Protein AF-A0A955HZT0-F1 (afdb_monomer)

Radius of gyration: 38.23 Å; Cα contacts (8 Å, |Δi|>4): 997; chains: 1; bounding box: 88×82×109 Å

Solvent-accessible surface area (backbone atoms only — not comparable to full-atom values): 31230 Å² total; per-residue (Å²): 130,86,74,82,77,80,55,68,67,61,53,41,39,53,51,26,52,51,54,49,62,74,61,49,49,79,66,57,58,44,32,47,45,76,47,74,60,94,62,98,50,98,71,58,56,28,35,40,40,42,24,51,66,74,39,71,71,83,51,76,32,39,31,27,72,47,40,37,66,66,71,50,60,38,81,96,61,50,27,40,50,44,78,42,47,42,66,59,48,48,38,56,49,72,63,53,83,59,28,50,38,38,32,44,22,23,61,68,77,73,41,45,31,47,38,64,48,60,76,34,64,67,46,47,53,34,44,53,49,42,76,75,69,60,87,55,97,79,47,59,30,67,42,79,33,48,53,79,75,30,29,69,43,98,85,31,53,61,56,58,51,52,47,42,56,52,39,42,56,52,42,53,52,50,56,66,49,68,78,69,67,99,66,86,58,61,68,63,51,50,55,51,52,50,54,52,46,57,62,62,64,38,72,30,41,42,70,44,77,50,83,70,95,64,67,50,59,58,28,67,51,62,46,38,49,74,88,69,52,33,38,30,31,22,76,34,98,69,45,49,82,68,37,52,73,45,75,51,73,42,74,49,70,53,87,85,42,73,69,37,46,52,51,46,52,52,44,53,47,20,62,73,70,49,37,42,75,40,84,38,44,44,88,28,49,71,34,46,33,40,26,42,51,92,45,75,77,46,86,59,58,60,94,47,44,42,46,50,66,42,53,67,40,52,14,54,38,46,33,36,43,30,31,89,84,56,77,49,81,43,54,24,35,34,32,62,56,97,77,25,43,37,37,35,39,49,89,88,44,50,55,41,43,40,37,45,35,45,88,91,57,97,70,62,56,76,47,81,44,75,37,57,85,60,32,70,26,35,50,57,50,32,55,51,50,50,52,47,60,68,21,66,40,44,33,37,27,35,45,50,99,87,69,48,81,42,80,76,47,73,43,74,48,70,34,76,82,76,51,53,70,68,59,52,54,51,32,44,42,48,22,51,40,23,70,74,54,75,45,80,49,75,39,58,69,70,95,77,77,47,74,64,41,56,51,38,47,56,46,53,29,43,30,70,74,66,34,48,45,72,41,71,47,74,53,76,52,68,58,93,60,92,63,99,64,86,92,51,66,72,39,75,48,77,47,77,36,75,53,30,92,40,63,49,81,93,36,81,46,74,36,74,62,29,34,28,37,41,38,33,40,25,72,39,69,46,69,63,92,57,97,88,56,65,34,39,41,38,29,20,64,65,18,39,38,33,47,45,72,56,74,79,75,80,75,81,128

Mean predicted aligned error: 21.03 Å

Nearest PDB structures (foldseek):
  2v43-assembly1_B  TM=1.533E-01  e=2.457E-02  Escherichia coli BL21(DE3)
  2p4b-assembly1_A  TM=1.553E-01  e=1.720E-02  Escherichia coli K-12
  2v43-assembly1_A  TM=1.598E-01  e=6.804E-02  Escherichia coli BL21(DE3)
  2v43-assembly2_C-2  TM=1.597E-01  e=4.089E-02  Escherichia coli BL21(DE3)
  3m4w-assembly1_C  TM=1.588E-01  e=4.764E-02  Escherichia coli K-12

Foldseek 3Di:
DPPDPDDPQNVQQVLQVVLVQVLFDDDLQKGWHWDADPDDDDFWGTWIFIAGNNHTPPATATEGTHGDCAFDAPDVRFKTKDKAWLSNLCCQQPPDLAHYWYWYAHSNVSWIFIDLSNPDPQSVVQNVCQVVPPPDPTTIGMDMGGCVQGIRDPVRVVVVVVSNVVSNVVSVVVVVVVVPDDDPPPVLVVVVVLLVVLVCVQPQKHKDWDDDDDAAAQFPAWWAFQVGTIMGIHGDPRHDPLQPKDKDWDWDFDPPDPVSVVLVVQVVCCVVVQFDKGKDALNTTPDIWIGGRPDTSDDDRRNGIIMDTGDFDWGWWWKWKDQPPDIDTFIWTWGDDPQKIWIFTDPLDQWTWIWIDHPPDPDIDIDIDGDQVNDFFLLSVLVVLCSLQSHQKIWMWTQDPVRDTGTPDIDGHPSCVVDPPLNNVQSVLRSLLCVQQVAGDGDPAPPDDDPVLSVLSVVSSCQSPVQKDWFKDKDKDWDPDDDPDDDDAFDKDKDKDAQDQGDHNNDGDTRHQKMKIKIFGFHDWDFDDDPDITMIITIGHGIMIGMDGRDPPPDDD

pLDDT: mean 76.04, std 14.69, range [33.03, 96.81]

Structure (mmCIF, N/CA/C/O backbone):
data_AF-A0A955HZT0-F1
#
_entry.id   AF-A0A955HZT0-F1
#
loop_
_atom_site.group_PDB
_atom_site.id
_atom_site.type_symbol
_atom_site.label_atom_id
_atom_site.label_alt_id
_atom_site.label_comp_id
_atom_site.label_asym_id
_atom_site.label_entity_id
_atom_site.label_seq_id
_atom_site.pdbx_PDB_ins_code
_atom_site.Cartn_x
_atom_site.Cartn_y
_atom_site.Cartn_z
_atom_site.occupancy
_atom_site.B_iso_or_equiv
_atom_site.auth_seq_id
_atom_site.auth_comp_id
_atom_site.auth_asym_id
_atom_site.auth_atom_id
_atom_site.pdbx_PDB_model_num
ATOM 1 N N . MET A 1 1 ? -27.970 -54.643 39.991 1.00 43.75 1 MET A N 1
ATOM 2 C CA . MET A 1 1 ? -27.713 -53.254 40.435 1.00 43.75 1 MET A CA 1
ATOM 3 C C . MET A 1 1 ? -28.523 -52.315 39.553 1.00 43.75 1 MET A C 1
ATOM 5 O O . MET A 1 1 ? -28.344 -52.389 38.342 1.00 43.75 1 MET A O 1
ATOM 9 N N . PRO A 1 2 ? -29.441 -51.492 40.085 1.00 45.69 2 PRO A N 1
ATOM 10 C CA . PRO A 1 2 ? -30.107 -50.480 39.270 1.00 45.69 2 PRO A CA 1
ATOM 11 C C . PRO A 1 2 ? -29.050 -49.486 38.767 1.00 45.69 2 PRO A C 1
ATOM 13 O O . PRO A 1 2 ? -28.300 -48.919 39.562 1.00 45.69 2 PRO A O 1
ATOM 16 N N . GLY A 1 3 ? -28.941 -49.335 37.444 1.00 51.22 3 GLY A N 1
ATOM 17 C CA . GLY A 1 3 ? -27.950 -48.464 36.813 1.00 51.22 3 GLY A CA 1
ATOM 18 C C . GLY A 1 3 ? -28.051 -47.035 37.344 1.00 51.22 3 GLY A C 1
ATOM 19 O O . GLY A 1 3 ? -29.150 -46.489 37.468 1.00 51.22 3 GLY A O 1
ATOM 20 N N . LYS A 1 4 ? -26.904 -46.433 37.685 1.00 52.75 4 LYS A N 1
ATOM 21 C CA . LYS A 1 4 ? -26.806 -45.048 38.168 1.00 52.75 4 LYS A CA 1
ATOM 22 C C . LYS A 1 4 ? -27.556 -44.133 37.188 1.00 52.75 4 LYS A C 1
ATOM 24 O O . LYS A 1 4 ? -27.150 -43.996 36.034 1.00 52.75 4 LYS A O 1
ATOM 29 N N . LYS A 1 5 ? -28.669 -43.524 37.623 1.00 59.22 5 LYS A N 1
ATOM 30 C CA . LYS A 1 5 ? -29.407 -42.551 36.803 1.00 59.22 5 LYS A CA 1
ATOM 31 C C . LYS A 1 5 ? -28.464 -41.403 36.448 1.00 59.22 5 LYS A C 1
ATOM 33 O O . LYS A 1 5 ? -27.850 -40.798 37.324 1.00 59.22 5 LYS A O 1
ATOM 38 N N . ARG A 1 6 ? -28.354 -41.105 35.156 1.00 61.84 6 ARG A N 1
ATOM 39 C CA . ARG A 1 6 ? -27.523 -40.014 34.646 1.00 61.84 6 ARG A CA 1
ATOM 40 C C . ARG A 1 6 ? -27.998 -38.677 35.229 1.00 61.84 6 ARG A C 1
ATOM 42 O O . ARG A 1 6 ? -29.159 -38.314 35.048 1.00 61.84 6 ARG A O 1
ATOM 49 N N . ASN A 1 7 ? -27.105 -37.949 35.903 1.00 78.94 7 ASN A N 1
ATOM 50 C CA . ASN A 1 7 ? -27.406 -36.624 36.457 1.00 78.94 7 ASN A CA 1
ATOM 51 C C . ASN A 1 7 ? -27.859 -35.663 35.333 1.00 78.94 7 ASN A C 1
ATOM 53 O O . ASN A 1 7 ? -27.323 -35.691 34.221 1.00 78.94 7 ASN A O 1
ATOM 57 N N . LYS A 1 8 ? -28.845 -34.805 35.624 1.00 83.00 8 LYS A N 1
ATOM 58 C CA . LYS A 1 8 ? -29.427 -33.812 34.706 1.00 83.00 8 LYS A CA 1
ATOM 59 C C . LYS A 1 8 ? -28.353 -32.952 34.029 1.00 83.00 8 LYS A C 1
ATOM 61 O O . LYS A 1 8 ? -28.430 -32.749 32.820 1.00 83.00 8 LYS A O 1
ATOM 66 N N . GLN A 1 9 ? -27.330 -32.522 34.770 1.00 76.19 9 GLN A N 1
ATOM 67 C CA . GLN A 1 9 ? -26.214 -31.731 34.232 1.00 76.19 9 GLN A CA 1
ATOM 68 C C . GLN A 1 9 ? -25.436 -32.480 33.139 1.00 76.19 9 GLN A C 1
ATOM 70 O O . GLN A 1 9 ? -25.210 -31.929 32.065 1.00 76.19 9 GLN A O 1
ATOM 75 N N . HIS A 1 10 ? -25.134 -33.770 33.330 1.00 78.00 10 HIS A N 1
ATOM 76 C CA . HIS A 1 10 ? -24.475 -34.576 32.295 1.00 78.00 10 HIS A CA 1
ATOM 77 C C . HIS A 1 10 ? -25.326 -34.732 31.032 1.00 78.00 10 HIS A C 1
ATOM 79 O O . HIS A 1 10 ? -24.780 -34.894 29.943 1.00 78.00 10 HIS A O 1
ATOM 85 N N . ARG A 1 11 ? -26.660 -34.732 31.151 1.00 84.19 11 ARG A N 1
ATOM 86 C CA . ARG A 1 11 ? -27.559 -34.777 29.987 1.00 84.19 11 ARG A CA 1
ATOM 87 C C . ARG A 1 11 ? -27.542 -33.454 29.218 1.00 84.19 11 ARG A C 1
ATOM 89 O O . ARG A 1 11 ? -27.479 -33.479 27.994 1.00 84.19 11 ARG A O 1
ATOM 96 N N . ILE A 1 12 ? -27.579 -32.327 29.932 1.00 85.19 12 ILE A N 1
ATOM 97 C CA . ILE A 1 12 ? -27.502 -30.972 29.359 1.00 85.19 12 ILE A CA 1
ATOM 98 C C . ILE A 1 12 ? -26.171 -30.778 28.620 1.00 85.19 12 ILE A C 1
ATOM 100 O O . ILE A 1 12 ? -26.182 -30.323 27.477 1.00 85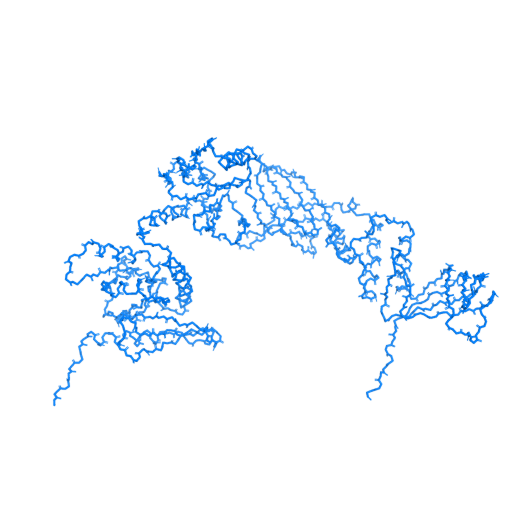.19 12 ILE A O 1
ATOM 104 N N . GLY A 1 13 ? -25.055 -31.188 29.233 1.00 83.50 13 GLY A N 1
ATOM 105 C CA . GLY A 1 13 ? -23.717 -31.103 28.641 1.00 83.50 13 GLY A CA 1
ATOM 106 C C . GLY A 1 13 ? -23.590 -31.896 27.340 1.00 83.50 13 GLY A C 1
ATOM 107 O O . GLY A 1 13 ? -23.270 -31.325 26.304 1.00 83.50 13 GLY A O 1
ATOM 108 N N . SER A 1 14 ? -23.943 -33.188 27.325 1.00 85.88 14 SER A N 1
ATOM 109 C CA . SER A 1 14 ? -23.847 -33.958 26.071 1.00 85.88 14 SER A CA 1
ATOM 110 C C . SER A 1 14 ? -24.816 -33.495 24.990 1.00 85.88 14 SER A C 1
ATOM 112 O O . SER A 1 14 ? -24.495 -33.595 23.810 1.00 85.88 14 SER A O 1
ATOM 114 N N . LYS A 1 15 ? -25.993 -32.974 25.360 1.00 90.06 15 LYS A N 1
ATOM 115 C CA . LYS A 1 15 ? -26.898 -32.370 24.375 1.00 90.06 15 LYS A CA 1
ATOM 116 C C . LYS A 1 15 ? -26.260 -31.133 23.735 1.00 90.06 15 LYS A C 1
ATOM 118 O O . LYS A 1 15 ? -26.366 -30.976 22.523 1.00 90.06 15 LYS A O 1
ATOM 123 N N . ALA A 1 16 ? -25.561 -30.316 24.522 1.00 92.06 16 ALA A N 1
ATOM 124 C CA . ALA A 1 16 ? -24.845 -29.148 24.026 1.00 92.06 16 ALA A CA 1
ATOM 125 C C . ALA A 1 16 ? -23.702 -29.522 23.073 1.00 92.06 16 ALA A C 1
ATOM 127 O O . ALA A 1 16 ? -23.635 -28.964 21.980 1.00 92.06 16 ALA A O 1
ATOM 128 N N . VAL A 1 17 ? -22.875 -30.511 23.431 1.00 92.06 17 VAL A N 1
ATOM 129 C CA . VAL A 1 17 ? -21.799 -31.017 22.555 1.00 92.06 17 VAL A CA 1
ATOM 130 C C . VAL A 1 17 ? -22.367 -31.504 21.222 1.00 92.06 17 VAL A C 1
ATOM 132 O O . VAL A 1 17 ? -21.912 -31.072 20.166 1.00 92.06 17 VAL A O 1
ATOM 135 N N . ASN A 1 18 ? -23.427 -32.317 21.251 1.00 91.50 18 ASN A N 1
ATOM 136 C CA . ASN A 1 18 ? -24.073 -32.807 20.031 1.00 91.50 18 ASN A CA 1
ATOM 137 C C . ASN A 1 18 ? -24.657 -31.671 19.179 1.00 91.50 18 ASN A C 1
ATOM 139 O O . ASN A 1 18 ? -24.519 -31.687 17.959 1.00 91.50 18 ASN A O 1
ATOM 143 N N . LEU A 1 19 ? -25.310 -30.681 19.798 1.00 94.50 19 LEU A N 1
ATOM 144 C CA . LEU A 1 19 ? -25.851 -29.526 19.075 1.00 94.50 19 LEU A CA 1
ATOM 145 C C . LEU A 1 19 ? -24.749 -28.690 18.426 1.00 94.50 19 LEU A C 1
ATOM 147 O O . LEU A 1 19 ? -24.919 -28.252 17.292 1.00 94.50 19 LEU A O 1
ATOM 151 N N . PHE A 1 20 ? -23.630 -28.485 19.118 1.00 95.12 20 PHE A N 1
ATOM 152 C CA . PHE A 1 20 ? -22.495 -27.774 18.551 1.00 95.12 20 PHE A CA 1
ATOM 153 C C . PHE A 1 20 ? -21.865 -28.552 17.394 1.00 95.12 20 PHE A C 1
ATOM 155 O O . PHE A 1 20 ? -21.751 -27.997 16.302 1.00 95.12 20 PHE A O 1
ATOM 162 N N . LYS A 1 21 ? -21.556 -29.840 17.589 1.00 93.44 21 LYS A N 1
ATOM 163 C CA . LYS A 1 21 ? -20.989 -30.722 16.557 1.00 93.44 21 LYS A CA 1
ATOM 164 C C . LYS A 1 21 ? -21.847 -30.744 15.291 1.00 93.44 21 LYS A C 1
ATOM 166 O O . LYS A 1 21 ? -21.331 -30.535 14.202 1.00 93.44 21 LYS A O 1
ATOM 171 N N . ASN A 1 22 ? -23.165 -30.872 15.446 1.00 91.94 22 ASN A N 1
ATOM 172 C CA . ASN A 1 22 ? -24.116 -30.870 14.330 1.00 91.94 22 ASN A CA 1
ATOM 173 C C . ASN A 1 22 ? -24.327 -29.490 13.691 1.00 91.94 22 ASN A C 1
ATOM 175 O O . ASN A 1 22 ? -24.976 -29.399 12.652 1.00 91.94 22 ASN A O 1
ATOM 179 N N . SER A 1 23 ? -23.857 -28.412 14.323 1.00 92.75 23 SER A N 1
ATOM 180 C CA . SER A 1 23 ? -23.950 -27.072 13.746 1.00 92.75 23 SER A CA 1
ATOM 181 C C . SER A 1 23 ? -22.803 -26.773 12.784 1.00 92.75 23 SER A C 1
ATOM 183 O O . SER A 1 23 ? -22.965 -25.914 11.929 1.00 92.75 23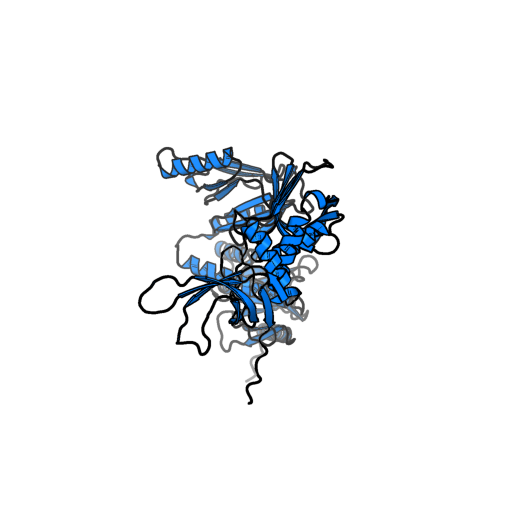 SER A O 1
ATOM 185 N N . LEU A 1 24 ? -21.652 -27.436 12.924 1.00 93.88 24 LEU A N 1
ATOM 186 C CA . LEU A 1 24 ? -20.437 -27.069 12.201 1.00 93.88 24 LEU A CA 1
ATOM 187 C C . LEU A 1 24 ? -20.612 -27.167 10.673 1.00 93.88 24 LEU A C 1
ATOM 189 O O . LEU A 1 24 ? -21.293 -28.072 10.190 1.00 93.88 24 LEU A O 1
ATOM 193 N N . PRO A 1 25 ? -20.034 -26.223 9.905 1.00 92.56 25 PRO A N 1
ATOM 194 C CA . PRO A 1 25 ? -20.169 -26.201 8.459 1.00 92.56 25 PRO A CA 1
ATOM 195 C C . PRO A 1 25 ? -19.359 -27.328 7.821 1.00 92.56 25 PRO A C 1
ATOM 197 O O . PRO A 1 25 ? -18.239 -27.609 8.246 1.00 92.56 25 PRO A O 1
ATOM 200 N N . ASP A 1 26 ? -19.911 -27.890 6.751 1.00 89.12 26 ASP A N 1
ATOM 201 C CA . ASP A 1 26 ? -19.240 -28.847 5.873 1.00 89.12 26 ASP A CA 1
ATOM 202 C C . ASP A 1 26 ? -19.703 -28.607 4.426 1.00 89.12 26 ASP A C 1
ATOM 204 O O . ASP A 1 26 ? -20.608 -29.262 3.912 1.00 89.12 26 ASP A O 1
ATOM 208 N N . THR A 1 27 ? -19.195 -27.533 3.808 1.00 84.69 27 THR A N 1
ATOM 209 C CA . THR A 1 27 ? -19.673 -27.052 2.494 1.00 84.69 27 THR A CA 1
ATOM 210 C C . THR A 1 27 ? -18.632 -27.177 1.377 1.00 84.69 27 THR A C 1
ATOM 212 O O . THR A 1 27 ? -18.750 -26.478 0.366 1.00 84.69 27 THR A O 1
ATOM 215 N N . GLY A 1 28 ? -17.565 -27.964 1.573 1.00 77.81 28 GLY A N 1
ATOM 216 C CA . GLY A 1 28 ? -16.401 -28.101 0.674 1.00 77.81 28 GLY A CA 1
ATOM 217 C C . GLY A 1 28 ? -15.500 -26.853 0.608 1.00 77.81 28 GLY A C 1
ATOM 218 O O . GLY A 1 28 ? -14.282 -26.922 0.711 1.00 77.81 28 GLY A O 1
ATOM 219 N N . THR A 1 29 ? -16.087 -25.658 0.526 1.00 84.69 29 THR A N 1
ATOM 220 C CA . THR A 1 29 ? -15.367 -24.370 0.533 1.00 84.69 29 THR A CA 1
ATOM 221 C C . THR A 1 29 ? -14.882 -23.946 1.918 1.00 84.69 29 THR A C 1
ATOM 223 O O . THR A 1 29 ? -13.848 -23.284 2.025 1.00 84.69 29 THR A O 1
ATOM 226 N N . PHE A 1 30 ? -15.615 -24.312 2.968 1.00 88.25 30 PHE A N 1
ATOM 227 C CA . PHE A 1 30 ? -15.266 -24.046 4.356 1.00 88.25 30 PHE A CA 1
ATOM 228 C C . PHE A 1 30 ? -15.849 -25.155 5.235 1.00 88.25 30 PHE A C 1
ATOM 230 O O . PHE A 1 30 ? -17.057 -25.400 5.200 1.00 88.25 30 PHE A O 1
ATOM 237 N N . GLY A 1 31 ? -14.990 -25.818 6.000 1.00 89.31 31 GLY A N 1
ATOM 238 C CA . GLY A 1 31 ? -15.349 -26.933 6.868 1.00 89.31 31 GLY A CA 1
ATOM 239 C C . GLY A 1 31 ? -14.801 -26.738 8.275 1.00 89.31 31 GLY A C 1
ATOM 240 O O . GLY A 1 31 ? -13.727 -26.161 8.453 1.00 89.31 31 GLY A O 1
ATOM 241 N N . MET A 1 32 ? -15.523 -27.215 9.284 1.00 92.75 32 MET A N 1
ATOM 242 C CA . MET A 1 32 ? -14.997 -27.348 10.642 1.00 92.75 32 MET A CA 1
ATOM 243 C C . MET A 1 32 ? -15.351 -28.721 11.199 1.00 92.75 32 MET A C 1
ATOM 245 O O . MET A 1 32 ? -16.508 -29.129 11.160 1.00 92.75 32 MET A O 1
ATOM 249 N N . VAL A 1 33 ? -14.371 -29.406 11.776 1.00 90.94 33 VAL A N 1
ATOM 250 C CA . VAL A 1 33 ? -14.559 -30.719 12.398 1.00 90.94 33 VAL A CA 1
ATOM 251 C C . VAL A 1 33 ? -14.160 -30.627 13.862 1.00 90.94 33 VAL A C 1
ATOM 253 O O . VAL A 1 33 ? -13.066 -30.167 14.185 1.00 90.94 33 VAL A O 1
ATOM 256 N N . LEU A 1 34 ? -15.063 -31.047 14.751 1.00 91.69 34 LEU A N 1
ATOM 257 C CA . LEU A 1 34 ? -14.770 -31.195 16.173 1.00 91.69 34 LEU A CA 1
ATOM 258 C C . LEU A 1 34 ? -14.219 -32.596 16.437 1.00 91.69 34 LEU A C 1
ATOM 260 O O . LEU A 1 34 ? -14.932 -33.589 16.264 1.00 91.69 34 LEU A O 1
ATOM 264 N N . SER A 1 35 ? -12.978 -32.643 16.900 1.00 86.69 35 SER A N 1
ATOM 265 C CA . SER A 1 35 ? -12.347 -33.835 17.453 1.00 86.69 35 SER A CA 1
ATOM 266 C C . SER A 1 35 ? -12.498 -33.807 18.971 1.00 86.69 35 SER A C 1
ATOM 268 O O . SER A 1 35 ? -12.042 -32.867 19.628 1.00 86.69 35 SER A O 1
ATOM 270 N N . ASP A 1 36 ? -13.169 -34.822 19.510 1.00 74.50 36 ASP A N 1
ATOM 271 C CA . ASP A 1 36 ? -13.438 -34.947 20.943 1.00 74.50 36 ASP A CA 1
ATOM 272 C C . ASP A 1 36 ? -12.143 -35.333 21.688 1.00 74.50 36 ASP A C 1
ATOM 274 O O . ASP A 1 36 ? -11.351 -36.141 21.195 1.00 74.50 36 ASP A O 1
ATOM 278 N N . GLU A 1 37 ? -11.918 -34.769 22.876 1.00 68.25 37 GLU A N 1
ATOM 279 C CA . GLU A 1 37 ? -10.772 -35.131 23.715 1.00 68.25 37 GLU A CA 1
ATOM 280 C C . GLU A 1 37 ? -11.083 -36.404 24.519 1.00 68.25 37 GLU A C 1
ATOM 282 O O . GLU A 1 37 ? -12.057 -36.479 25.271 1.00 68.25 37 GLU A O 1
ATOM 287 N N . THR A 1 38 ? -10.271 -37.449 24.349 1.00 51.38 38 THR A N 1
ATOM 288 C CA . THR A 1 38 ? -10.454 -38.743 25.020 1.00 51.38 38 THR A CA 1
ATOM 289 C C . THR A 1 38 ? -9.692 -38.810 26.345 1.00 51.38 38 THR A C 1
ATOM 291 O O . THR A 1 38 ? -8.845 -39.679 26.503 1.00 51.38 38 THR A O 1
ATOM 294 N N . ALA A 1 39 ? -9.946 -37.888 27.277 1.00 46.66 39 ALA A N 1
ATOM 295 C CA . ALA A 1 39 ? -9.672 -37.995 28.722 1.00 46.66 39 ALA A CA 1
ATOM 296 C C . ALA A 1 39 ? -9.936 -36.638 29.392 1.00 46.66 39 ALA A C 1
ATOM 298 O O . ALA A 1 39 ? -9.714 -35.607 28.775 1.00 46.66 39 ALA A O 1
ATOM 299 N N . ASN A 1 40 ? -10.400 -36.659 30.647 1.00 47.75 40 ASN A N 1
ATOM 300 C CA . ASN A 1 40 ? -10.634 -35.481 31.490 1.00 47.75 40 ASN A CA 1
ATOM 301 C C . ASN A 1 40 ? -9.412 -34.549 31.511 1.00 47.75 40 ASN A C 1
ATOM 303 O O . ASN A 1 40 ? -8.495 -34.778 32.300 1.00 47.75 40 ASN A O 1
ATOM 307 N N . ASP A 1 41 ? -9.433 -33.498 30.701 1.00 49.09 41 ASP A N 1
ATOM 308 C CA . ASP A 1 41 ? -8.498 -32.390 30.814 1.00 49.09 41 ASP A CA 1
ATOM 309 C C . ASP A 1 41 ? -9.260 -31.128 31.229 1.00 49.09 41 ASP A C 1
ATOM 311 O O . ASP A 1 41 ? -10.449 -30.968 30.946 1.00 49.09 41 ASP A O 1
ATOM 315 N N . TYR A 1 42 ? -8.591 -30.285 32.005 1.00 55.31 42 TYR A N 1
ATOM 316 C CA . TYR A 1 42 ? -9.134 -29.252 32.890 1.00 55.31 42 TYR A CA 1
ATOM 317 C C . TYR A 1 42 ? -9.942 -28.143 32.173 1.00 55.31 42 TYR A C 1
ATOM 319 O O . TYR A 1 42 ? -9.535 -26.991 32.152 1.00 55.31 42 TYR A O 1
ATOM 327 N N . GLY A 1 43 ? -11.112 -28.451 31.604 1.00 73.00 43 GLY A N 1
ATOM 328 C CA . GLY A 1 43 ? -12.012 -27.460 31.004 1.00 73.00 43 GLY A CA 1
ATOM 329 C C . GLY A 1 43 ? -11.791 -27.176 29.514 1.00 73.00 43 GLY A C 1
ATOM 330 O O . GLY A 1 43 ? -12.104 -26.074 29.069 1.00 73.00 43 GLY A O 1
ATOM 331 N N . ILE A 1 44 ? -11.295 -28.134 28.724 1.00 87.69 44 ILE A N 1
ATOM 332 C CA . ILE A 1 44 ? -11.385 -28.136 27.249 1.00 87.69 44 ILE A CA 1
ATOM 333 C C . ILE A 1 44 ? -12.240 -29.338 26.837 1.00 87.69 44 ILE A C 1
ATOM 335 O O . ILE A 1 44 ? -12.050 -30.428 27.354 1.00 87.69 44 ILE A O 1
ATOM 339 N N . ASP A 1 45 ? -13.216 -29.135 25.947 1.00 87.81 45 ASP A N 1
ATOM 340 C CA . ASP A 1 45 ? -14.118 -30.217 25.507 1.00 87.81 45 ASP A CA 1
ATOM 341 C C . ASP A 1 45 ? -13.737 -30.789 24.134 1.00 87.81 45 ASP A C 1
ATOM 343 O O . ASP A 1 45 ? -14.211 -31.859 23.752 1.00 87.81 45 ASP A O 1
ATOM 347 N N . GLY A 1 46 ? -12.896 -30.090 23.368 1.00 89.50 46 GLY A N 1
ATOM 348 C CA . GLY A 1 46 ? -12.396 -30.614 22.104 1.00 89.50 46 GLY A CA 1
ATOM 349 C C . GLY A 1 46 ? -11.580 -29.629 21.279 1.00 89.50 46 GLY A C 1
ATOM 350 O O . GLY A 1 46 ? -11.336 -28.477 21.659 1.00 89.50 46 GLY A O 1
ATOM 351 N N . TYR A 1 47 ? -11.185 -30.119 20.109 1.00 90.81 47 TYR A N 1
ATOM 352 C CA . TYR A 1 47 ? -10.342 -29.427 19.146 1.00 90.81 47 TYR A CA 1
ATOM 353 C C . TYR A 1 47 ? -11.109 -29.210 17.847 1.00 90.81 47 TYR A C 1
ATOM 355 O O . TYR A 1 47 ? -11.615 -30.157 17.249 1.00 90.81 47 TYR A O 1
ATOM 363 N N . LEU A 1 48 ? -11.180 -27.963 17.399 1.00 92.06 48 LEU A N 1
ATOM 364 C CA . LEU A 1 48 ? -11.671 -27.615 16.077 1.00 92.06 48 LEU A CA 1
ATOM 365 C C . LEU A 1 48 ? -10.525 -27.677 15.074 1.00 92.06 48 LEU A C 1
ATOM 367 O O . LEU A 1 48 ? -9.560 -26.915 15.167 1.00 92.06 48 LEU A O 1
ATOM 371 N N . GLN A 1 49 ? -10.690 -28.557 14.097 1.00 90.94 49 GLN A N 1
ATOM 372 C CA . GLN A 1 49 ? -9.930 -28.571 12.857 1.00 90.94 49 GLN A CA 1
ATOM 373 C C . GLN A 1 49 ? -10.695 -27.769 11.811 1.00 90.94 49 GLN A C 1
ATOM 375 O O . GLN A 1 49 ? -11.911 -27.921 11.674 1.00 90.94 49 GLN A O 1
ATOM 380 N N . ILE A 1 50 ? -9.996 -26.902 11.085 1.00 90.06 50 ILE A N 1
ATOM 381 C CA . ILE A 1 50 ? -10.603 -26.010 10.095 1.00 90.06 50 ILE A CA 1
ATOM 382 C C . ILE A 1 50 ? -10.087 -26.383 8.710 1.00 90.06 50 ILE A C 1
ATOM 384 O O . ILE A 1 50 ? -8.895 -26.624 8.523 1.00 90.06 50 ILE A O 1
ATOM 388 N N . PHE A 1 51 ? -10.997 -26.405 7.740 1.00 89.19 51 PHE A N 1
ATOM 389 C CA . PHE A 1 51 ? -10.727 -26.736 6.348 1.00 89.19 51 PHE A CA 1
ATOM 390 C C . PHE A 1 51 ? -11.164 -25.582 5.447 1.00 89.19 51 PHE A C 1
ATOM 392 O O . PHE A 1 51 ? -12.264 -25.045 5.595 1.00 89.19 51 PHE A O 1
ATOM 399 N N . ILE A 1 52 ? -10.319 -25.195 4.495 1.00 87.31 52 ILE A N 1
ATOM 400 C CA . ILE A 1 52 ? -10.631 -24.188 3.476 1.00 87.31 52 ILE A CA 1
ATOM 401 C C . ILE A 1 52 ? -10.401 -24.837 2.119 1.00 87.31 52 ILE A C 1
ATOM 403 O O . ILE A 1 52 ? -9.290 -25.266 1.838 1.00 87.31 52 ILE A O 1
ATOM 407 N N . LYS A 1 53 ? -11.440 -24.892 1.274 1.00 88.69 53 LYS A N 1
ATOM 408 C CA . LYS A 1 53 ? -11.405 -25.627 -0.007 1.00 88.69 53 LYS A CA 1
ATOM 409 C C . LYS A 1 53 ? -10.902 -27.070 0.170 1.00 88.69 53 LYS A C 1
ATOM 411 O O . LYS A 1 53 ? -10.009 -27.501 -0.544 1.00 88.69 53 LYS A O 1
ATOM 416 N N . GLU A 1 54 ? -11.453 -27.768 1.162 1.00 85.56 54 GLU A N 1
ATOM 417 C CA . GLU A 1 54 ? -11.100 -29.151 1.535 1.00 85.56 54 GLU A CA 1
ATOM 418 C C . GLU A 1 54 ? -9.663 -29.359 2.062 1.00 85.56 54 GLU A C 1
ATOM 420 O O . GLU A 1 54 ? -9.313 -30.463 2.473 1.00 85.56 54 GLU A O 1
ATOM 425 N N . GLU A 1 55 ? -8.849 -28.305 2.165 1.00 85.56 55 GLU A N 1
ATOM 426 C CA . GLU A 1 55 ? -7.502 -28.372 2.736 1.00 85.56 55 GLU A CA 1
ATOM 427 C C . GLU A 1 55 ? -7.508 -27.998 4.224 1.00 85.56 55 GLU A C 1
ATOM 429 O O . GLU A 1 55 ? -8.024 -26.948 4.616 1.00 85.56 55 GLU A O 1
ATOM 434 N N . HIS A 1 56 ? -6.907 -28.845 5.064 1.00 84.19 56 HIS A N 1
ATOM 435 C CA . HIS A 1 56 ? -6.726 -28.573 6.492 1.00 84.19 56 HIS A CA 1
ATOM 436 C C . HIS A 1 56 ? -5.793 -27.367 6.690 1.00 84.19 56 HIS A C 1
ATOM 438 O O . HIS A 1 56 ? -4.672 -27.360 6.185 1.00 84.19 56 HIS A O 1
ATOM 444 N N . THR A 1 57 ? -6.203 -26.368 7.476 1.00 81.50 57 THR A N 1
ATOM 445 C CA . THR A 1 57 ? -5.424 -25.126 7.671 1.00 81.50 57 THR A CA 1
ATOM 446 C C . THR A 1 57 ? -4.152 -25.314 8.504 1.00 81.50 57 THR A C 1
ATOM 448 O O . THR A 1 57 ? -3.348 -24.391 8.627 1.00 81.50 57 THR A O 1
ATOM 451 N N . GLY A 1 58 ? -3.970 -26.490 9.111 1.00 76.12 58 GLY A N 1
ATOM 452 C CA . GLY A 1 58 ? -2.898 -26.759 10.075 1.00 76.12 58 GLY A CA 1
ATOM 453 C C . GLY A 1 58 ? -3.187 -26.192 11.467 1.00 76.12 58 GLY A C 1
ATOM 454 O O . GLY A 1 58 ? -2.351 -26.306 12.361 1.00 76.12 58 GLY A O 1
ATOM 455 N N . GLU A 1 59 ? -4.359 -25.587 11.669 1.00 72.38 59 GLU A N 1
ATOM 456 C CA . GLU A 1 59 ? -4.706 -24.921 12.918 1.00 72.38 59 GLU A CA 1
ATOM 457 C C . GLU A 1 59 ? -5.453 -25.847 13.869 1.00 72.38 59 GLU A C 1
ATOM 459 O O . GLU A 1 59 ? -6.448 -26.470 13.507 1.00 72.38 59 GLU A O 1
ATOM 464 N N . ILE A 1 60 ? -4.970 -25.902 15.110 1.00 76.19 60 ILE A N 1
ATOM 465 C CA . ILE A 1 60 ? -5.608 -26.625 16.207 1.00 76.19 60 ILE A CA 1
ATOM 466 C C . ILE A 1 60 ? -6.183 -25.579 17.159 1.00 76.19 60 ILE A C 1
ATOM 468 O O . ILE A 1 60 ? -5.462 -24.977 17.961 1.00 76.19 60 ILE A O 1
ATOM 472 N N . CYS A 1 61 ? -7.485 -25.334 17.046 1.00 89.69 61 CYS A N 1
ATOM 473 C CA . CYS A 1 61 ? -8.205 -24.388 17.893 1.00 89.69 61 CYS A CA 1
ATOM 474 C C . CYS A 1 61 ? -8.925 -25.147 19.006 1.00 89.69 61 CYS A C 1
ATOM 476 O O . CYS A 1 61 ? -9.590 -26.144 18.741 1.00 89.69 61 CYS A O 1
ATOM 478 N N . LYS A 1 62 ? -8.819 -24.696 20.255 1.00 92.12 62 LYS A N 1
ATOM 479 C CA . LYS A 1 62 ? -9.490 -25.358 21.380 1.00 92.12 62 LYS A CA 1
ATOM 480 C C . LYS A 1 62 ? -10.877 -24.768 21.610 1.00 92.12 62 LYS A C 1
ATOM 482 O O . LYS A 1 62 ? -11.128 -23.589 21.345 1.00 92.12 62 LYS A O 1
ATOM 487 N N . VAL A 1 63 ? -11.784 -25.575 22.143 1.00 93.81 63 VAL A N 1
ATOM 488 C CA . VAL A 1 63 ? -13.110 -25.114 22.556 1.00 93.81 63 VAL A CA 1
ATOM 489 C C . VAL A 1 63 ? -13.497 -25.681 23.909 1.00 93.81 63 VAL A C 1
ATOM 491 O O . VAL A 1 63 ? -13.205 -26.829 24.233 1.00 93.81 63 VAL A O 1
ATOM 494 N N . GLN A 1 64 ? -14.201 -24.871 24.687 1.00 93.50 64 GLN A N 1
ATOM 495 C CA . GLN A 1 64 ? -14.881 -25.298 25.902 1.00 93.50 64 GLN A CA 1
ATOM 496 C C . GLN A 1 64 ? -16.376 -25.062 25.708 1.00 93.50 64 GLN A C 1
ATOM 498 O O . GLN A 1 64 ? -16.787 -23.967 25.336 1.00 93.50 64 GLN A O 1
ATOM 503 N N . ILE A 1 65 ? -17.187 -26.096 25.889 1.00 93.69 65 ILE A N 1
ATOM 504 C CA . ILE A 1 65 ? -18.598 -26.167 25.519 1.00 93.69 65 ILE A CA 1
ATOM 505 C C . ILE A 1 65 ? -19.441 -26.227 26.790 1.00 93.69 65 ILE A C 1
ATOM 507 O O . ILE A 1 65 ? -19.526 -27.231 27.492 1.00 93.69 65 ILE A O 1
ATOM 511 N N . LYS A 1 66 ? -20.162 -25.144 27.062 1.00 92.75 66 LYS A N 1
ATOM 512 C CA . LYS A 1 66 ? -21.110 -25.070 28.169 1.00 92.75 66 LYS A CA 1
ATOM 513 C C . LYS A 1 66 ? -22.541 -25.057 27.641 1.00 92.75 66 LYS A C 1
ATOM 515 O O . LYS A 1 66 ? -22.901 -24.292 26.747 1.00 92.75 66 LYS A O 1
ATOM 520 N N . GLY A 1 67 ? -23.380 -25.915 28.210 1.00 89.19 67 GLY A N 1
ATOM 521 C CA . GLY A 1 67 ? -24.798 -26.009 27.877 1.00 89.19 67 GLY A CA 1
ATOM 522 C C . GLY A 1 67 ? -25.686 -25.510 29.005 1.00 89.19 67 GLY A C 1
ATOM 523 O O . GLY A 1 67 ? -25.485 -25.897 30.151 1.00 89.19 67 GLY A O 1
ATOM 524 N N . ASN A 1 68 ? -26.727 -24.754 28.660 1.00 89.19 68 ASN A N 1
ATOM 525 C CA . ASN A 1 68 ? -27.845 -24.440 29.550 1.00 89.19 68 ASN A CA 1
ATOM 526 C C . ASN A 1 68 ? -29.137 -25.058 29.005 1.00 89.19 68 ASN A C 1
ATOM 528 O O . ASN A 1 68 ? -29.265 -25.299 27.804 1.00 89.19 68 ASN A O 1
ATOM 532 N N . GLU A 1 69 ? -30.110 -25.338 29.878 1.00 87.88 69 GLU A N 1
ATOM 533 C CA . GLU A 1 69 ? -31.441 -25.776 29.426 1.00 87.88 69 GLU A CA 1
ATOM 534 C C . GLU A 1 69 ? -32.127 -24.642 28.647 1.00 87.88 69 GLU A C 1
ATOM 536 O O . GLU A 1 69 ? -32.560 -24.854 27.519 1.00 87.88 69 GLU A O 1
ATOM 541 N N . THR A 1 70 ? -32.116 -23.428 29.206 1.00 89.56 70 THR A N 1
ATOM 542 C CA . THR A 1 70 ? -32.580 -22.190 28.566 1.00 89.56 70 THR A CA 1
ATOM 543 C C . THR A 1 70 ? -31.623 -21.053 28.922 1.00 89.56 70 THR A C 1
ATOM 545 O O . THR A 1 70 ? -31.210 -20.929 30.076 1.00 89.56 70 THR A O 1
ATOM 548 N N . GLY A 1 71 ? -31.234 -20.243 27.938 1.00 87.81 71 GLY A N 1
ATOM 549 C CA . GLY A 1 71 ? -30.348 -19.097 28.131 1.00 87.81 71 GLY A CA 1
ATOM 550 C C . GLY A 1 71 ? -31.034 -17.933 28.851 1.00 87.81 71 GLY A C 1
ATOM 551 O O . GLY A 1 71 ? -32.241 -17.724 28.718 1.00 87.81 71 GLY A O 1
ATOM 552 N N . LYS A 1 72 ? -30.255 -17.138 29.593 1.00 93.50 72 LYS A N 1
ATOM 553 C CA . LYS A 1 72 ? -30.728 -15.892 30.205 1.00 93.50 72 LYS A CA 1
ATOM 554 C C . LYS A 1 72 ? -30.521 -14.740 29.227 1.00 93.50 72 LYS A C 1
ATOM 556 O O . LYS A 1 72 ? -29.398 -14.287 29.025 1.00 93.50 72 LYS A O 1
ATOM 561 N N . TYR A 1 73 ? -31.603 -14.267 28.622 1.00 93.75 73 TYR A N 1
ATOM 562 C CA . TYR A 1 73 ? -31.550 -13.201 27.626 1.00 93.75 73 TYR A CA 1
ATOM 563 C C . TYR A 1 73 ? -31.871 -11.835 28.244 1.00 93.75 73 TYR A C 1
ATOM 565 O O . TYR A 1 73 ? -32.846 -11.695 28.977 1.00 93.75 73 TYR A O 1
ATOM 573 N N . LEU A 1 74 ? -31.053 -10.834 27.930 1.00 91.75 74 LEU A N 1
ATOM 574 C CA . LEU A 1 74 ? -31.186 -9.436 28.339 1.00 91.75 74 LEU A CA 1
ATOM 575 C C . LEU A 1 74 ? -31.504 -8.551 27.122 1.00 91.75 74 LEU A C 1
ATOM 577 O O . LEU A 1 74 ? -31.359 -8.991 25.977 1.00 91.75 74 LEU A O 1
ATOM 581 N N . LYS A 1 75 ? -31.898 -7.293 27.378 1.00 83.12 75 LYS A N 1
ATOM 582 C CA . LYS A 1 75 ? -32.137 -6.251 26.356 1.00 83.12 75 LYS A CA 1
ATOM 583 C C . LYS A 1 75 ? -33.071 -6.734 25.232 1.00 83.12 75 LYS A C 1
ATOM 585 O O . LYS A 1 75 ? -32.669 -6.787 24.071 1.00 83.12 75 LYS A O 1
ATOM 590 N N . ASP A 1 76 ? -34.278 -7.168 25.595 1.00 84.88 76 ASP A N 1
ATOM 591 C CA . ASP A 1 76 ? -35.297 -7.700 24.671 1.00 84.88 76 ASP A CA 1
ATOM 592 C C . ASP A 1 76 ? -34.804 -8.851 23.781 1.00 84.88 76 ASP A C 1
ATOM 594 O O . ASP A 1 76 ? -35.162 -8.972 22.611 1.00 84.88 76 ASP A O 1
ATOM 598 N N . GLY A 1 77 ? -33.937 -9.708 24.322 1.00 85.62 77 GLY A N 1
ATOM 599 C CA . GLY A 1 77 ? -33.427 -10.865 23.593 1.00 85.62 77 GLY A CA 1
ATOM 600 C C . GLY A 1 77 ? -32.119 -10.636 22.844 1.00 85.62 77 GLY A C 1
ATOM 601 O O . GLY A 1 77 ? -31.615 -11.597 22.274 1.00 85.62 77 GLY A O 1
ATOM 602 N N . LYS A 1 78 ? -31.552 -9.420 22.850 1.00 89.50 78 LYS A N 1
ATOM 603 C CA . LYS A 1 78 ? -30.346 -9.062 22.074 1.00 89.50 78 LYS A CA 1
ATOM 604 C C . LYS A 1 78 ? -29.028 -9.554 22.676 1.00 89.50 78 LYS A C 1
ATOM 606 O O . LYS A 1 78 ? -28.035 -9.667 21.961 1.00 89.50 78 LYS A O 1
ATOM 611 N N . THR A 1 79 ? -29.003 -9.872 23.966 1.00 94.25 79 THR A N 1
ATOM 612 C CA . THR A 1 79 ? -27.774 -10.291 24.650 1.00 94.25 79 THR A CA 1
ATOM 613 C C . THR A 1 79 ? -28.026 -11.546 25.467 1.00 94.25 79 THR A C 1
ATOM 615 O O . THR A 1 79 ? -28.957 -11.582 26.266 1.00 94.25 79 THR A O 1
ATOM 618 N N . LEU A 1 80 ? -27.199 -12.574 25.296 1.00 95.44 80 LEU A N 1
ATOM 619 C CA . LEU A 1 80 ? -27.181 -13.745 26.166 1.00 95.44 80 LEU A CA 1
ATOM 620 C C . LEU A 1 80 ? -26.199 -13.490 27.315 1.00 95.44 80 LEU A C 1
ATOM 622 O O . LEU A 1 80 ? -25.034 -13.192 27.080 1.00 95.44 80 LEU A O 1
ATOM 626 N N . SER A 1 81 ? -26.678 -13.600 28.549 1.00 96.00 81 SER A N 1
ATOM 627 C CA . SER A 1 81 ? -25.866 -13.523 29.762 1.00 96.00 81 SER A CA 1
ATOM 628 C C . SER A 1 81 ? -25.536 -14.937 30.233 1.00 96.00 81 SER A C 1
ATOM 630 O O . SER A 1 81 ? -26.432 -15.778 30.366 1.00 96.00 81 SER A O 1
ATOM 632 N N . PHE A 1 82 ? -24.254 -15.208 30.462 1.00 95.31 82 PHE A N 1
ATOM 633 C CA . PHE A 1 82 ? -23.767 -16.514 30.892 1.00 95.31 82 PHE A CA 1
ATOM 634 C C . PHE A 1 82 ? -22.825 -16.362 32.088 1.00 95.31 82 PHE A C 1
ATOM 636 O O . PHE A 1 82 ? -21.947 -15.505 32.079 1.00 95.31 82 PHE A O 1
ATOM 643 N N . SER A 1 83 ? -23.024 -17.189 33.114 1.00 94.12 83 SER A N 1
ATOM 644 C CA . SER A 1 83 ? -22.156 -17.248 34.292 1.00 94.12 83 SER A CA 1
ATOM 645 C C . SER A 1 83 ? -21.164 -18.395 34.118 1.00 94.12 83 SER A C 1
ATOM 647 O O . SER A 1 83 ? -21.569 -19.524 33.838 1.00 94.12 83 SER A O 1
ATOM 649 N N . LEU A 1 84 ? -19.877 -18.081 34.240 1.00 93.31 84 LEU A N 1
ATOM 650 C CA . LEU A 1 84 ? -18.762 -19.015 34.133 1.00 93.31 84 LEU A CA 1
ATOM 651 C C . LEU A 1 84 ? -18.036 -19.054 35.477 1.00 93.31 84 LEU A C 1
ATOM 653 O O . LEU A 1 84 ? -17.691 -18.000 36.011 1.00 93.31 84 LEU A O 1
ATOM 657 N N . ASP A 1 85 ? -17.819 -20.249 36.021 1.00 91.44 85 ASP A N 1
ATOM 658 C CA . ASP A 1 85 ? -17.081 -20.432 37.270 1.00 91.44 85 ASP A CA 1
ATOM 659 C C . ASP A 1 85 ? -15.674 -19.827 37.182 1.00 91.44 85 ASP A C 1
ATOM 661 O O . ASP A 1 85 ? -15.055 -19.810 36.113 1.00 91.44 85 ASP A O 1
ATOM 665 N N . LEU A 1 86 ? -15.198 -19.286 38.306 1.00 90.12 86 LEU A N 1
ATOM 666 C CA . LEU A 1 86 ? -13.950 -18.532 38.355 1.00 90.12 86 LEU A CA 1
ATOM 667 C C . LEU A 1 86 ? -12.755 -19.368 37.889 1.00 90.12 86 LEU A C 1
ATOM 669 O O . LEU A 1 86 ? -11.926 -18.854 37.143 1.00 90.12 86 LEU A O 1
ATOM 673 N N . ASP A 1 87 ? -12.700 -20.646 38.263 1.00 85.75 87 ASP A N 1
ATOM 674 C CA . ASP A 1 87 ? -11.610 -21.547 37.886 1.00 85.75 87 ASP A CA 1
ATOM 675 C C . ASP A 1 87 ? -11.572 -21.782 36.373 1.00 85.75 87 ASP A C 1
ATOM 677 O O . ASP A 1 87 ? -10.522 -21.615 35.750 1.00 85.75 87 ASP A O 1
ATOM 681 N N . SER A 1 88 ? -12.718 -22.081 35.748 1.00 89.31 88 SER A N 1
ATOM 682 C CA . SER A 1 88 ? -12.807 -22.193 34.287 1.00 89.31 88 SER A CA 1
ATOM 683 C C . SER A 1 88 ? -12.468 -20.869 33.605 1.00 89.31 88 SER A C 1
ATOM 685 O O . SER A 1 88 ? -11.780 -20.861 32.585 1.00 89.31 88 SER A O 1
ATOM 687 N N . ALA A 1 89 ? -12.925 -19.736 34.143 1.00 90.75 89 ALA A N 1
ATOM 688 C CA . ALA A 1 89 ? -12.604 -18.422 33.595 1.00 90.75 89 ALA A CA 1
ATOM 689 C C . ALA A 1 89 ? -11.098 -18.136 33.655 1.00 90.75 89 ALA A C 1
ATOM 691 O O . ALA A 1 89 ? -10.498 -17.788 32.637 1.00 90.75 89 ALA A O 1
ATOM 692 N N . PHE A 1 90 ? -10.476 -18.336 34.817 1.00 86.44 90 PHE A N 1
ATOM 693 C CA . PHE A 1 90 ? -9.043 -18.168 35.022 1.00 86.44 90 PHE A CA 1
ATOM 694 C C . PHE A 1 90 ? -8.236 -19.098 34.114 1.00 86.44 90 PHE A C 1
ATOM 696 O O . PHE A 1 90 ? -7.306 -18.658 33.437 1.00 86.44 90 PHE A O 1
ATOM 703 N N . PHE A 1 91 ? -8.624 -20.369 34.024 1.00 87.25 91 PHE A N 1
ATOM 704 C CA . PHE A 1 91 ? -7.973 -21.330 33.146 1.00 87.25 91 PHE A CA 1
ATOM 705 C C . PHE A 1 91 ? -8.023 -20.884 31.677 1.00 87.25 91 PHE A C 1
ATOM 707 O O . PHE A 1 91 ? -6.976 -20.719 31.042 1.00 87.25 91 PHE A O 1
ATOM 714 N N . LEU A 1 92 ? -9.222 -20.617 31.146 1.00 89.56 92 LEU A N 1
ATOM 715 C CA . LEU A 1 92 ? -9.416 -20.262 29.738 1.00 89.56 92 LEU A CA 1
ATOM 716 C C . LEU A 1 92 ? -8.743 -18.936 29.365 1.00 89.56 92 LEU A C 1
ATOM 718 O O . LEU A 1 92 ? -8.175 -18.829 28.276 1.00 89.56 92 LEU A O 1
ATOM 722 N N . ILE A 1 93 ? -8.817 -17.930 30.242 1.00 88.06 93 ILE A N 1
ATOM 723 C CA . ILE A 1 93 ? -8.309 -16.578 29.980 1.00 88.06 93 ILE A CA 1
ATOM 724 C C . ILE A 1 93 ? -6.794 -16.501 30.203 1.00 88.06 93 ILE A C 1
ATOM 726 O O . ILE A 1 93 ? -6.094 -15.871 29.406 1.00 88.06 93 ILE A O 1
ATOM 730 N N . ASP A 1 94 ? -6.263 -17.127 31.259 1.00 78.19 94 ASP A N 1
ATOM 731 C CA . ASP A 1 94 ? -4.901 -16.872 31.742 1.00 78.19 94 ASP A CA 1
ATOM 732 C C . ASP A 1 94 ? -3.914 -18.035 31.606 1.00 78.19 94 ASP A C 1
ATOM 734 O O . ASP A 1 94 ? -2.704 -17.787 31.460 1.00 78.19 94 ASP A O 1
ATOM 738 N N . GLN A 1 95 ? -4.391 -19.280 31.611 1.00 80.88 95 GLN A N 1
ATOM 739 C CA . GLN A 1 95 ? -3.521 -20.457 31.566 1.00 80.88 95 GLN A CA 1
ATOM 740 C C . GLN A 1 95 ? -3.383 -21.038 30.162 1.00 80.88 95 GLN A C 1
ATOM 742 O O . GLN A 1 95 ? -2.265 -21.345 29.740 1.00 80.88 95 GLN A O 1
ATOM 747 N N . VAL A 1 96 ? -4.477 -21.143 29.405 1.00 83.88 96 VAL A N 1
ATOM 748 C CA . VAL A 1 96 ? -4.441 -21.771 28.079 1.00 83.88 96 VAL A CA 1
ATOM 749 C C . VAL A 1 96 ? -3.633 -20.924 27.091 1.00 83.88 96 VAL A C 1
ATOM 751 O O . VAL A 1 96 ? -3.952 -19.770 26.819 1.00 83.88 96 VAL A O 1
ATOM 754 N N . GLN A 1 97 ? -2.577 -21.519 26.529 1.00 80.88 97 GLN A N 1
ATOM 755 C CA . GLN A 1 97 ? -1.666 -20.855 25.582 1.00 80.88 97 GLN A CA 1
ATOM 756 C C . GLN A 1 97 ? -2.055 -21.050 24.107 1.00 80.88 97 GLN A C 1
ATOM 758 O O . GLN A 1 97 ? -1.425 -20.477 23.220 1.00 80.88 97 GLN A O 1
ATOM 763 N N . SER A 1 98 ? -3.091 -21.843 23.832 1.00 84.69 98 SER A N 1
ATOM 764 C CA . SER A 1 98 ? -3.641 -22.044 22.487 1.00 84.69 98 SER A CA 1
ATOM 765 C C . SER A 1 98 ? -4.903 -21.195 22.277 1.00 84.69 98 SER A C 1
ATOM 767 O O . SER A 1 98 ? -5.636 -20.960 23.245 1.00 84.69 98 SER A O 1
ATOM 769 N N . PRO A 1 99 ? -5.206 -20.764 21.037 1.00 91.06 99 PRO A N 1
ATOM 770 C CA . PRO A 1 99 ? -6.459 -20.080 20.724 1.00 91.06 99 PRO A CA 1
ATOM 771 C C . PRO A 1 99 ? -7.666 -20.915 21.160 1.00 91.06 99 PRO A C 1
ATOM 773 O O . PRO A 1 99 ? -7.818 -22.056 20.725 1.00 91.06 99 PRO A O 1
ATOM 776 N N . THR A 1 100 ? -8.503 -20.349 22.026 1.00 93.19 100 THR A N 1
ATOM 777 C CA . THR A 1 100 ? -9.598 -21.057 22.696 1.00 93.19 100 THR A CA 1
ATOM 778 C C . THR A 1 100 ? -10.870 -20.229 22.689 1.00 93.19 100 THR A C 1
ATOM 780 O O . THR A 1 100 ? -10.849 -19.078 23.114 1.00 93.19 100 THR A O 1
ATOM 783 N N . ALA A 1 101 ? -11.989 -20.794 22.239 1.00 95.06 101 ALA A N 1
ATOM 784 C CA . ALA A 1 101 ? -13.300 -20.146 22.313 1.00 95.06 101 ALA A CA 1
ATOM 785 C C . ALA A 1 101 ? -14.175 -20.808 23.383 1.00 95.06 101 ALA A C 1
ATOM 787 O O . ALA A 1 101 ? -14.140 -22.027 23.561 1.00 95.06 101 ALA A O 1
ATOM 788 N N . LEU A 1 102 ? -15.010 -20.009 24.048 1.00 96.31 102 LEU A N 1
ATOM 789 C CA . LEU A 1 102 ? -16.092 -20.538 24.871 1.00 96.31 102 LEU A CA 1
ATOM 790 C C . LEU A 1 102 ? -17.341 -20.674 24.002 1.00 96.31 102 LEU A C 1
ATOM 792 O O . LEU A 1 102 ? -17.826 -19.691 23.448 1.00 96.31 102 LEU A O 1
ATOM 796 N N . ILE A 1 103 ? -17.870 -21.883 23.898 1.00 96.69 103 ILE A N 1
ATOM 797 C CA . ILE A 1 103 ? -19.105 -22.197 23.194 1.00 96.69 103 ILE A CA 1
ATOM 798 C C . ILE A 1 103 ? -20.228 -22.290 24.221 1.00 96.69 103 ILE A C 1
ATOM 800 O O . ILE A 1 103 ? -20.141 -23.057 25.177 1.00 96.69 103 ILE A O 1
ATOM 804 N N . VAL A 1 104 ? -21.293 -21.517 24.018 1.00 96.38 104 VAL A N 1
ATOM 805 C CA . VAL A 1 104 ? -22.468 -21.505 24.894 1.00 96.38 104 VAL A CA 1
ATOM 806 C C . VAL A 1 104 ? -23.683 -21.974 24.108 1.00 96.38 104 VAL A C 1
ATOM 808 O O . VAL A 1 104 ? -24.033 -21.397 23.078 1.00 96.38 104 VAL A O 1
ATOM 811 N N . VAL A 1 105 ? -24.344 -23.023 24.594 1.00 96.38 105 VAL A N 1
ATOM 812 C CA . VAL A 1 105 ? -25.481 -23.650 23.911 1.00 96.38 105 VAL A CA 1
ATOM 813 C C . VAL A 1 105 ? -26.765 -23.474 24.714 1.00 96.38 105 VAL A C 1
ATOM 815 O O . VAL A 1 105 ? -26.853 -23.897 25.868 1.00 96.38 105 VAL A O 1
ATOM 818 N N . ASP A 1 106 ? -27.789 -22.906 24.075 1.00 95.38 106 ASP A N 1
ATOM 819 C CA . ASP A 1 106 ? -29.168 -22.952 24.564 1.00 95.38 106 ASP A CA 1
ATOM 820 C C . ASP A 1 106 ? -29.857 -24.203 24.001 1.00 95.38 106 ASP A C 1
ATOM 822 O O . ASP A 1 106 ? -30.223 -24.272 22.820 1.00 95.38 106 ASP A O 1
ATOM 826 N N . ASN A 1 107 ? -30.043 -25.207 24.861 1.00 92.62 107 ASN A N 1
ATOM 827 C CA . ASN A 1 107 ? -30.632 -26.489 24.487 1.00 92.62 107 ASN A CA 1
ATOM 828 C C . ASN A 1 107 ? -32.129 -26.418 24.152 1.00 92.62 107 ASN A C 1
ATOM 830 O O . ASN A 1 107 ? -32.619 -27.313 23.450 1.00 92.62 107 ASN A O 1
ATOM 834 N N . SER A 1 108 ? -32.857 -25.426 24.671 1.00 91.94 108 SER A N 1
ATOM 835 C CA . SER A 1 108 ? -34.287 -25.222 24.413 1.00 91.94 108 SER A CA 1
ATOM 836 C C . SER A 1 108 ? -34.511 -24.568 23.052 1.00 91.94 108 SER A C 1
ATOM 838 O O . SER A 1 108 ? -35.318 -25.053 22.261 1.00 91.94 108 SER A O 1
ATOM 840 N N . LYS A 1 109 ? -33.720 -23.538 22.728 1.00 92.56 109 LYS A N 1
ATOM 841 C CA . LYS A 1 109 ? -33.766 -22.838 21.435 1.00 92.56 109 LYS A CA 1
ATOM 842 C C . LYS A 1 109 ? -32.956 -23.525 20.334 1.00 92.56 109 LYS A C 1
ATOM 844 O O . LYS A 1 109 ? -32.999 -23.075 19.191 1.00 92.56 109 LYS A O 1
ATOM 849 N N . LYS A 1 110 ? -32.215 -24.591 20.670 1.00 94.31 110 LYS A N 1
ATOM 850 C CA . LYS A 1 110 ? -31.255 -25.272 19.780 1.00 94.31 110 LYS A CA 1
ATOM 851 C C . LYS A 1 110 ? -30.305 -24.269 19.112 1.00 94.31 110 LYS A C 1
ATOM 853 O O . LYS A 1 110 ? -30.056 -24.334 17.911 1.00 94.31 110 LYS A O 1
ATOM 858 N N . ALA A 1 111 ? -29.830 -23.299 19.889 1.00 94.50 111 ALA A N 1
ATOM 859 C CA . ALA A 1 111 ? -28.992 -22.214 19.403 1.00 94.50 111 ALA A CA 1
ATOM 860 C C . ALA A 1 111 ? -27.592 -22.328 20.001 1.00 94.50 111 ALA A C 1
ATOM 862 O O . ALA A 1 111 ? -27.443 -22.551 21.202 1.00 94.50 111 ALA A O 1
ATOM 863 N N . VAL A 1 112 ? -26.583 -22.161 19.149 1.00 96.75 112 VAL A N 1
ATOM 864 C CA . VAL A 1 112 ? -25.177 -22.207 19.541 1.00 96.75 112 VAL A CA 1
ATOM 865 C C . VAL A 1 112 ? -24.568 -20.826 19.378 1.00 96.75 112 VAL A C 1
ATOM 867 O O . VAL A 1 112 ? -24.716 -20.188 18.332 1.00 96.75 112 VAL A O 1
ATOM 870 N N . TYR A 1 113 ? -23.881 -20.382 20.417 1.00 96.81 113 TYR A N 1
ATOM 871 C CA . TYR A 1 113 ? -23.184 -19.113 20.470 1.00 96.81 113 TYR A CA 1
ATOM 872 C C . TYR A 1 113 ? -21.718 -19.340 20.819 1.00 96.81 113 TYR A C 1
ATOM 874 O O . TYR A 1 113 ? -21.364 -20.364 21.404 1.00 96.81 113 TYR A O 1
ATOM 882 N N . TRP A 1 114 ? -20.868 -18.380 20.483 1.00 96.56 114 TRP A N 1
ATOM 883 C CA . TRP A 1 114 ? -19.461 -18.394 20.863 1.00 96.56 114 TRP A CA 1
ATOM 884 C C . TRP A 1 114 ? -19.084 -17.090 21.561 1.00 96.56 114 TRP A C 1
ATOM 886 O O . TRP A 1 114 ? -19.694 -16.054 21.332 1.00 96.56 114 TRP A O 1
ATOM 896 N N . HIS A 1 115 ? -18.079 -17.125 22.422 1.00 96.38 115 HIS A N 1
ATOM 897 C CA . HIS A 1 115 ? -17.550 -15.943 23.083 1.00 96.38 115 HIS A CA 1
ATOM 898 C C . HIS A 1 115 ? -16.023 -15.904 22.925 1.00 96.38 115 HIS A C 1
ATOM 900 O O . HIS A 1 115 ? -15.365 -16.929 23.161 1.00 96.38 115 HIS A O 1
ATOM 906 N N . PRO A 1 116 ? -15.442 -14.745 22.554 1.00 93.81 116 PRO A N 1
ATOM 907 C CA . PRO A 1 116 ? -14.002 -14.563 22.393 1.00 93.81 116 PRO A CA 1
ATOM 908 C C . PRO A 1 116 ? -13.295 -14.461 23.755 1.00 93.81 116 PRO A C 1
ATOM 910 O O . PRO A 1 116 ? -12.707 -13.436 24.093 1.00 93.81 116 PRO A O 1
ATOM 913 N N . ILE A 1 117 ? -13.395 -15.508 24.579 1.00 93.44 117 ILE A N 1
ATOM 914 C CA . ILE A 1 117 ? -13.073 -15.468 26.013 1.00 93.44 117 ILE A CA 1
ATOM 915 C C . ILE A 1 117 ? -11.654 -14.965 26.304 1.00 93.44 117 ILE A C 1
ATOM 917 O O . ILE A 1 117 ? -11.476 -14.179 27.225 1.00 93.44 117 ILE A O 1
ATOM 921 N N . GLN A 1 118 ? -10.671 -15.309 25.468 1.00 87.69 118 GLN A N 1
ATOM 922 C CA . GLN A 1 118 ? -9.273 -14.905 25.660 1.00 87.69 118 GLN A CA 1
ATOM 923 C C . GLN A 1 118 ? -8.974 -13.456 25.262 1.00 87.69 118 GLN A C 1
ATOM 925 O O . GLN A 1 118 ? -7.936 -12.914 25.636 1.00 87.69 118 GLN A O 1
ATOM 930 N N . THR A 1 119 ? -9.842 -12.828 24.468 1.00 84.44 119 THR A N 1
ATOM 931 C CA . THR A 1 119 ? -9.622 -11.469 23.952 1.00 84.44 119 THR A CA 1
ATOM 932 C C . THR A 1 119 ? -10.703 -10.481 24.372 1.00 84.44 119 THR A C 1
ATOM 934 O O . THR A 1 119 ? -10.641 -9.322 23.962 1.00 84.44 119 THR A O 1
ATOM 937 N N . SER A 1 120 ? -11.690 -10.937 25.141 1.00 88.25 120 SER A N 1
ATOM 938 C CA . SER A 1 120 ? -12.773 -10.125 25.682 1.00 88.25 120 SER A CA 1
ATOM 939 C C . SER A 1 120 ? -12.263 -9.317 26.869 1.00 88.25 120 SER A C 1
ATOM 941 O O . SER A 1 120 ? -11.884 -9.880 27.897 1.00 88.25 120 SER A O 1
ATOM 943 N N . LEU A 1 121 ? -12.250 -7.991 26.714 1.00 82.44 121 LEU A N 1
ATOM 944 C CA . LEU A 1 121 ? -11.903 -7.073 27.797 1.00 82.44 121 LEU A CA 1
ATOM 945 C C . LEU A 1 121 ? -12.884 -7.224 28.965 1.00 82.44 121 LEU A C 1
ATOM 947 O O . LEU A 1 121 ? -12.454 -7.349 30.102 1.00 82.44 121 LEU A O 1
ATOM 951 N N . GLU A 1 122 ? -14.178 -7.335 28.664 1.00 92.06 122 GLU A N 1
ATOM 952 C CA . GLU A 1 122 ? -15.227 -7.542 29.664 1.00 92.06 122 GLU A CA 1
ATOM 953 C C . GLU A 1 122 ? -14.966 -8.792 30.515 1.00 92.06 122 GLU A C 1
ATOM 955 O O . GLU A 1 122 ? -15.017 -8.736 31.740 1.00 92.06 122 GLU A O 1
ATOM 960 N N . ALA A 1 123 ? -14.642 -9.926 29.883 1.00 87.56 123 ALA A N 1
ATOM 961 C CA . ALA A 1 123 ? -14.377 -11.159 30.620 1.00 87.56 123 ALA A CA 1
ATOM 962 C C . ALA A 1 123 ? -13.104 -11.067 31.471 1.00 87.56 123 ALA A C 1
ATOM 964 O O . ALA A 1 123 ? -13.060 -11.624 32.566 1.00 87.56 123 ALA A O 1
ATOM 965 N N . ARG A 1 124 ? -12.083 -10.349 30.986 1.00 84.69 124 ARG A N 1
ATOM 966 C CA . ARG A 1 124 ? -10.846 -10.084 31.729 1.00 84.69 124 ARG A CA 1
ATOM 967 C C . ARG A 1 124 ? -11.112 -9.215 32.956 1.00 84.69 124 ARG A C 1
ATOM 969 O O . ARG A 1 124 ? -10.709 -9.583 34.050 1.00 84.69 124 ARG A O 1
ATOM 976 N N . GLU A 1 125 ? -11.805 -8.095 32.782 1.00 85.12 125 GLU A N 1
ATOM 977 C CA . GLU A 1 125 ? -12.168 -7.188 33.875 1.00 85.12 125 GLU A CA 1
ATOM 978 C C . GLU A 1 125 ? -13.051 -7.894 34.904 1.00 85.12 125 GLU A C 1
ATOM 980 O O . GLU A 1 125 ? -12.836 -7.758 36.107 1.00 85.12 125 GLU A O 1
ATOM 985 N N . ALA A 1 126 ? -14.012 -8.701 34.445 1.00 86.69 126 ALA A N 1
ATOM 986 C CA . ALA A 1 126 ? -14.852 -9.503 35.322 1.00 86.69 126 ALA A CA 1
ATOM 987 C C . ALA A 1 126 ? -14.031 -10.532 36.115 1.00 86.69 126 ALA A C 1
ATOM 989 O O . ALA A 1 126 ? -14.267 -10.690 37.313 1.00 86.69 126 ALA A O 1
ATOM 990 N N . LEU A 1 127 ? -13.055 -11.193 35.478 1.00 87.19 127 LEU A N 1
ATOM 991 C CA . LEU A 1 127 ? -12.122 -12.116 36.132 1.00 87.19 127 LEU A CA 1
ATOM 992 C C . LEU A 1 127 ? -11.284 -11.402 37.190 1.00 87.19 127 LEU A C 1
ATOM 994 O O . LEU A 1 127 ? -11.299 -11.813 38.345 1.00 87.19 127 LEU A O 1
ATOM 998 N N . GLU A 1 128 ? -10.605 -10.316 36.829 1.00 82.56 128 GLU A N 1
ATOM 999 C CA . GLU A 1 128 ? -9.745 -9.561 37.746 1.00 82.56 128 GLU A CA 1
ATOM 1000 C C . GLU A 1 128 ? -10.535 -9.012 38.938 1.00 82.56 128 GLU A C 1
ATOM 1002 O O . GLU A 1 128 ? -10.117 -9.156 40.087 1.00 82.56 128 GLU A O 1
ATOM 1007 N N . LYS A 1 129 ? -11.724 -8.453 38.682 1.00 85.94 129 LYS A N 1
ATOM 1008 C CA . LYS A 1 129 ? -12.621 -7.972 39.734 1.00 85.94 129 LYS A CA 1
ATOM 1009 C C . LYS A 1 129 ? -13.058 -9.104 40.660 1.00 85.94 129 LYS A C 1
ATOM 1011 O O . LYS A 1 129 ? -13.048 -8.929 41.875 1.00 85.94 129 LYS A O 1
ATOM 1016 N N . CYS A 1 130 ? -13.438 -10.255 40.106 1.00 87.38 130 CYS A N 1
ATOM 1017 C CA . CYS A 1 130 ? -13.867 -11.406 40.894 1.00 87.38 130 CYS A CA 1
ATOM 1018 C C . CYS A 1 130 ? -12.710 -11.978 41.732 1.00 87.38 130 CYS A C 1
ATOM 1020 O O . CYS A 1 130 ? -12.897 -12.213 42.921 1.00 87.38 130 CYS A O 1
ATOM 1022 N N . MET A 1 131 ? -11.504 -12.091 41.163 1.00 80.62 131 MET A N 1
ATOM 1023 C CA . MET A 1 131 ? -10.296 -12.527 41.879 1.00 80.62 131 MET A CA 1
ATOM 1024 C C . MET A 1 131 ? -9.889 -11.569 43.006 1.00 80.62 131 MET A C 1
ATOM 1026 O O . MET A 1 131 ? -9.354 -12.014 44.016 1.00 80.62 131 MET A O 1
ATOM 1030 N N . ALA A 1 132 ? -10.119 -10.264 42.841 1.00 78.94 132 ALA A N 1
ATOM 1031 C CA . ALA A 1 132 ? -9.738 -9.260 43.831 1.00 78.94 132 ALA A CA 1
ATOM 1032 C C . ALA A 1 132 ? -10.777 -9.050 44.949 1.00 78.94 132 ALA A C 1
ATOM 1034 O O . ALA A 1 132 ? -10.423 -8.509 45.993 1.00 78.94 132 ALA A O 1
ATOM 1035 N N . GLN A 1 133 ? -12.052 -9.387 44.719 1.00 82.06 133 GLN A N 1
ATOM 1036 C CA . GLN A 1 133 ? -13.165 -8.909 45.559 1.00 82.06 133 GLN A CA 1
ATOM 1037 C C . GLN A 1 133 ? -14.159 -9.992 46.002 1.00 82.06 133 GLN A C 1
ATOM 1039 O O . GLN A 1 133 ? -15.103 -9.665 46.719 1.00 82.06 133 GLN A O 1
ATOM 1044 N N . SER A 1 134 ? -14.047 -11.240 45.537 1.00 78.69 134 SER A N 1
ATOM 1045 C CA . SER A 1 134 ? -15.075 -12.251 45.808 1.00 78.69 134 SER A CA 1
ATOM 1046 C C . SER A 1 134 ? -14.738 -13.142 47.003 1.00 78.69 134 SER A C 1
ATOM 1048 O O . SER A 1 134 ? -13.821 -13.949 46.929 1.00 78.69 134 SER A O 1
ATOM 1050 N N . ASP A 1 135 ? -15.572 -13.068 48.043 1.00 77.62 135 ASP A N 1
ATOM 1051 C CA . ASP A 1 135 ? -15.586 -14.008 49.178 1.00 77.62 135 ASP A CA 1
ATOM 1052 C C . ASP A 1 135 ? -16.631 -15.132 49.000 1.00 77.62 135 ASP A C 1
ATOM 1054 O O . ASP A 1 135 ? -17.006 -15.820 49.950 1.00 77.62 135 ASP A O 1
ATOM 1058 N N . ALA A 1 136 ? -17.187 -15.289 47.793 1.00 82.31 136 ALA A N 1
ATOM 1059 C CA . ALA A 1 136 ? -18.212 -16.295 47.535 1.00 82.31 136 ALA A CA 1
ATOM 1060 C C . ALA A 1 136 ? -17.606 -17.708 47.562 1.00 82.31 136 ALA A C 1
ATOM 1062 O O . ALA A 1 136 ? -16.533 -17.928 47.016 1.00 82.31 136 ALA A O 1
ATOM 1063 N N . GLU A 1 137 ? -18.336 -18.686 48.109 1.00 78.31 137 GLU A N 1
ATOM 1064 C CA . GLU A 1 137 ? -17.902 -20.095 48.151 1.00 78.31 137 GLU A CA 1
ATOM 1065 C C . GLU A 1 137 ? -17.723 -20.703 46.744 1.00 78.31 137 GLU A C 1
ATOM 1067 O O . GLU A 1 137 ? -16.905 -21.592 46.547 1.00 78.31 137 GLU A O 1
ATOM 1072 N N . ASN A 1 138 ? -18.467 -20.198 45.750 1.00 82.88 138 ASN A N 1
ATOM 1073 C CA . ASN A 1 138 ? -18.353 -20.578 44.339 1.00 82.88 138 ASN A CA 1
ATOM 1074 C C . ASN A 1 138 ? -18.375 -19.317 43.456 1.00 82.88 138 ASN A C 1
ATOM 1076 O O . ASN A 1 138 ? -19.430 -18.954 42.917 1.00 82.88 138 ASN A O 1
ATOM 1080 N N . PRO A 1 139 ? -17.247 -18.597 43.348 1.00 90.88 139 PRO A N 1
ATOM 1081 C CA . PRO A 1 139 ? -17.184 -17.355 42.596 1.00 90.88 139 PRO A CA 1
ATOM 1082 C C . PRO A 1 139 ? -17.341 -17.622 41.094 1.00 90.88 139 PRO A C 1
ATOM 1084 O O . PRO A 1 139 ? -16.939 -18.659 40.565 1.00 90.88 139 PRO A O 1
ATOM 1087 N N . SER A 1 140 ? -17.958 -16.678 40.387 1.00 92.50 140 SER A N 1
ATOM 1088 C CA . SER A 1 140 ? -18.166 -16.770 38.941 1.00 92.50 140 SER A CA 1
ATOM 1089 C C . SER A 1 140 ? -18.120 -15.392 38.301 1.00 92.50 140 SER A C 1
ATOM 1091 O O . SER A 1 140 ? -18.491 -14.389 38.914 1.00 92.50 140 SER A O 1
ATOM 1093 N N . ILE A 1 141 ? -17.704 -15.353 37.040 1.00 94.81 141 ILE A N 1
ATOM 1094 C CA . ILE A 1 141 ? -17.797 -14.160 36.207 1.00 94.81 141 ILE A CA 1
ATOM 1095 C C . ILE A 1 141 ? -19.053 -14.235 35.350 1.00 94.81 141 ILE A C 1
ATOM 1097 O O . ILE A 1 141 ? -19.476 -15.311 34.927 1.00 94.81 141 ILE A O 1
ATOM 1101 N N . THR A 1 142 ? -19.656 -13.084 35.072 1.00 94.19 142 THR A N 1
ATOM 1102 C CA . THR A 1 142 ? -20.719 -12.990 34.067 1.00 94.19 142 THR A CA 1
ATOM 1103 C C . THR A 1 142 ? -20.126 -12.436 32.789 1.00 94.19 142 THR A C 1
ATOM 1105 O O . THR A 1 142 ? -19.474 -11.399 32.823 1.00 94.19 142 THR A O 1
ATOM 1108 N N . ILE A 1 143 ? -20.382 -13.119 31.680 1.00 94.25 143 ILE A N 1
ATOM 1109 C CA . ILE A 1 143 ? -20.034 -12.663 30.337 1.00 94.25 143 ILE A CA 1
ATOM 1110 C C . ILE A 1 143 ? -21.303 -12.402 29.529 1.00 94.25 143 ILE A C 1
ATOM 1112 O O . ILE A 1 143 ? -22.337 -13.061 29.722 1.00 94.25 143 ILE A O 1
ATOM 1116 N N . HIS A 1 144 ? -21.208 -11.466 28.593 1.00 95.75 144 HIS A N 1
ATOM 1117 C CA . HIS A 1 144 ? -22.292 -11.116 27.690 1.00 95.75 144 HIS A CA 1
ATOM 1118 C C . HIS A 1 144 ? -21.953 -11.490 26.244 1.00 95.75 144 HIS A C 1
ATOM 1120 O O . HIS A 1 144 ? -20.857 -11.256 25.745 1.00 95.75 144 HIS A O 1
ATOM 1126 N N . ILE A 1 145 ? -22.920 -12.094 25.557 1.00 95.62 145 ILE A N 1
ATOM 1127 C CA . ILE A 1 145 ? -22.770 -12.576 24.184 1.00 95.62 145 ILE A CA 1
ATOM 1128 C C . ILE A 1 145 ? -23.813 -11.889 23.305 1.00 95.62 145 ILE A C 1
ATOM 1130 O O . ILE A 1 145 ? -25.016 -11.990 23.569 1.00 95.62 145 ILE A O 1
ATOM 1134 N N . ASP A 1 146 ? -23.366 -11.203 22.253 1.00 93.69 146 ASP A N 1
ATOM 1135 C CA . ASP A 1 146 ? -24.259 -10.611 21.257 1.00 93.69 146 ASP A CA 1
ATOM 1136 C C . ASP A 1 146 ? -24.885 -11.718 20.399 1.00 93.69 146 ASP A C 1
ATOM 1138 O O . ASP A 1 146 ? -24.203 -12.471 19.703 1.00 93.69 146 ASP A O 1
ATOM 1142 N N . ILE A 1 147 ? -26.211 -11.852 20.441 1.00 91.81 147 ILE A N 1
ATOM 1143 C CA . ILE A 1 147 ? -26.879 -12.976 19.771 1.00 91.81 147 ILE A CA 1
ATOM 1144 C C . ILE A 1 147 ? -26.920 -12.850 18.244 1.00 91.81 147 ILE A C 1
ATOM 1146 O O . ILE A 1 147 ? -27.253 -13.830 17.576 1.00 91.81 147 ILE A O 1
ATOM 1150 N N . LYS A 1 148 ? -26.652 -11.670 17.679 1.00 88.69 148 LYS A N 1
ATOM 1151 C CA . LYS A 1 148 ? -26.643 -11.445 16.232 1.00 88.69 148 LYS A CA 1
ATOM 1152 C C . LYS A 1 148 ? -25.257 -11.732 15.669 1.00 88.69 148 LYS A C 1
ATOM 1154 O O . LYS A 1 148 ? -25.138 -12.479 14.697 1.00 88.69 148 LYS A O 1
ATOM 1159 N N . GLU A 1 149 ? -24.233 -11.187 16.312 1.00 88.81 149 GLU A N 1
ATOM 1160 C CA . GLU A 1 149 ? -22.852 -11.288 15.839 1.00 88.81 149 GLU A CA 1
ATOM 1161 C C . GLU A 1 149 ? -22.207 -12.624 16.245 1.00 88.81 149 GLU A C 1
ATOM 1163 O O . GLU A 1 149 ? -21.474 -13.238 15.468 1.00 88.81 149 GLU A O 1
ATOM 1168 N N . ASN A 1 150 ? -22.545 -13.153 17.425 1.00 94.31 150 ASN A N 1
ATOM 1169 C CA . ASN A 1 150 ? -21.888 -14.335 17.984 1.00 94.31 150 ASN A CA 1
ATOM 1170 C C . ASN A 1 150 ? -22.732 -15.617 17.966 1.00 94.31 150 ASN A C 1
ATOM 1172 O O . ASN A 1 150 ? -22.339 -16.634 18.543 1.00 94.31 150 ASN A O 1
ATOM 1176 N N . ARG A 1 151 ? -23.877 -15.624 17.278 1.00 95.00 151 ARG A N 1
ATOM 1177 C CA . ARG A 1 151 ? -24.596 -16.872 16.988 1.00 95.00 151 ARG A CA 1
ATOM 1178 C C . ARG A 1 151 ? -23.941 -17.598 15.822 1.00 95.00 151 ARG A C 1
ATOM 1180 O O . ARG A 1 151 ? -23.751 -17.013 14.755 1.00 95.00 151 ARG A O 1
ATOM 1187 N N . LEU A 1 152 ? -23.662 -18.887 16.000 1.00 93.69 152 LEU A N 1
ATOM 1188 C CA . LEU A 1 152 ? -23.163 -19.735 14.925 1.00 93.69 152 LEU A CA 1
ATOM 1189 C C . LEU A 1 152 ? -24.278 -20.006 13.916 1.00 93.69 152 LEU A C 1
ATOM 1191 O O . LEU A 1 152 ? -25.334 -20.559 14.227 1.00 93.69 152 LEU A O 1
ATOM 1195 N N . THR A 1 153 ? -24.031 -19.533 12.703 1.00 89.12 153 THR A N 1
ATOM 1196 C CA . THR A 1 153 ? -24.857 -19.700 11.511 1.00 89.12 153 THR A CA 1
ATOM 1197 C C . THR A 1 153 ? -23.911 -19.806 10.314 1.00 89.12 153 THR A C 1
ATOM 1199 O O . THR A 1 153 ? -22.763 -19.361 10.427 1.00 89.12 153 THR A O 1
ATOM 1202 N N . PRO A 1 154 ? -24.367 -20.283 9.141 1.00 80.12 154 PRO A N 1
ATOM 1203 C CA . PRO A 1 154 ? -23.531 -20.344 7.938 1.00 80.12 154 PRO A CA 1
ATOM 1204 C C . PRO A 1 154 ? -22.812 -19.029 7.580 1.00 80.12 154 PRO A C 1
ATOM 1206 O O . PRO A 1 154 ? -21.764 -19.055 6.945 1.00 80.12 154 PRO A O 1
ATOM 1209 N N . ARG A 1 155 ? -23.337 -17.871 8.012 1.00 77.19 155 ARG A N 1
ATOM 1210 C CA . ARG A 1 155 ? -22.731 -16.552 7.766 1.00 77.19 155 ARG A CA 1
ATOM 1211 C C . ARG A 1 155 ? -21.635 -16.175 8.772 1.00 77.19 155 ARG A C 1
ATOM 1213 O O . ARG A 1 155 ? -20.750 -15.403 8.419 1.00 77.19 155 ARG A O 1
ATOM 1220 N N . ASN A 1 156 ? -21.657 -16.743 9.980 1.00 84.44 156 ASN A N 1
ATOM 1221 C CA . ASN A 1 156 ? -20.845 -16.276 11.111 1.00 84.44 156 ASN A CA 1
ATOM 1222 C C . ASN A 1 156 ? -19.682 -17.212 11.491 1.00 84.44 156 ASN A C 1
ATOM 1224 O O . ASN A 1 156 ? -18.857 -16.836 12.320 1.00 84.44 156 ASN A O 1
ATOM 1228 N N . TYR A 1 157 ? -19.541 -18.395 10.875 1.00 89.06 157 TYR A N 1
ATOM 1229 C CA . TYR A 1 157 ? -18.389 -19.281 11.141 1.00 89.06 157 TYR A CA 1
ATOM 1230 C C . TYR A 1 157 ? -17.039 -18.637 10.812 1.00 89.06 157 TYR A C 1
ATOM 1232 O O . TYR A 1 157 ? -16.048 -18.877 11.499 1.00 89.06 157 TYR A O 1
ATOM 1240 N N . LYS A 1 158 ? -17.009 -17.763 9.801 1.00 87.38 158 LYS A N 1
ATOM 1241 C CA . LYS A 1 158 ? -15.806 -16.999 9.452 1.00 87.38 158 LYS A CA 1
ATOM 1242 C C . LYS A 1 158 ? -15.382 -16.045 10.569 1.00 87.38 158 LYS A C 1
ATOM 1244 O O . LYS A 1 158 ? -14.189 -15.878 10.766 1.00 87.38 158 LYS A O 1
ATOM 1249 N N . ALA A 1 159 ? -16.323 -15.476 11.326 1.00 89.00 159 ALA A N 1
ATOM 1250 C CA . ALA A 1 159 ? -16.003 -14.600 12.453 1.00 89.00 159 ALA A CA 1
ATOM 1251 C C . ALA A 1 159 ? -15.342 -15.376 13.604 1.00 89.00 159 ALA A C 1
ATOM 1253 O O . ALA A 1 159 ? -14.357 -14.908 14.169 1.00 89.00 159 ALA A O 1
ATOM 1254 N N . LEU A 1 160 ? -15.822 -16.594 13.892 1.00 92.38 160 LEU A N 1
ATOM 1255 C CA . LEU A 1 160 ? -15.167 -17.495 14.846 1.00 92.38 160 LEU A CA 1
ATOM 1256 C C . LEU A 1 160 ? -13.748 -17.871 14.378 1.00 92.38 160 LEU A C 1
ATOM 1258 O O . LEU A 1 160 ? -12.817 -17.886 15.178 1.00 92.38 160 LEU A O 1
ATOM 1262 N N . TYR A 1 161 ? -13.561 -18.129 13.081 1.00 90.25 161 TYR A N 1
ATOM 1263 C CA . TYR A 1 161 ? -12.232 -18.387 12.523 1.00 90.25 161 TYR A CA 1
ATOM 1264 C C . TYR A 1 161 ? -11.299 -17.171 12.630 1.00 90.25 161 TYR A C 1
ATOM 1266 O O . TYR A 1 161 ? -10.174 -17.301 13.106 1.00 90.25 161 TYR A O 1
ATOM 1274 N N . SER A 1 162 ? -11.775 -15.976 12.263 1.00 88.19 162 SER A N 1
ATOM 1275 C CA . SER A 1 162 ? -11.030 -14.722 12.433 1.00 88.19 162 SER A CA 1
ATOM 1276 C C . SER A 1 162 ? -10.639 -14.482 13.891 1.00 88.19 162 SER A C 1
ATOM 1278 O O . SER A 1 162 ? -9.506 -14.094 14.159 1.00 88.19 162 SER A O 1
ATOM 1280 N N . TYR A 1 163 ? -11.521 -14.802 14.842 1.00 92.31 163 TYR A N 1
ATOM 1281 C CA . TYR A 1 163 ? -11.185 -14.754 16.262 1.00 92.31 163 TYR A CA 1
ATOM 1282 C C . TYR A 1 163 ? -9.982 -15.640 16.613 1.00 92.31 163 TYR A C 1
ATOM 1284 O O . TYR A 1 163 ? -9.081 -15.184 17.315 1.00 92.31 163 TYR A O 1
ATOM 1292 N N . PHE A 1 164 ? -9.927 -16.884 16.130 1.00 90.38 164 PHE A N 1
ATOM 1293 C CA . PHE A 1 164 ? -8.800 -17.770 16.430 1.00 90.38 164 PHE A CA 1
ATOM 1294 C C . PHE A 1 164 ? -7.470 -17.239 15.877 1.00 90.38 164 PHE A C 1
ATOM 1296 O O . PHE A 1 164 ? -6.443 -17.341 16.557 1.00 90.38 164 PHE A O 1
ATOM 1303 N N . GLN A 1 165 ? -7.494 -16.603 14.701 1.00 85.56 165 GLN A N 1
ATOM 1304 C CA . GLN A 1 165 ? -6.330 -15.911 14.137 1.00 85.56 165 GLN A CA 1
ATOM 1305 C C . GLN A 1 165 ? -5.844 -14.783 15.054 1.00 85.56 165 GLN A C 1
ATOM 1307 O O . GLN A 1 165 ? -4.660 -14.717 15.396 1.00 85.56 165 GLN A O 1
ATOM 1312 N N . ASP A 1 166 ? -6.765 -13.931 15.504 1.00 79.31 166 ASP A N 1
ATOM 1313 C CA . ASP A 1 166 ? -6.456 -12.785 16.360 1.00 79.31 166 ASP A CA 1
ATOM 1314 C C . ASP A 1 166 ? -5.974 -13.217 17.752 1.00 79.31 166 ASP A C 1
ATOM 1316 O O . ASP A 1 166 ? -5.002 -12.669 18.288 1.00 79.31 166 ASP A O 1
ATOM 1320 N N . ALA A 1 167 ? -6.617 -14.234 18.331 1.00 82.88 167 ALA A N 1
ATOM 1321 C CA . ALA A 1 167 ? -6.241 -14.812 19.615 1.00 82.88 167 ALA A CA 1
ATOM 1322 C C . ALA A 1 167 ? -4.816 -15.377 19.570 1.00 82.88 167 ALA A C 1
ATOM 1324 O O . ALA A 1 167 ? -4.037 -15.128 20.489 1.00 82.88 167 ALA A O 1
ATOM 1325 N N . ARG A 1 168 ? -4.420 -16.043 18.475 1.00 80.31 168 ARG A N 1
ATOM 1326 C CA . ARG A 1 168 ? -3.050 -16.550 18.288 1.00 80.31 168 ARG A CA 1
ATOM 1327 C C . ARG A 1 168 ? -2.013 -15.433 18.342 1.00 80.31 168 ARG A C 1
ATOM 1329 O O . ARG A 1 168 ? -1.019 -15.554 19.055 1.00 80.31 168 ARG A O 1
ATOM 1336 N N . VAL A 1 169 ? -2.249 -14.334 17.624 1.00 70.12 169 VAL A N 1
ATOM 1337 C CA . VAL A 1 169 ? -1.334 -13.181 17.614 1.00 70.12 169 VAL A CA 1
ATOM 1338 C C . VAL A 1 169 ? -1.229 -12.561 19.011 1.00 70.12 169 VAL A C 1
ATOM 1340 O O . VAL A 1 169 ? -0.128 -12.247 19.466 1.00 70.12 169 VAL A O 1
ATOM 1343 N N . LYS A 1 170 ? -2.353 -12.414 19.723 1.00 70.56 170 LYS A N 1
ATOM 1344 C CA . LYS A 1 170 ? -2.373 -11.882 21.096 1.00 70.56 170 LYS A CA 1
ATOM 1345 C C . LYS A 1 170 ? -1.656 -12.800 22.092 1.00 70.56 170 LYS A C 1
ATOM 1347 O O . LYS A 1 170 ? -0.879 -12.307 22.909 1.00 70.56 170 LYS A O 1
ATOM 1352 N N . LEU A 1 171 ? -1.858 -14.114 22.005 1.00 73.44 171 LEU A N 1
ATOM 1353 C CA . LEU A 1 171 ? -1.191 -15.097 22.863 1.00 73.44 171 LEU A CA 1
ATOM 1354 C C . LEU A 1 171 ? 0.318 -15.156 22.598 1.00 73.44 171 LEU A C 1
ATOM 1356 O O . LEU A 1 171 ? 1.093 -15.157 23.550 1.00 73.44 171 LEU A O 1
ATOM 1360 N N . ALA A 1 172 ? 0.753 -15.097 21.336 1.00 64.06 172 ALA A N 1
ATOM 1361 C CA . ALA A 1 172 ? 2.173 -15.021 20.991 1.00 64.06 172 ALA A CA 1
ATOM 1362 C C . ALA A 1 172 ? 2.838 -13.767 21.585 1.00 64.06 172 ALA A C 1
ATOM 1364 O O . ALA A 1 172 ? 3.904 -13.860 22.195 1.00 64.06 172 ALA A O 1
ATOM 1365 N N . LYS A 1 173 ? 2.174 -12.603 21.496 1.00 57.56 173 LYS A N 1
ATOM 1366 C CA . LYS A 1 173 ? 2.629 -11.368 22.160 1.00 57.56 173 LYS A CA 1
ATOM 1367 C C . LYS A 1 173 ? 2.712 -11.543 23.678 1.00 57.56 173 LYS A C 1
ATOM 1369 O O . LYS A 1 173 ? 3.720 -11.186 24.278 1.00 57.56 173 LYS A O 1
ATOM 1374 N N . ARG A 1 174 ? 1.693 -12.139 24.305 1.00 60.09 174 ARG A N 1
ATOM 1375 C CA . ARG A 1 174 ? 1.670 -12.412 25.752 1.00 60.09 174 ARG A CA 1
ATOM 1376 C C . ARG A 1 174 ? 2.810 -13.337 26.190 1.00 60.09 174 ARG A C 1
ATOM 1378 O O . ARG A 1 174 ? 3.444 -13.063 27.205 1.00 60.09 174 ARG A O 1
ATOM 1385 N N . ALA A 1 175 ? 3.087 -14.397 25.433 1.00 56.50 175 ALA A N 1
ATOM 1386 C CA . ALA A 1 175 ? 4.178 -15.329 25.707 1.00 56.50 175 ALA A CA 1
ATOM 1387 C C . ALA A 1 175 ? 5.550 -14.643 25.595 1.00 56.50 175 ALA A C 1
ATOM 1389 O O . ALA A 1 175 ? 6.378 -14.785 26.491 1.00 56.50 175 ALA A O 1
ATOM 1390 N N . MET A 1 176 ? 5.758 -13.819 24.559 1.00 45.28 176 MET A N 1
ATOM 1391 C CA . MET A 1 176 ? 6.973 -13.002 24.416 1.00 45.28 176 MET A CA 1
ATOM 1392 C C . MET A 1 176 ? 7.163 -12.008 25.572 1.00 45.28 176 MET A C 1
ATOM 1394 O O . MET A 1 176 ? 8.296 -11.725 25.959 1.00 45.28 176 MET A O 1
ATOM 1398 N N . LEU A 1 177 ? 6.069 -11.485 26.131 1.00 42.06 177 LEU A N 1
ATOM 1399 C CA . LEU A 1 177 ? 6.091 -10.523 27.236 1.00 42.06 177 LEU A CA 1
ATOM 1400 C C . LEU A 1 177 ? 6.300 -11.183 28.609 1.00 42.06 177 LEU A C 1
ATOM 1402 O O . LEU A 1 177 ? 7.033 -10.636 29.429 1.00 42.06 177 LEU A O 1
ATOM 1406 N N . ARG A 1 178 ? 5.730 -12.374 28.857 1.00 44.16 178 ARG A N 1
ATOM 1407 C CA . ARG A 1 178 ? 5.931 -13.143 30.107 1.00 44.16 178 ARG A CA 1
ATOM 1408 C C . ARG A 1 178 ? 7.396 -13.495 30.370 1.00 44.16 178 ARG A C 1
ATOM 1410 O O . ARG A 1 178 ? 7.788 -13.620 31.519 1.00 44.16 178 ARG A O 1
ATOM 1417 N N . ILE A 1 179 ? 8.205 -13.608 29.320 1.00 44.88 179 ILE A N 1
ATOM 1418 C CA . ILE A 1 179 ? 9.641 -13.894 29.423 1.00 44.88 179 ILE A CA 1
ATOM 1419 C C . ILE A 1 179 ? 10.427 -12.709 30.029 1.00 44.88 179 ILE A C 1
ATOM 1421 O O . ILE A 1 179 ? 11.580 -12.891 30.411 1.00 44.88 179 ILE A O 1
ATOM 1425 N N . LYS A 1 180 ? 9.852 -11.496 30.129 1.00 39.31 180 LYS A N 1
ATOM 1426 C CA . LYS A 1 180 ? 10.649 -10.279 30.355 1.00 39.31 180 LYS A CA 1
ATOM 1427 C C . LYS A 1 180 ? 10.519 -9.539 31.698 1.00 39.31 180 LYS A C 1
ATOM 1429 O O . LYS A 1 180 ? 11.489 -8.849 31.996 1.00 39.31 180 LYS A O 1
ATOM 1434 N N . THR A 1 181 ? 9.457 -9.617 32.520 1.00 39.44 181 THR A N 1
ATOM 1435 C CA . THR A 1 181 ? 9.356 -8.710 33.707 1.00 39.44 181 THR A CA 1
ATOM 1436 C C . THR A 1 181 ? 8.372 -9.115 34.833 1.00 39.44 181 THR A C 1
ATOM 1438 O O . THR A 1 181 ? 7.187 -9.294 34.562 1.00 39.44 181 THR A O 1
ATOM 1441 N N . ASP A 1 182 ? 8.832 -9.094 36.099 1.00 43.62 182 ASP A N 1
ATOM 1442 C CA . ASP A 1 182 ? 8.107 -9.404 37.363 1.00 43.62 182 ASP A CA 1
ATOM 1443 C C . ASP A 1 182 ? 7.395 -8.198 38.063 1.00 43.62 182 ASP A C 1
ATOM 1445 O O . ASP A 1 182 ? 7.587 -7.950 39.253 1.00 43.62 182 ASP A O 1
ATOM 1449 N N . LYS A 1 183 ? 6.550 -7.401 37.384 1.00 39.59 183 LYS A N 1
ATOM 1450 C CA . LYS A 1 183 ? 5.655 -6.399 38.044 1.00 39.59 183 LYS A CA 1
ATOM 1451 C C . LYS A 1 183 ? 4.270 -6.362 37.377 1.00 39.59 183 LYS A C 1
ATOM 1453 O O . LYS A 1 183 ? 4.180 -6.609 36.175 1.00 39.59 183 LYS A O 1
ATOM 1458 N N . THR A 1 184 ? 3.184 -6.067 38.114 1.00 48.56 184 THR A N 1
ATOM 1459 C CA . THR A 1 184 ? 1.806 -6.166 37.577 1.00 48.56 184 THR A CA 1
ATOM 1460 C C . THR A 1 184 ? 1.437 -5.007 36.650 1.00 48.56 184 THR A C 1
ATOM 1462 O O . THR A 1 184 ? 0.856 -3.991 37.009 1.00 48.56 184 THR A O 1
ATOM 1465 N N . LEU A 1 185 ? 1.756 -5.267 35.390 1.00 36.16 185 LEU A N 1
ATOM 1466 C CA . LEU A 1 185 ? 1.453 -4.562 34.153 1.00 36.16 185 LEU A CA 1
ATOM 1467 C C . LEU A 1 185 ? -0.039 -4.201 33.938 1.00 36.16 185 LEU A C 1
ATOM 1469 O O . LEU A 1 185 ? -0.325 -3.391 33.062 1.00 36.16 185 LEU A O 1
ATOM 1473 N N . SER A 1 186 ? -0.999 -4.782 34.678 1.00 37.00 186 SER A N 1
ATOM 1474 C CA . SER A 1 186 ? -2.432 -4.665 34.340 1.00 37.00 186 SER A CA 1
ATOM 1475 C C . SER A 1 186 ? -2.995 -3.261 34.550 1.00 37.00 186 SER A C 1
ATOM 1477 O O . SER A 1 186 ? -3.651 -2.760 33.646 1.00 37.00 186 SER A O 1
ATOM 1479 N N . ALA A 1 187 ? -2.672 -2.587 35.656 1.00 37.44 187 ALA A N 1
ATOM 1480 C CA . ALA A 1 187 ? -3.205 -1.253 35.949 1.00 37.44 187 ALA A CA 1
ATOM 1481 C C . ALA A 1 187 ? -2.675 -0.177 34.980 1.00 37.44 187 ALA A C 1
ATOM 1483 O O . ALA A 1 187 ? -3.431 0.668 34.506 1.00 37.44 187 ALA A O 1
ATOM 1484 N N . GLY A 1 188 ? -1.387 -0.243 34.624 1.00 33.72 188 GLY A N 1
ATOM 1485 C CA . GLY A 1 188 ? -0.780 0.679 33.656 1.00 33.72 188 GLY A CA 1
ATOM 1486 C C . GLY A 1 188 ? -1.251 0.431 32.220 1.00 33.72 188 GLY A C 1
ATOM 1487 O O . GLY A 1 188 ? -1.560 1.370 31.494 1.00 33.72 188 GLY A O 1
ATOM 1488 N N . VAL A 1 189 ? -1.386 -0.837 31.816 1.00 39.78 189 VAL A N 1
ATOM 1489 C CA . VAL A 1 189 ? -1.891 -1.200 30.481 1.00 39.78 189 VAL A CA 1
ATOM 1490 C C . VAL A 1 189 ? -3.394 -0.949 30.347 1.00 39.78 189 VAL A C 1
ATOM 1492 O O . VAL A 1 189 ? -3.839 -0.583 29.266 1.00 39.78 189 VAL A O 1
ATOM 1495 N N . GLN A 1 190 ? -4.186 -1.086 31.413 1.00 42.62 190 GLN A N 1
ATOM 1496 C CA . GLN A 1 190 ? -5.609 -0.722 31.407 1.00 42.62 190 GLN A CA 1
ATOM 1497 C C . GLN A 1 190 ? -5.814 0.772 31.167 1.00 42.62 190 GLN A C 1
ATOM 1499 O O . GLN A 1 190 ? -6.629 1.137 30.325 1.00 42.62 190 GLN A O 1
ATOM 1504 N N . HIS A 1 191 ? -5.040 1.629 31.837 1.00 41.81 191 HIS A N 1
ATOM 1505 C CA . HIS A 1 191 ? -5.135 3.074 31.638 1.00 41.81 191 HIS A CA 1
ATOM 1506 C C . HIS A 1 191 ? -4.721 3.495 30.217 1.00 41.81 191 HIS A C 1
ATOM 1508 O O . HIS A 1 191 ? -5.420 4.282 29.583 1.00 41.81 191 HIS A O 1
ATOM 1514 N N . ILE A 1 192 ? -3.646 2.906 29.679 1.00 42.91 192 ILE A N 1
ATOM 1515 C CA . ILE A 1 192 ? -3.190 3.162 28.303 1.00 42.91 192 ILE A CA 1
ATOM 1516 C C . ILE A 1 192 ? -4.210 2.654 27.276 1.00 42.91 192 ILE A C 1
ATOM 1518 O O . ILE A 1 192 ? -4.526 3.373 26.335 1.00 42.91 192 ILE A O 1
ATOM 1522 N N . ASN A 1 193 ? -4.777 1.460 27.468 1.00 47.97 193 ASN A N 1
ATOM 1523 C CA . ASN A 1 193 ? -5.794 0.917 26.563 1.00 47.97 193 ASN A CA 1
ATOM 1524 C C . ASN A 1 193 ? -7.088 1.747 26.571 1.00 47.97 193 ASN A C 1
ATOM 1526 O O . ASN A 1 193 ? -7.748 1.833 25.540 1.00 47.97 193 ASN A O 1
ATOM 1530 N N . GLU A 1 194 ? -7.458 2.343 27.707 1.00 50.75 194 GLU A N 1
ATOM 1531 C CA . GLU A 1 194 ? -8.630 3.220 27.809 1.00 50.75 194 GLU A CA 1
ATOM 1532 C C . GLU A 1 194 ? -8.403 4.548 27.071 1.00 50.75 194 GLU A C 1
ATOM 1534 O O . GLU A 1 194 ? -9.264 4.981 26.307 1.00 50.75 194 GLU A O 1
ATOM 1539 N N . ILE A 1 195 ? -7.218 5.152 27.208 1.00 48.72 195 ILE A N 1
ATOM 1540 C CA . ILE A 1 195 ? -6.835 6.353 26.446 1.00 48.72 195 ILE A CA 1
ATOM 1541 C C . ILE A 1 195 ? -6.759 6.037 24.946 1.00 48.72 195 ILE A C 1
ATOM 1543 O O . ILE A 1 195 ? -7.331 6.762 24.132 1.00 48.72 195 ILE A O 1
ATOM 1547 N N . GLU A 1 196 ? -6.117 4.926 24.566 1.00 52.12 196 GLU A N 1
ATOM 1548 C CA . GLU A 1 196 ? -6.082 4.451 23.178 1.00 52.12 196 GLU A CA 1
ATOM 1549 C C . GLU A 1 196 ? -7.499 4.255 22.634 1.00 52.12 196 GLU A C 1
ATOM 1551 O O . GLU A 1 196 ? -7.791 4.675 21.519 1.00 52.12 196 GLU A O 1
ATOM 1556 N N . ARG A 1 197 ? -8.412 3.683 23.423 1.00 61.66 197 ARG A N 1
ATOM 1557 C CA . ARG A 1 197 ? -9.802 3.476 23.019 1.00 61.66 197 ARG A CA 1
ATOM 1558 C C . ARG A 1 197 ? -10.549 4.788 22.788 1.00 61.66 197 ARG A C 1
ATOM 1560 O O . ARG A 1 197 ? -11.193 4.927 21.753 1.00 61.66 197 ARG A O 1
ATOM 1567 N N . GLN A 1 198 ? -10.444 5.753 23.697 1.00 61.97 198 GLN A N 1
ATOM 1568 C CA . GLN A 1 198 ? -11.102 7.056 23.544 1.00 61.97 198 GLN A CA 1
ATOM 1569 C C . GLN A 1 198 ? -10.563 7.833 22.337 1.00 61.97 198 GLN A C 1
ATOM 1571 O O . GLN A 1 198 ? -11.314 8.512 21.639 1.00 61.97 198 GLN A O 1
ATOM 1576 N N . ILE A 1 199 ? -9.269 7.682 22.053 1.00 61.06 199 ILE A N 1
ATOM 1577 C CA . ILE A 1 199 ? -8.617 8.248 20.874 1.00 61.06 199 ILE A CA 1
ATOM 1578 C C . ILE A 1 199 ? -9.096 7.552 19.589 1.00 61.06 199 ILE A C 1
ATOM 1580 O O . ILE A 1 199 ? -9.350 8.224 18.596 1.00 61.06 199 ILE A O 1
ATOM 1584 N N . LEU A 1 200 ? -9.285 6.230 19.591 1.00 64.50 200 LEU A N 1
ATOM 1585 C CA . LEU A 1 200 ? -9.877 5.499 18.463 1.00 64.50 200 LEU A CA 1
ATOM 1586 C C . LEU A 1 200 ? -11.358 5.868 18.247 1.00 64.50 200 LEU A C 1
ATOM 1588 O O . LEU A 1 200 ? -11.861 5.802 17.136 1.00 64.50 200 LEU A O 1
ATOM 1592 N N . GLU A 1 201 ? -12.083 6.294 19.273 1.00 69.69 201 GLU A N 1
ATOM 1593 C CA . GLU A 1 201 ? -13.511 6.632 19.167 1.00 69.69 201 GLU A CA 1
ATOM 1594 C C . GLU A 1 201 ? -13.768 8.129 18.865 1.00 69.69 201 GLU A C 1
ATOM 1596 O O . GLU A 1 201 ? -14.883 8.625 19.045 1.00 69.69 201 GLU A O 1
ATOM 1601 N N . LEU A 1 202 ? -12.754 8.857 18.375 1.00 69.62 202 LEU A N 1
ATOM 1602 C CA . LEU A 1 202 ? -12.810 10.298 18.103 1.00 69.62 202 LEU A CA 1
ATOM 1603 C C . LEU A 1 202 ? -13.980 10.713 17.179 1.00 69.62 202 LEU A C 1
ATOM 1605 O O . LEU A 1 202 ? -14.027 10.326 16.007 1.00 69.62 202 LEU A O 1
ATOM 1609 N N . PRO A 1 203 ? -14.904 11.576 17.649 1.00 69.50 203 PRO A N 1
ATOM 1610 C CA . PRO A 1 203 ? -16.039 12.024 16.849 1.00 69.50 203 PRO A CA 1
ATOM 1611 C C . PRO A 1 203 ? -15.618 12.757 15.571 1.00 69.50 203 PRO A C 1
ATOM 1613 O O . PRO A 1 203 ? -14.835 13.704 15.602 1.00 69.50 203 PRO A O 1
ATOM 1616 N N . GLY A 1 204 ? -16.193 12.356 14.435 1.00 67.56 204 GLY A N 1
ATOM 1617 C CA . GLY A 1 204 ? -15.870 12.951 13.134 1.00 67.56 204 GLY A CA 1
ATOM 1618 C C . GLY A 1 204 ? -14.629 12.367 12.459 1.00 67.56 204 GLY A C 1
ATOM 1619 O O . GLY A 1 204 ? -14.271 12.845 11.385 1.00 67.56 204 GLY A O 1
ATOM 1620 N N . PHE A 1 205 ? -14.010 11.334 13.037 1.00 69.25 205 PHE A N 1
ATOM 1621 C CA . PHE A 1 205 ? -12.844 10.671 12.466 1.00 69.25 205 PHE A CA 1
ATOM 1622 C C . PHE A 1 205 ? -13.034 9.159 12.362 1.00 69.25 205 PHE A C 1
ATOM 1624 O O . PHE A 1 205 ? -13.472 8.508 13.304 1.00 69.25 205 PHE A O 1
ATOM 1631 N N . ASP A 1 206 ? -12.670 8.606 11.209 1.00 71.56 206 ASP A N 1
ATOM 1632 C CA . ASP A 1 206 ? -12.397 7.180 11.051 1.00 71.56 206 ASP A CA 1
ATOM 1633 C C . ASP A 1 206 ? -10.912 6.934 11.351 1.00 71.56 206 ASP A C 1
ATOM 1635 O O . ASP A 1 206 ? -10.085 7.836 11.208 1.00 71.56 206 ASP A O 1
ATOM 1639 N N . TRP A 1 207 ? -10.535 5.719 11.742 1.00 76.69 207 TRP A N 1
ATOM 1640 C CA . TRP A 1 207 ? -9.141 5.392 12.050 1.00 76.69 207 TRP A CA 1
ATOM 1641 C C . TRP A 1 207 ? -8.714 4.054 11.462 1.00 76.69 207 TRP A C 1
ATOM 1643 O O . TRP A 1 207 ? -9.530 3.158 11.226 1.00 76.69 207 TRP A O 1
ATOM 1653 N N . ARG A 1 208 ? -7.408 3.902 11.222 1.00 71.25 208 ARG A N 1
ATOM 1654 C CA . ARG A 1 208 ? -6.803 2.648 10.756 1.00 71.25 208 ARG A CA 1
ATOM 1655 C C . ARG A 1 208 ? -5.440 2.422 11.393 1.00 71.25 208 ARG A C 1
ATOM 1657 O O . ARG A 1 208 ? -4.627 3.336 11.483 1.00 71.25 208 ARG A O 1
ATOM 1664 N N . PHE A 1 209 ? -5.160 1.175 11.769 1.00 75.31 209 PHE A N 1
ATOM 1665 C CA . PHE A 1 209 ? -3.798 0.775 12.118 1.00 75.31 209 PHE A CA 1
ATOM 1666 C C . PHE A 1 209 ? -2.921 0.774 10.866 1.00 75.31 209 PHE A C 1
ATOM 1668 O O . PHE A 1 209 ? -3.197 0.063 9.894 1.00 75.31 209 PHE A O 1
ATOM 1675 N N . ARG A 1 210 ? -1.843 1.548 10.914 1.00 74.38 210 ARG A N 1
ATOM 1676 C CA . ARG A 1 210 ? -0.865 1.681 9.844 1.00 74.38 210 ARG A CA 1
ATOM 1677 C C . ARG A 1 210 ? 0.097 0.493 9.846 1.00 74.38 210 ARG A C 1
ATOM 1679 O O . ARG A 1 210 ? 0.632 0.088 10.877 1.00 74.38 210 ARG A O 1
ATOM 1686 N N . LYS A 1 211 ? 0.296 -0.089 8.660 1.00 61.78 211 LYS A N 1
ATOM 1687 C CA . LYS A 1 211 ? 1.270 -1.157 8.403 1.00 61.78 211 LYS A CA 1
ATOM 1688 C C . LYS A 1 211 ? 2.397 -0.594 7.536 1.00 61.78 211 LYS A C 1
ATOM 1690 O O . LYS A 1 211 ? 2.223 -0.457 6.329 1.00 61.78 211 LYS A O 1
ATOM 1695 N N . GLY A 1 212 ? 3.541 -0.298 8.150 1.00 63.97 212 GLY A N 1
ATOM 1696 C CA . GLY A 1 212 ? 4.707 0.297 7.482 1.00 63.97 212 GLY A CA 1
ATOM 1697 C C . GLY A 1 212 ? 4.838 1.801 7.734 1.00 63.97 212 GLY A C 1
ATOM 1698 O O . GLY A 1 212 ? 4.042 2.383 8.455 1.00 63.97 212 GLY A O 1
ATOM 1699 N N . GLU A 1 213 ? 5.859 2.438 7.162 1.00 53.66 213 GLU A N 1
ATOM 1700 C CA . GLU A 1 213 ? 6.221 3.824 7.516 1.00 53.66 213 GLU A CA 1
ATOM 1701 C C . GLU A 1 213 ? 5.291 4.892 6.908 1.00 53.66 213 GLU A C 1
ATOM 1703 O O . GLU A 1 213 ? 5.200 6.009 7.416 1.00 53.66 213 GLU A O 1
ATOM 1708 N N . LEU A 1 214 ? 4.569 4.556 5.838 1.00 50.62 214 LEU A N 1
ATOM 1709 C CA . LEU A 1 214 ? 3.766 5.495 5.050 1.00 50.62 214 LEU A CA 1
ATOM 1710 C C . LEU A 1 214 ? 2.369 5.714 5.635 1.00 50.62 214 LEU A C 1
ATOM 1712 O O . LEU A 1 214 ? 1.671 4.745 5.925 1.00 50.62 214 LEU A O 1
ATOM 1716 N N . LEU A 1 215 ? 1.949 6.981 5.730 1.00 53.16 215 LEU A N 1
ATOM 1717 C CA . LEU A 1 215 ? 0.603 7.371 6.162 1.00 53.16 215 LEU A CA 1
ATOM 1718 C C . LEU A 1 215 ? -0.480 6.824 5.227 1.00 53.16 215 LEU A C 1
ATOM 1720 O O . LEU A 1 215 ? -0.324 6.783 4.002 1.00 53.16 215 LEU A O 1
ATOM 1724 N N . SER A 1 216 ? -1.612 6.460 5.820 1.00 58.62 216 SER A N 1
ATOM 1725 C CA . SER A 1 216 ? -2.800 6.025 5.102 1.00 58.62 216 SER A CA 1
ATOM 1726 C C . SER A 1 216 ? -3.374 7.170 4.247 1.00 58.62 216 SER A C 1
ATOM 1728 O O . SER A 1 216 ? -3.318 8.345 4.632 1.00 58.62 216 SER A O 1
ATOM 1730 N N . PRO A 1 217 ? -3.958 6.866 3.079 1.00 52.22 217 PRO A N 1
ATOM 1731 C CA . PRO A 1 217 ? -4.747 7.826 2.306 1.00 52.22 217 PRO A CA 1
ATOM 1732 C C . PRO A 1 217 ? -5.821 8.499 3.168 1.00 52.22 217 PRO A C 1
ATOM 1734 O O . PRO A 1 217 ? -6.483 7.822 3.940 1.00 52.22 217 PRO A O 1
ATOM 1737 N N . GLY A 1 218 ? -6.022 9.809 3.036 1.00 53.31 218 GLY A N 1
ATOM 1738 C CA . GLY A 1 218 ? -7.022 10.570 3.796 1.00 53.31 218 GLY A CA 1
ATOM 1739 C C . GLY A 1 218 ? -6.642 10.919 5.240 1.00 53.31 218 GLY A C 1
ATOM 1740 O O . GLY A 1 218 ? -7.453 11.542 5.916 1.00 53.31 218 GLY A O 1
ATOM 1741 N N . THR A 1 219 ? -5.458 10.534 5.731 1.00 61.28 219 THR A N 1
ATOM 1742 C CA . THR A 1 219 ? -5.028 10.848 7.105 1.00 61.28 219 THR A CA 1
ATOM 1743 C C . THR A 1 219 ? -5.000 12.363 7.340 1.00 61.28 219 THR A C 1
ATOM 1745 O O . THR A 1 219 ? -4.478 13.086 6.503 1.00 61.28 219 THR A O 1
ATOM 1748 N N . VAL A 1 220 ? -5.519 12.838 8.473 1.00 59.31 220 VAL A N 1
ATOM 1749 C CA . VAL A 1 220 ? -5.436 14.216 8.997 1.00 59.31 220 VAL A CA 1
ATOM 1750 C C . VAL A 1 220 ? -4.345 14.322 10.056 1.00 59.31 220 VAL A C 1
ATOM 1752 O O . VAL A 1 220 ? -3.578 15.281 10.037 1.00 59.31 220 VAL A O 1
ATOM 1755 N N . PHE A 1 221 ? -4.215 13.315 10.921 1.00 63.47 221 PHE A N 1
ATOM 1756 C CA . PHE A 1 221 ? -3.118 13.175 11.879 1.00 63.47 221 PHE A CA 1
ATOM 1757 C C . PHE A 1 221 ? -2.888 11.692 12.210 1.00 63.47 221 PHE A C 1
ATOM 1759 O O . PHE A 1 221 ? -3.732 10.843 11.922 1.00 63.47 221 PHE A O 1
ATOM 1766 N N . SER A 1 222 ? -1.733 11.372 12.793 1.00 65.06 222 SER A N 1
ATOM 1767 C CA . SER A 1 222 ? -1.364 10.003 13.157 1.00 65.06 222 SER A CA 1
ATOM 1768 C C . SER A 1 222 ? -0.690 9.965 14.523 1.00 65.06 222 SER A C 1
ATOM 1770 O O . SER A 1 222 ? -0.012 10.920 14.907 1.00 65.06 222 SER A O 1
ATOM 1772 N N . LEU A 1 223 ? -0.875 8.864 15.246 1.00 62.62 223 LEU A N 1
ATOM 1773 C CA . LEU A 1 223 ? -0.303 8.620 16.567 1.00 62.62 223 LEU A CA 1
ATOM 1774 C C . LEU A 1 223 ? 0.477 7.307 16.553 1.00 62.62 223 LEU A C 1
ATOM 1776 O O . LEU A 1 223 ? 0.043 6.337 15.939 1.00 62.62 223 LEU A O 1
ATOM 1780 N N . GLU A 1 224 ? 1.622 7.271 17.228 1.00 63.47 224 GLU A N 1
ATOM 1781 C CA . GLU A 1 224 ? 2.369 6.041 17.495 1.00 63.47 224 GLU A CA 1
ATOM 1782 C C . GLU A 1 224 ? 2.389 5.812 19.005 1.00 63.47 224 GLU A C 1
ATOM 1784 O O . GLU A 1 224 ? 2.852 6.669 19.761 1.00 63.47 224 GLU A O 1
ATOM 1789 N N . SER A 1 225 ? 1.849 4.677 19.437 1.00 55.53 225 SER A N 1
ATOM 1790 C CA . SER A 1 225 ? 1.850 4.243 20.831 1.00 55.53 225 SER A CA 1
ATOM 1791 C C . SER A 1 225 ? 3.220 3.701 21.243 1.00 55.53 225 SER A C 1
ATOM 1793 O O . SER A 1 225 ? 4.075 3.360 20.421 1.00 55.53 225 SER A O 1
ATOM 1795 N N . SER A 1 226 ? 3.416 3.542 22.550 1.00 49.56 226 SER A N 1
ATOM 1796 C CA . SER A 1 226 ? 4.652 3.007 23.131 1.00 49.56 226 SER A CA 1
ATOM 1797 C C . SER A 1 226 ? 4.946 1.547 22.755 1.00 49.56 226 SER A C 1
ATOM 1799 O O . SER A 1 226 ? 6.100 1.118 22.824 1.00 49.56 226 SER A O 1
ATOM 1801 N N . ASP A 1 227 ? 3.938 0.788 22.311 1.00 50.19 227 ASP A N 1
ATOM 1802 C CA . ASP A 1 227 ? 4.093 -0.565 21.761 1.00 50.19 227 ASP A CA 1
ATOM 1803 C C . ASP A 1 227 ? 4.342 -0.586 20.238 1.00 50.19 227 ASP A C 1
ATOM 1805 O O . ASP A 1 227 ? 4.357 -1.655 19.621 1.00 50.19 227 ASP A O 1
ATOM 1809 N N . GLY A 1 228 ? 4.576 0.589 19.641 1.00 59.44 228 GLY A N 1
ATOM 1810 C CA . GLY A 1 228 ? 4.945 0.767 18.240 1.00 59.44 228 GLY A CA 1
ATOM 1811 C C . GLY A 1 228 ? 3.775 0.641 17.268 1.00 59.44 228 GLY A C 1
ATOM 1812 O O . GLY A 1 228 ? 3.998 0.551 16.057 1.00 59.44 228 GLY A O 1
ATOM 1813 N N . LYS A 1 229 ? 2.525 0.604 17.752 1.00 65.25 229 LYS A N 1
ATOM 1814 C CA . LYS A 1 229 ? 1.368 0.663 16.857 1.00 65.25 229 LYS A CA 1
ATOM 1815 C C . LYS A 1 229 ? 1.182 2.088 16.376 1.00 65.25 229 LYS A C 1
ATOM 1817 O O . LYS A 1 229 ? 1.091 3.023 17.160 1.00 65.25 229 LYS A O 1
ATOM 1822 N N . GLN A 1 230 ? 1.056 2.230 15.069 1.00 73.31 230 GLN A N 1
ATOM 1823 C CA . GLN A 1 230 ? 0.731 3.495 14.438 1.00 73.31 230 GLN A CA 1
ATOM 1824 C C . GLN A 1 230 ? -0.747 3.502 14.051 1.00 73.31 230 GLN A C 1
ATOM 1826 O O . GLN A 1 230 ? -1.239 2.533 13.468 1.00 73.31 230 GLN A O 1
ATOM 1831 N N . VAL A 1 231 ? -1.453 4.579 14.375 1.00 69.88 231 VAL A N 1
ATOM 1832 C CA . VAL A 1 231 ? -2.873 4.777 14.078 1.00 69.88 231 VAL A CA 1
ATOM 1833 C C . VAL A 1 231 ? -3.030 6.063 13.294 1.00 69.88 231 VAL A C 1
ATOM 1835 O O . VAL A 1 231 ? -2.661 7.133 13.768 1.00 69.88 231 VAL A O 1
ATOM 1838 N N . ASP A 1 232 ? -3.602 5.949 12.106 1.00 72.19 232 ASP A N 1
ATOM 1839 C CA . ASP A 1 232 ? -3.904 7.068 11.228 1.00 72.19 232 ASP A CA 1
ATOM 1840 C C . ASP A 1 232 ? -5.384 7.433 11.345 1.00 72.19 232 ASP A C 1
ATOM 1842 O O . ASP A 1 232 ? -6.238 6.548 11.282 1.00 72.19 232 ASP A O 1
ATOM 1846 N N . PHE A 1 233 ? -5.683 8.724 11.478 1.00 70.31 233 PHE A N 1
ATOM 1847 C CA . PHE A 1 233 ? -7.038 9.258 11.614 1.00 70.31 233 PHE A CA 1
ATOM 1848 C C . PHE A 1 233 ? -7.449 10.023 10.368 1.00 70.31 233 PHE A C 1
ATOM 1850 O O . PHE A 1 233 ? -6.713 10.893 9.920 1.00 70.31 233 PHE A O 1
ATOM 1857 N N . MET A 1 234 ? -8.629 9.743 9.829 1.00 67.69 234 MET A N 1
ATOM 1858 C CA . MET A 1 234 ? -9.159 10.275 8.573 1.00 67.69 234 MET A CA 1
ATOM 1859 C C . MET A 1 234 ? -10.508 10.966 8.827 1.00 67.69 234 MET A C 1
ATOM 1861 O O . MET A 1 234 ? -11.236 10.517 9.708 1.00 67.69 234 MET A O 1
ATOM 1865 N N . PRO A 1 235 ? -10.897 12.020 8.085 1.00 65.44 235 PRO A N 1
ATOM 1866 C CA . PRO A 1 235 ? -12.217 12.627 8.225 1.00 65.44 235 PRO A CA 1
ATOM 1867 C C . PRO A 1 235 ? -13.304 11.597 7.923 1.00 65.44 235 PRO A C 1
ATOM 1869 O O . PRO A 1 235 ? -13.294 10.994 6.850 1.00 65.44 235 PRO A O 1
ATOM 1872 N N . SER A 1 236 ? -14.261 11.422 8.831 1.00 67.38 236 SER A N 1
ATOM 1873 C CA . SER A 1 236 ? -15.452 10.618 8.556 1.00 67.38 236 SER A CA 1
ATOM 1874 C C . SER A 1 236 ? -16.547 11.470 7.903 1.00 67.38 236 SER A C 1
ATOM 1876 O O . SER A 1 236 ? -16.437 12.690 7.755 1.00 67.38 236 SER A O 1
ATOM 1878 N N . LYS A 1 237 ? -17.681 10.850 7.560 1.00 62.59 237 LYS A N 1
ATOM 1879 C CA . LYS A 1 237 ? -18.860 11.561 7.025 1.00 62.59 237 LYS A CA 1
ATOM 1880 C C . LYS A 1 237 ? -19.449 12.600 7.986 1.00 62.59 237 LYS A C 1
ATOM 1882 O O . LYS A 1 237 ? -20.210 13.458 7.549 1.00 62.59 237 LYS A O 1
ATOM 1887 N N . THR A 1 238 ? -19.136 12.509 9.278 1.00 59.88 238 THR A N 1
ATOM 1888 C CA . THR A 1 238 ? -19.594 13.452 10.309 1.00 59.88 238 THR A CA 1
ATOM 1889 C C . THR A 1 238 ? -18.509 14.451 10.710 1.00 59.88 238 THR A C 1
ATOM 1891 O O . THR A 1 238 ? -18.688 15.169 11.694 1.00 59.88 238 THR A O 1
ATOM 1894 N N . TYR A 1 239 ? -17.385 14.483 9.988 1.00 66.31 239 TYR A N 1
ATOM 1895 C CA . TYR A 1 239 ? -16.288 15.409 10.237 1.00 66.31 239 TYR A CA 1
ATOM 1896 C C . TYR A 1 239 ? -16.753 16.863 10.142 1.00 66.31 239 TYR A C 1
ATOM 1898 O O . TYR A 1 239 ? -17.398 17.265 9.170 1.00 66.31 239 TYR A O 1
ATOM 1906 N N . LYS A 1 240 ? -16.371 17.662 11.140 1.00 61.75 240 LYS A N 1
ATOM 1907 C CA . LYS A 1 240 ? -16.471 19.120 11.097 1.00 61.75 240 LYS A CA 1
ATOM 1908 C C . LYS A 1 240 ? -15.106 19.723 11.430 1.00 61.75 240 LYS A C 1
ATOM 1910 O O . LYS A 1 240 ? -14.453 19.198 12.333 1.00 61.75 240 LYS A O 1
ATOM 1915 N N . PRO A 1 241 ? -14.662 20.797 10.754 1.00 59.75 241 PRO A N 1
ATOM 1916 C CA . PRO A 1 241 ? -13.346 21.392 10.994 1.00 59.75 241 PRO A CA 1
ATOM 1917 C C . PRO A 1 241 ? -13.076 21.740 12.463 1.00 59.75 241 PRO A C 1
ATOM 1919 O O . PRO A 1 241 ? -11.971 21.533 12.951 1.00 59.75 241 PRO A O 1
ATOM 1922 N N . GLU A 1 242 ? -14.088 22.198 13.197 1.00 64.19 242 GLU A N 1
ATOM 1923 C CA . GLU A 1 242 ? -14.002 22.507 14.626 1.00 64.19 242 GLU A CA 1
ATOM 1924 C C . GLU A 1 242 ? -13.798 21.277 15.526 1.00 64.19 242 GLU A C 1
ATOM 1926 O O . GLU A 1 242 ? -13.360 21.423 16.662 1.00 64.19 242 GLU A O 1
ATOM 1931 N N . LEU A 1 243 ? -14.084 20.067 15.034 1.00 59.59 243 LEU A N 1
ATOM 1932 C CA . LEU A 1 243 ? -13.831 18.806 15.739 1.00 59.59 243 LEU A CA 1
ATOM 1933 C C . LEU A 1 243 ? -12.406 18.290 15.515 1.00 59.59 243 LEU A C 1
ATOM 1935 O O . LEU A 1 243 ? -12.034 17.276 16.111 1.00 59.59 243 LEU A O 1
ATOM 1939 N N . ALA A 1 244 ? -11.605 18.970 14.683 1.00 67.12 244 ALA A N 1
ATOM 1940 C CA . ALA A 1 244 ? -10.219 18.597 14.451 1.00 67.12 244 ALA A CA 1
ATOM 1941 C C . ALA A 1 244 ? -9.438 18.541 15.772 1.00 67.12 244 ALA A C 1
ATOM 1943 O O . ALA A 1 244 ? -9.513 19.484 16.570 1.00 67.12 244 ALA A O 1
ATOM 1944 N N . PRO A 1 245 ? -8.703 17.447 16.030 1.00 66.81 245 PRO A N 1
ATOM 1945 C CA . PRO A 1 245 ? -8.076 17.289 17.313 1.00 66.81 245 PRO A CA 1
ATOM 1946 C C . PRO A 1 245 ? -6.961 18.301 17.490 1.00 66.81 245 PRO A C 1
ATOM 1948 O O . PRO A 1 245 ? -6.104 18.488 16.628 1.00 66.81 245 PRO A O 1
ATOM 1951 N N . THR A 1 246 ? -6.984 18.955 18.641 1.00 67.56 246 THR A N 1
ATOM 1952 C CA . THR A 1 246 ? -5.959 19.905 19.042 1.00 67.56 246 THR A CA 1
ATOM 1953 C C . THR A 1 246 ? -5.125 19.263 20.133 1.00 67.56 246 THR A C 1
ATOM 1955 O O . THR A 1 246 ? -5.655 18.869 21.170 1.00 67.56 246 THR A O 1
ATOM 1958 N N . ILE A 1 247 ? -3.817 19.167 19.905 1.00 67.81 247 ILE A N 1
ATOM 1959 C CA . ILE A 1 247 ? -2.869 18.637 20.884 1.00 67.81 247 ILE A CA 1
ATOM 1960 C C . ILE A 1 247 ? -2.188 19.815 21.580 1.00 67.81 247 ILE A C 1
ATOM 1962 O O . ILE A 1 247 ? -1.504 20.613 20.939 1.00 67.81 247 ILE A O 1
ATOM 1966 N N . LYS A 1 248 ? -2.344 19.919 22.901 1.00 70.81 248 LYS A N 1
ATOM 1967 C CA . LYS A 1 248 ? -1.532 20.797 23.747 1.00 70.81 248 LYS A CA 1
ATOM 1968 C C . LYS A 1 248 ? -0.468 19.959 24.436 1.00 70.81 248 LYS A C 1
ATOM 1970 O O . LYS A 1 248 ? -0.734 19.277 25.421 1.00 70.81 248 LYS A O 1
ATOM 1975 N N . LEU A 1 249 ? 0.748 20.030 23.911 1.00 69.12 249 LEU A N 1
ATOM 1976 C CA . LEU A 1 249 ? 1.919 19.395 24.499 1.00 69.12 249 LEU A CA 1
ATOM 1977 C C . LEU A 1 249 ? 2.752 20.443 25.242 1.00 69.12 249 LEU A C 1
ATOM 1979 O O . LEU A 1 249 ? 3.166 21.445 24.659 1.00 69.12 249 LEU A O 1
ATOM 1983 N N . ARG A 1 250 ? 3.051 20.181 26.514 1.00 71.81 250 ARG A N 1
ATOM 1984 C CA . ARG A 1 250 ? 4.112 20.863 27.256 1.00 71.81 250 ARG A CA 1
ATOM 1985 C C . ARG A 1 250 ? 5.297 19.914 27.334 1.00 71.81 250 ARG A C 1
ATOM 1987 O O . ARG A 1 250 ? 5.181 18.839 27.918 1.00 71.81 250 ARG A O 1
ATOM 1994 N N . ALA A 1 251 ? 6.413 20.308 26.732 1.00 75.00 251 ALA A N 1
ATOM 1995 C CA . ALA A 1 251 ? 7.641 19.527 26.734 1.00 75.00 251 ALA A CA 1
ATOM 1996 C C . ALA A 1 251 ? 8.740 20.230 27.541 1.00 75.00 251 ALA A C 1
ATOM 1998 O O . ALA A 1 251 ? 8.861 21.457 27.498 1.00 75.00 251 ALA A O 1
ATOM 1999 N N . LYS A 1 252 ? 9.566 19.442 28.230 1.00 82.88 252 LYS A N 1
ATOM 2000 C CA . LYS A 1 252 ? 10.770 19.880 28.944 1.00 82.88 252 LYS A CA 1
ATOM 2001 C C . LYS A 1 252 ? 11.996 19.160 28.391 1.00 82.88 252 LYS A C 1
ATOM 2003 O O . LYS A 1 252 ? 11.948 17.985 28.049 1.00 82.88 252 LYS A O 1
ATOM 2008 N N . PHE A 1 253 ? 13.124 19.855 28.320 1.00 83.50 253 PHE A N 1
ATOM 2009 C CA . PHE A 1 253 ? 14.372 19.276 27.823 1.00 83.50 253 PHE A CA 1
ATOM 2010 C C . PHE A 1 253 ? 15.509 19.599 28.779 1.00 83.50 253 PHE A C 1
ATOM 2012 O O . PHE A 1 253 ? 15.658 20.738 29.229 1.00 83.50 253 PHE A O 1
ATOM 2019 N N . SER A 1 254 ? 16.330 18.600 29.098 1.00 81.31 254 SER A N 1
ATOM 2020 C CA . SER A 1 254 ? 17.475 18.822 29.981 1.00 81.31 254 SER A CA 1
ATOM 2021 C C . SER A 1 254 ? 18.603 19.538 29.246 1.00 81.31 254 SER A C 1
ATOM 2023 O O . SER A 1 254 ? 19.128 19.065 28.239 1.00 81.31 254 SER A O 1
ATOM 2025 N N . THR A 1 255 ? 19.085 20.643 29.811 1.00 76.81 255 THR A N 1
ATOM 2026 C CA . THR A 1 255 ? 20.243 21.366 29.268 1.00 76.81 255 THR A CA 1
ATOM 2027 C C . THR A 1 255 ? 21.576 20.708 29.620 1.00 76.81 255 THR A C 1
ATOM 2029 O O . THR A 1 255 ? 22.613 21.142 29.123 1.00 76.81 255 THR A O 1
ATOM 2032 N N . LYS A 1 256 ? 21.600 19.660 30.452 1.00 78.44 256 LYS A N 1
ATOM 2033 C CA . LYS A 1 256 ? 22.845 19.036 30.941 1.00 78.44 256 LYS A CA 1
ATOM 2034 C C . LYS A 1 256 ? 23.381 17.934 30.022 1.00 78.44 256 LYS A C 1
ATOM 2036 O O . LYS A 1 256 ? 24.575 17.657 30.033 1.00 78.44 256 LYS A O 1
ATOM 2041 N N . SER A 1 257 ? 22.517 17.317 29.219 1.00 87.00 257 SER A N 1
ATOM 2042 C CA . SER A 1 257 ? 22.841 16.158 28.382 1.00 87.00 257 SER A CA 1
ATOM 2043 C C . SER A 1 257 ? 23.004 16.562 26.914 1.00 87.00 257 SER A C 1
ATOM 2045 O O . SER A 1 257 ? 22.156 17.250 26.350 1.00 87.00 257 SER A O 1
ATOM 2047 N N . LYS A 1 258 ? 24.077 16.097 26.256 1.00 85.88 258 LYS A N 1
ATOM 2048 C CA . LYS A 1 258 ? 24.284 16.313 24.810 1.00 85.88 258 LYS A CA 1
ATOM 2049 C C . LYS A 1 258 ? 23.147 15.705 23.977 1.00 85.88 258 LYS A C 1
ATOM 2051 O O . LYS A 1 258 ? 22.716 16.320 23.008 1.00 85.88 258 LYS A O 1
ATOM 2056 N N . LYS A 1 259 ? 22.644 14.534 24.383 1.00 82.94 259 LYS A N 1
ATOM 2057 C CA . LYS A 1 259 ? 21.530 13.831 23.726 1.00 82.94 259 LYS A CA 1
ATOM 2058 C C . LYS A 1 259 ? 20.222 14.623 23.831 1.00 82.94 259 LYS A C 1
ATOM 2060 O O . LYS A 1 259 ? 19.496 14.744 22.856 1.00 82.94 259 LYS A O 1
ATOM 2065 N N . GLU A 1 260 ? 19.973 15.222 24.991 1.00 85.06 260 GLU A N 1
ATOM 2066 C CA . GLU A 1 260 ? 18.779 16.033 25.252 1.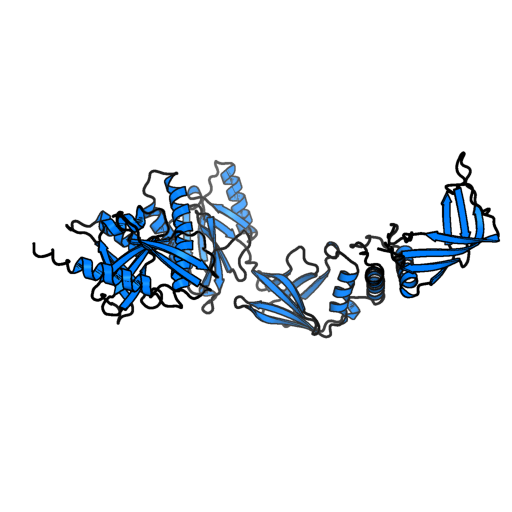00 85.06 260 GLU A CA 1
ATOM 2067 C C . GLU A 1 260 ? 18.802 17.367 24.504 1.00 85.06 260 GLU A C 1
ATOM 2069 O O . GLU A 1 260 ? 17.791 17.777 23.942 1.00 85.06 260 GLU A O 1
ATOM 2074 N N . ARG A 1 261 ? 19.976 17.998 24.386 1.00 86.12 261 ARG A N 1
ATOM 2075 C CA . ARG A 1 261 ? 20.151 19.177 23.523 1.00 86.12 261 ARG A CA 1
ATOM 2076 C C . ARG A 1 261 ? 19.890 18.852 22.050 1.00 86.12 261 ARG A C 1
ATOM 2078 O O . ARG A 1 261 ? 19.226 19.623 21.372 1.00 86.12 261 ARG A O 1
ATOM 2085 N N . GLN A 1 262 ? 20.374 17.709 21.558 1.00 86.56 262 GLN A N 1
ATOM 2086 C CA . GLN A 1 262 ? 20.105 17.269 20.182 1.00 86.56 262 GLN A CA 1
ATOM 2087 C C . GLN A 1 262 ? 18.615 17.000 19.946 1.00 86.56 262 GLN A C 1
ATOM 2089 O O . GLN A 1 262 ? 18.080 17.387 18.910 1.00 86.56 262 GLN A O 1
ATOM 2094 N N . ARG A 1 263 ? 17.936 16.381 20.917 1.00 85.38 263 ARG A N 1
ATOM 2095 C CA . ARG A 1 263 ? 16.492 16.134 20.863 1.00 85.38 263 ARG A CA 1
ATOM 2096 C C . ARG A 1 263 ? 15.687 17.439 20.881 1.00 85.38 263 ARG A C 1
ATOM 2098 O O . ARG A 1 263 ? 14.752 17.571 20.100 1.00 85.38 263 ARG A O 1
ATOM 2105 N N . PHE A 1 264 ? 16.084 18.414 21.701 1.00 87.38 264 PHE A N 1
ATOM 2106 C CA . PHE A 1 264 ? 15.479 19.748 21.709 1.00 87.38 264 PHE A CA 1
ATOM 2107 C C . PHE A 1 264 ? 15.633 20.466 20.364 1.00 87.38 264 PHE A C 1
ATOM 2109 O O . PHE A 1 264 ? 14.659 21.015 19.860 1.00 87.38 264 PHE A O 1
ATOM 2116 N N . GLU A 1 265 ? 16.821 20.436 19.752 1.00 86.44 265 GLU A N 1
ATOM 2117 C CA . GLU A 1 265 ? 17.029 21.052 18.433 1.00 86.44 265 GLU A CA 1
ATOM 2118 C C . GLU A 1 265 ? 16.189 20.370 17.345 1.00 86.44 265 GLU A C 1
ATOM 2120 O O . GLU A 1 265 ? 15.583 21.050 16.520 1.00 86.44 265 GLU A O 1
ATOM 2125 N N . ALA A 1 266 ? 16.073 19.037 17.376 1.00 83.31 266 ALA A N 1
ATOM 2126 C CA . ALA A 1 266 ? 15.184 18.307 16.473 1.00 83.31 266 ALA A CA 1
ATOM 2127 C C . ALA A 1 266 ? 13.707 18.692 16.682 1.00 83.31 266 ALA A C 1
ATOM 2129 O O . ALA A 1 266 ? 12.998 18.939 15.709 1.00 83.31 266 ALA A O 1
ATOM 2130 N N . PHE A 1 267 ? 13.260 18.803 17.939 1.00 82.31 267 PHE A N 1
ATOM 2131 C CA . PHE A 1 267 ? 11.909 19.252 18.296 1.00 82.31 267 PHE A CA 1
ATOM 2132 C C . PHE A 1 267 ? 11.630 20.669 17.810 1.00 82.31 267 PHE A C 1
ATOM 2134 O O . PHE A 1 267 ? 10.645 20.910 17.117 1.00 82.31 267 PHE A O 1
ATOM 2141 N N . ARG A 1 268 ? 12.531 21.602 18.118 1.00 82.00 268 ARG A N 1
ATOM 2142 C CA . ARG A 1 268 ? 12.426 22.997 17.705 1.00 82.00 268 ARG A CA 1
ATOM 2143 C C . ARG A 1 268 ? 12.360 23.119 16.188 1.00 82.00 268 ARG A C 1
ATOM 2145 O O . ARG A 1 268 ? 11.492 23.828 15.690 1.00 82.00 268 ARG A O 1
ATOM 2152 N N . LYS A 1 269 ? 13.240 22.418 15.470 1.00 76.25 269 LYS A N 1
ATOM 2153 C CA . LYS A 1 269 ? 13.259 22.418 14.008 1.00 76.25 269 LYS A CA 1
ATOM 2154 C C . LYS A 1 269 ? 11.958 21.857 13.431 1.00 76.25 269 LYS A C 1
ATOM 2156 O O . LYS A 1 269 ? 11.372 22.494 12.568 1.00 76.25 269 LYS A O 1
ATOM 2161 N N . ALA A 1 270 ? 11.456 20.739 13.961 1.00 70.12 270 ALA A N 1
ATOM 2162 C CA . ALA A 1 270 ? 10.204 20.145 13.490 1.00 70.12 270 ALA A CA 1
ATOM 2163 C C . ALA A 1 270 ? 8.987 21.068 13.685 1.00 70.12 270 ALA A C 1
ATOM 2165 O O . ALA A 1 270 ? 8.103 21.134 12.833 1.00 70.12 270 ALA A O 1
ATOM 2166 N N . VAL A 1 271 ? 8.954 21.813 14.795 1.00 68.75 271 VAL A N 1
ATOM 2167 C CA . VAL A 1 271 ? 7.913 22.817 15.062 1.00 68.75 271 VAL A CA 1
ATOM 2168 C C . VAL A 1 271 ? 8.057 24.031 14.139 1.00 68.75 271 VAL A C 1
ATOM 2170 O O . VAL A 1 271 ? 7.058 24.503 13.605 1.00 68.75 271 VAL A O 1
ATOM 2173 N N . GLN A 1 272 ? 9.278 24.538 13.943 1.00 69.69 272 GLN A N 1
ATOM 2174 C CA . GLN A 1 272 ? 9.548 25.699 13.085 1.00 69.69 272 GLN A CA 1
ATOM 2175 C C . GLN A 1 272 ? 9.239 25.422 11.614 1.00 69.69 272 GLN A C 1
ATOM 2177 O O . GLN A 1 272 ? 8.609 26.245 10.956 1.00 69.69 272 GLN A O 1
ATOM 2182 N N . ASP A 1 273 ? 9.657 24.258 11.124 1.00 65.69 273 ASP A N 1
ATOM 2183 C CA . ASP A 1 273 ? 9.483 23.851 9.731 1.00 65.69 273 ASP A CA 1
ATOM 2184 C C . ASP A 1 273 ? 8.047 23.362 9.459 1.00 65.69 273 ASP A C 1
ATOM 2186 O O . ASP A 1 273 ? 7.689 23.103 8.313 1.00 65.69 273 ASP A O 1
ATOM 2190 N N . GLY A 1 274 ? 7.223 23.187 10.503 1.00 55.22 274 GLY A N 1
ATOM 2191 C CA . GLY A 1 274 ? 5.879 22.613 10.405 1.00 55.22 274 GLY A CA 1
ATOM 2192 C C . GLY A 1 274 ? 5.865 21.148 9.952 1.00 55.22 274 GLY A C 1
ATOM 2193 O O . GLY A 1 274 ? 4.800 20.619 9.633 1.00 55.22 274 GLY A O 1
ATOM 2194 N N . THR A 1 275 ? 7.033 20.497 9.902 1.00 58.97 275 THR A N 1
ATOM 2195 C CA . THR A 1 275 ? 7.226 19.116 9.449 1.00 58.97 275 THR A CA 1
ATOM 2196 C C . THR A 1 275 ? 8.347 18.432 10.231 1.00 58.97 275 THR A C 1
ATOM 2198 O O . THR A 1 275 ? 9.355 19.058 10.541 1.00 58.97 275 THR A O 1
ATOM 2201 N N . GLY A 1 276 ? 8.214 17.141 10.528 1.00 62.59 276 GLY A N 1
ATOM 2202 C CA . GLY A 1 276 ? 9.258 16.338 11.162 1.00 62.59 276 GLY A CA 1
ATOM 2203 C C . GLY A 1 276 ? 8.729 15.371 12.216 1.00 62.59 276 GLY A C 1
ATOM 2204 O O . GLY A 1 276 ? 7.556 15.389 12.588 1.00 62.59 276 GLY A O 1
ATOM 2205 N N . THR A 1 277 ? 9.618 14.517 12.713 1.00 68.88 277 THR A N 1
ATOM 2206 C CA . THR A 1 277 ? 9.279 13.485 13.695 1.00 68.88 277 THR A CA 1
ATOM 2207 C C . THR A 1 277 ? 10.266 13.510 14.845 1.00 68.88 277 THR A C 1
ATOM 2209 O O . THR A 1 277 ? 11.477 13.515 14.617 1.00 68.88 277 THR A O 1
ATOM 2212 N N . VAL A 1 278 ? 9.753 13.518 16.077 1.00 72.06 278 VAL A N 1
ATOM 2213 C CA . VAL A 1 278 ? 10.578 13.540 17.289 1.00 72.06 278 VAL A CA 1
ATOM 2214 C C . VAL A 1 278 ? 10.039 12.571 18.330 1.00 72.06 278 VAL A C 1
ATOM 2216 O O . VAL A 1 278 ? 8.871 12.633 18.713 1.00 72.06 278 VAL A O 1
ATOM 2219 N N . ASP A 1 279 ? 10.929 11.703 18.812 1.00 74.12 279 ASP A N 1
ATOM 2220 C CA . ASP A 1 279 ? 10.653 10.792 19.919 1.00 74.12 279 ASP A CA 1
ATOM 2221 C C . ASP A 1 279 ? 10.848 11.516 21.254 1.00 74.12 279 ASP A C 1
ATOM 2223 O O . ASP A 1 279 ? 11.976 11.892 21.611 1.00 74.12 279 ASP A O 1
ATOM 2227 N N . LEU A 1 280 ? 9.758 11.671 22.003 1.00 70.38 280 LEU A N 1
ATOM 2228 C CA . LEU A 1 280 ? 9.755 12.196 23.363 1.00 70.38 280 LEU A CA 1
ATOM 2229 C C . LEU A 1 280 ? 9.545 11.038 24.340 1.00 70.38 280 LEU A C 1
ATOM 2231 O O . LEU A 1 280 ? 8.668 10.195 24.154 1.00 70.38 280 LEU A O 1
ATOM 2235 N N . ASP A 1 281 ? 10.381 10.972 25.370 1.00 68.62 281 ASP A N 1
ATOM 2236 C CA . ASP A 1 281 ? 10.152 10.068 26.495 1.00 68.62 281 ASP A CA 1
ATOM 2237 C C . ASP A 1 281 ? 9.480 10.807 27.656 1.00 68.62 281 ASP A C 1
ATOM 2239 O O . ASP A 1 281 ? 9.329 12.026 27.624 1.00 68.62 281 ASP A O 1
ATOM 2243 N N . ASP A 1 282 ? 9.071 10.067 28.682 1.00 63.62 282 ASP A N 1
ATOM 2244 C CA . ASP A 1 282 ? 8.332 10.579 29.843 1.00 63.62 282 ASP A CA 1
ATOM 2245 C C . ASP A 1 282 ? 9.094 11.720 30.530 1.00 63.62 282 ASP A C 1
ATOM 2247 O O . ASP A 1 282 ? 8.517 12.670 31.055 1.00 63.62 282 ASP A O 1
ATOM 2251 N N . SER A 1 283 ? 10.429 11.677 30.477 1.00 70.69 283 SER A N 1
ATOM 2252 C CA . SER A 1 283 ? 11.267 12.731 31.044 1.00 70.69 283 SER A CA 1
ATOM 2253 C C . SER A 1 283 ? 11.188 14.044 30.262 1.00 70.69 283 SER A C 1
ATOM 2255 O O . SER A 1 283 ? 11.529 15.096 30.808 1.00 70.69 283 SER A O 1
ATOM 2257 N N . ASN A 1 284 ? 10.704 13.996 29.018 1.00 73.25 284 ASN A N 1
ATOM 2258 C CA . ASN A 1 284 ? 10.520 15.138 28.139 1.00 73.25 284 ASN A CA 1
ATOM 2259 C C . ASN A 1 284 ? 9.102 15.702 28.109 1.00 73.25 284 ASN A C 1
ATOM 2261 O O . ASN A 1 284 ? 8.908 16.780 27.551 1.00 73.25 284 ASN A O 1
ATOM 2265 N N . ILE A 1 285 ? 8.117 15.010 28.675 1.00 67.12 285 ILE A N 1
ATOM 2266 C CA . ILE A 1 285 ? 6.708 15.398 28.591 1.00 67.12 285 ILE A CA 1
ATOM 2267 C C . ILE A 1 285 ? 6.264 15.879 29.975 1.00 67.12 285 ILE A C 1
ATOM 2269 O O . ILE A 1 285 ? 6.328 15.145 30.953 1.00 67.12 285 ILE A O 1
ATOM 2273 N N . ASP A 1 286 ? 5.858 17.145 30.072 1.00 65.94 286 ASP A N 1
ATOM 2274 C CA . ASP A 1 286 ? 5.267 17.705 31.295 1.00 65.94 286 ASP A CA 1
ATOM 2275 C C . ASP A 1 286 ? 3.748 17.524 31.323 1.00 65.94 286 ASP A C 1
ATOM 2277 O O . ASP A 1 286 ? 3.164 17.309 32.381 1.00 65.94 286 ASP A O 1
ATOM 2281 N N . SER A 1 287 ? 3.097 17.663 30.168 1.00 67.06 287 SER A N 1
ATOM 2282 C CA . SER A 1 287 ? 1.663 17.418 30.017 1.00 67.06 287 SER A CA 1
ATOM 2283 C C . SER A 1 287 ? 1.313 17.200 28.551 1.00 67.06 287 SER A C 1
ATOM 2285 O O . SER A 1 287 ? 1.814 17.928 27.689 1.00 67.06 287 SER A O 1
ATOM 2287 N N . LEU A 1 288 ? 0.394 16.280 28.279 1.00 67.00 288 LEU A N 1
ATOM 2288 C CA . LEU A 1 288 ? -0.217 16.085 26.970 1.00 67.00 288 LEU A CA 1
ATOM 2289 C C . LEU A 1 288 ? -1.733 16.189 27.136 1.00 67.00 288 LEU A C 1
ATOM 2291 O O . LEU A 1 288 ? -2.329 15.428 27.885 1.00 67.00 288 LEU A O 1
ATOM 2295 N N . GLU A 1 289 ? -2.357 17.151 26.468 1.00 69.94 289 GLU A N 1
ATOM 2296 C CA . GLU A 1 289 ? -3.812 17.292 26.464 1.00 69.94 289 GLU A CA 1
ATOM 2297 C C . GLU A 1 289 ? -4.306 17.202 25.021 1.00 69.94 289 GLU A C 1
ATOM 2299 O O . GLU A 1 289 ? -3.834 17.941 24.154 1.00 69.94 289 GLU A O 1
ATOM 2304 N N . ILE A 1 290 ? -5.268 16.320 24.759 1.00 69.19 290 ILE A N 1
ATOM 2305 C CA . ILE A 1 290 ? -5.906 16.189 23.447 1.00 69.19 290 ILE A CA 1
ATOM 2306 C C . ILE A 1 290 ? -7.344 16.691 23.561 1.00 69.19 290 ILE A C 1
ATOM 2308 O O . ILE A 1 290 ? -8.075 16.325 24.483 1.00 69.19 290 ILE A O 1
ATOM 2312 N N . PHE A 1 291 ? -7.745 17.547 22.628 1.00 67.56 291 PHE A N 1
ATOM 2313 C CA . PHE A 1 291 ? -9.091 18.107 22.539 1.00 67.56 291 PHE A CA 1
ATOM 2314 C C . PHE A 1 291 ? -9.718 17.741 21.203 1.00 67.56 291 PHE A C 1
ATOM 2316 O O . PHE A 1 291 ? -9.008 17.733 20.208 1.00 67.56 291 PHE A O 1
ATOM 2323 N N . SER A 1 292 ? -11.030 17.526 21.161 1.00 69.56 292 SER A N 1
ATOM 2324 C CA . SER A 1 292 ? -11.829 17.545 19.929 1.00 69.56 292 SER A CA 1
ATOM 2325 C C . SER A 1 292 ? -12.988 18.515 20.142 1.00 69.56 292 SER A C 1
ATOM 2327 O O . SER A 1 292 ? -13.814 18.332 21.040 1.00 69.56 292 SER A O 1
ATOM 2329 N N . GLY A 1 293 ? -13.004 19.615 19.386 1.00 69.50 293 GLY A N 1
ATOM 2330 C CA . GLY A 1 293 ? -13.882 20.744 19.691 1.00 69.50 293 GLY A CA 1
ATOM 2331 C C . GLY A 1 293 ? -13.644 21.286 21.102 1.00 69.50 293 GLY A C 1
ATOM 2332 O O . GLY A 1 293 ? -12.516 21.597 21.483 1.00 69.50 293 GLY A O 1
ATOM 2333 N N . SER A 1 294 ? -14.713 21.404 21.891 1.00 63.97 294 SER A N 1
ATOM 2334 C CA . SER A 1 294 ? -14.652 21.833 23.295 1.00 63.97 294 SER A CA 1
ATOM 2335 C C . SER A 1 294 ? -14.413 20.687 24.282 1.00 63.97 294 SER A C 1
ATOM 2337 O O . SER A 1 294 ? -14.215 20.940 25.472 1.00 63.97 294 SER A O 1
ATOM 2339 N N . GLN A 1 295 ? -14.432 19.434 23.822 1.00 61.50 295 GLN A N 1
ATOM 2340 C CA . GLN A 1 295 ? -14.281 18.273 24.686 1.00 61.50 295 GLN A CA 1
ATOM 2341 C C . GLN A 1 295 ? -12.801 17.955 24.895 1.00 61.50 295 GLN A C 1
ATOM 2343 O O . GLN A 1 295 ? -12.044 17.763 23.943 1.00 61.50 295 GLN A O 1
ATOM 2348 N N . ARG A 1 296 ? -12.397 17.883 26.166 1.00 66.06 296 ARG A N 1
ATOM 2349 C CA . ARG A 1 296 ? -11.074 17.416 26.580 1.00 66.06 296 ARG A CA 1
ATOM 2350 C C . ARG A 1 296 ? -11.101 15.896 26.726 1.00 66.06 296 ARG A C 1
ATOM 2352 O O . ARG A 1 296 ? -11.957 15.379 27.437 1.00 66.06 296 ARG A O 1
ATOM 2359 N N . ILE A 1 297 ? -10.180 15.218 26.048 1.00 63.09 297 ILE A N 1
ATOM 2360 C CA . ILE A 1 297 ? -10.128 13.753 25.942 1.00 63.09 297 ILE A CA 1
ATOM 2361 C C . ILE A 1 297 ? -9.117 13.162 26.932 1.00 63.09 297 ILE A C 1
ATOM 2363 O O . ILE A 1 297 ? -9.337 12.069 27.428 1.00 63.09 297 ILE A O 1
ATOM 2367 N N . ASP A 1 298 ? -8.058 13.901 27.292 1.00 63.09 298 ASP A N 1
ATOM 2368 C CA . ASP A 1 298 ? -7.034 13.425 28.237 1.00 63.09 298 ASP A CA 1
ATOM 2369 C C . ASP A 1 298 ? -6.651 14.490 29.287 1.00 63.09 298 ASP A C 1
ATOM 2371 O O . ASP A 1 298 ? -6.650 15.701 29.015 1.00 63.09 298 ASP A O 1
ATOM 2375 N N . GLN A 1 299 ? -6.361 14.043 30.512 1.00 53.62 299 GLN A N 1
ATOM 2376 C CA . GLN A 1 299 ? -6.003 14.875 31.665 1.00 53.62 299 GLN A CA 1
ATOM 2377 C C . GLN A 1 299 ? -4.630 14.574 32.276 1.00 53.62 299 GLN A C 1
ATOM 2379 O O . GLN A 1 299 ? -4.135 15.439 32.999 1.00 53.62 299 GLN A O 1
ATOM 2384 N N . ASN A 1 300 ? -3.988 13.441 31.981 1.00 54.81 300 ASN A N 1
ATOM 2385 C CA . ASN A 1 300 ? -2.792 13.030 32.721 1.00 54.81 300 ASN A CA 1
ATOM 2386 C C . ASN A 1 300 ? -1.530 12.977 31.860 1.00 54.81 300 ASN A C 1
ATOM 2388 O O . ASN A 1 300 ? -1.559 12.675 30.673 1.00 54.81 300 ASN A O 1
ATOM 2392 N N . SER A 1 301 ? -0.393 13.292 32.488 1.00 48.84 301 SER A N 1
ATOM 2393 C CA . SER A 1 301 ? 0.917 13.134 31.858 1.00 48.84 301 SER A CA 1
ATOM 2394 C C . SER A 1 301 ? 1.133 11.654 31.520 1.00 48.84 301 SER A C 1
ATOM 2396 O O . SER A 1 301 ? 0.997 10.823 32.419 1.00 48.84 301 SER A O 1
ATOM 2398 N N . PRO A 1 302 ? 1.460 11.301 30.267 1.00 52.09 302 PRO A N 1
ATOM 2399 C CA . PRO A 1 302 ? 1.682 9.911 29.901 1.00 52.09 302 PRO A CA 1
ATOM 2400 C C . PRO A 1 302 ? 2.967 9.378 30.557 1.00 52.09 302 PRO A C 1
ATOM 2402 O O . PRO A 1 302 ? 4.046 9.919 30.328 1.00 52.09 302 PRO A O 1
ATOM 2405 N N . ASP A 1 303 ? 2.861 8.274 31.304 1.00 54.94 303 ASP A N 1
ATOM 2406 C CA . ASP A 1 303 ? 3.989 7.426 31.753 1.00 54.94 303 ASP A CA 1
ATOM 2407 C C . ASP A 1 303 ? 4.518 6.550 30.592 1.00 54.94 303 ASP A C 1
ATOM 2409 O O . ASP A 1 303 ? 4.800 5.357 30.7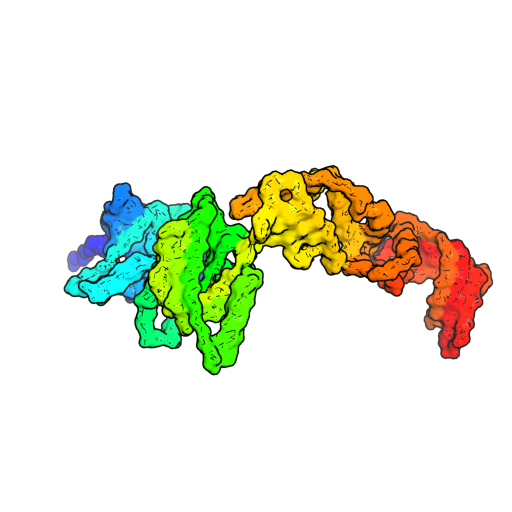44 1.00 54.94 303 ASP A O 1
ATOM 2413 N N . SER A 1 304 ? 4.540 7.094 29.370 1.00 53.03 304 SER A N 1
ATOM 2414 C CA . SER A 1 304 ? 4.993 6.350 28.200 1.00 53.03 304 SER A CA 1
ATOM 2415 C C . SER A 1 304 ? 5.548 7.242 27.090 1.00 53.03 304 SER A C 1
ATOM 2417 O O . SER A 1 304 ? 5.141 8.391 26.907 1.00 53.03 304 SER A O 1
ATOM 2419 N N . LYS A 1 305 ? 6.469 6.669 26.307 1.00 56.50 305 LYS A N 1
ATOM 2420 C CA . LYS A 1 305 ? 7.099 7.320 25.154 1.00 56.50 305 LYS A CA 1
ATOM 2421 C C . LYS A 1 305 ? 6.056 7.676 24.098 1.00 56.50 305 LYS A C 1
ATOM 2423 O O . LYS A 1 305 ? 5.349 6.792 23.618 1.00 56.50 305 LYS A O 1
ATOM 2428 N N . VAL A 1 306 ? 6.046 8.940 23.684 1.00 57.22 306 VAL A N 1
ATOM 2429 C CA . VAL A 1 306 ? 5.184 9.455 22.618 1.00 57.22 306 VAL A CA 1
ATOM 2430 C C . VAL A 1 306 ? 6.061 9.949 21.481 1.00 57.22 306 VAL A C 1
ATOM 2432 O O . VAL A 1 306 ? 6.940 10.796 21.659 1.00 57.22 306 VAL A O 1
ATOM 2435 N N . LYS A 1 307 ? 5.796 9.446 20.281 1.00 61.69 307 LYS A N 1
ATOM 2436 C CA . LYS A 1 307 ? 6.407 9.973 19.067 1.00 61.69 307 LYS A CA 1
ATOM 2437 C C . LYS A 1 307 ? 5.474 10.984 18.433 1.00 61.69 307 LYS A C 1
ATOM 2439 O O . LYS A 1 307 ? 4.393 10.642 17.953 1.00 61.69 307 LYS A O 1
ATOM 2444 N N . LEU A 1 308 ? 5.910 12.237 18.418 1.00 56.81 308 LEU A N 1
ATOM 2445 C CA . LEU A 1 308 ? 5.175 13.317 17.782 1.00 56.81 308 LEU A CA 1
ATOM 2446 C C . LEU A 1 308 ? 5.616 13.426 16.322 1.00 56.81 308 LEU A C 1
ATOM 2448 O O . LEU A 1 308 ? 6.799 13.622 16.037 1.00 56.81 308 LEU A O 1
ATOM 2452 N N . THR A 1 309 ? 4.659 13.324 15.401 1.00 55.81 309 THR A N 1
ATOM 2453 C CA . THR A 1 309 ? 4.873 13.640 13.985 1.00 55.81 309 THR A CA 1
ATOM 2454 C C . THR A 1 309 ? 4.111 14.913 13.650 1.00 55.81 309 THR A C 1
ATOM 2456 O O . THR A 1 309 ? 2.892 14.963 13.777 1.00 55.81 309 THR A O 1
ATOM 2459 N N . ILE A 1 310 ? 4.843 15.941 13.235 1.00 52.12 310 ILE A N 1
ATOM 2460 C CA . ILE A 1 310 ? 4.312 17.212 12.750 1.00 52.12 310 ILE A CA 1
ATOM 2461 C C . ILE A 1 310 ? 4.438 17.159 11.225 1.00 52.12 310 ILE A C 1
ATOM 2463 O O . ILE A 1 310 ? 5.486 16.771 10.715 1.00 52.12 310 ILE A O 1
ATOM 2467 N N . GLY A 1 311 ? 3.397 17.484 10.465 1.00 53.34 311 GLY A N 1
ATOM 2468 C CA . GLY A 1 311 ? 3.519 17.571 9.009 1.00 53.34 311 GLY A CA 1
ATOM 2469 C C . GLY A 1 311 ? 2.225 17.976 8.308 1.00 53.34 311 GLY A C 1
ATOM 2470 O O . GLY A 1 311 ? 1.149 17.732 8.858 1.00 53.34 311 GLY A O 1
ATOM 2471 N N . PRO A 1 312 ? 2.293 18.548 7.087 1.00 50.59 312 PRO A N 1
ATOM 2472 C CA . PRO A 1 312 ? 1.153 18.564 6.190 1.00 50.59 312 PRO A CA 1
ATOM 2473 C C . PRO A 1 312 ? 0.796 17.112 5.906 1.00 50.59 312 PRO A C 1
ATOM 2475 O O . PRO A 1 312 ? 1.651 16.302 5.530 1.00 50.59 312 PRO A O 1
ATOM 2478 N N . THR A 1 313 ? -0.462 16.752 6.115 1.00 55.47 313 THR A N 1
ATOM 2479 C CA . THR A 1 313 ? -0.890 15.380 5.911 1.00 55.47 313 THR A CA 1
ATOM 2480 C C . THR A 1 313 ? -0.953 15.084 4.420 1.00 55.47 313 THR A C 1
ATOM 2482 O O . THR A 1 313 ? -1.899 15.436 3.717 1.00 55.47 313 THR A O 1
ATOM 2485 N N . LYS A 1 314 ? 0.121 14.468 3.920 1.00 63.56 314 LYS A N 1
ATOM 2486 C CA . LYS A 1 314 ? 0.184 13.935 2.565 1.00 63.56 314 LYS A CA 1
ATOM 2487 C C . LYS A 1 314 ? -0.586 12.631 2.513 1.00 63.56 314 LYS A C 1
ATOM 2489 O O . LYS A 1 314 ? -0.292 11.680 3.231 1.00 63.56 314 LYS A O 1
ATOM 2494 N N . THR A 1 315 ? -1.563 12.586 1.628 1.00 64.56 315 THR A N 1
ATOM 2495 C CA . THR A 1 315 ? -2.448 11.446 1.449 1.00 64.56 315 THR A CA 1
ATOM 2496 C C . THR A 1 315 ? -2.181 10.798 0.109 1.00 64.56 315 THR A C 1
ATOM 2498 O O . THR A 1 315 ? -2.292 11.440 -0.931 1.00 64.56 315 THR A O 1
ATOM 2501 N N . ARG A 1 316 ? -1.792 9.520 0.118 1.00 71.88 316 ARG A N 1
ATOM 2502 C CA . ARG A 1 316 ? -1.545 8.784 -1.126 1.00 71.88 316 ARG A CA 1
ATOM 2503 C C . ARG A 1 316 ? -2.855 8.386 -1.785 1.00 71.88 316 ARG A C 1
ATOM 2505 O O . ARG A 1 316 ? -3.716 7.818 -1.140 1.00 71.88 316 ARG A O 1
ATOM 2512 N N . GLN A 1 317 ? -3.008 8.658 -3.065 1.00 71.19 317 GLN A N 1
ATOM 2513 C CA . GLN A 1 317 ? -4.233 8.456 -3.829 1.00 71.19 317 GLN A CA 1
ATOM 2514 C C . GLN A 1 317 ? -3.873 7.836 -5.177 1.00 71.19 317 GLN A C 1
ATOM 2516 O O . GLN A 1 317 ? -2.818 8.132 -5.741 1.00 71.19 317 GLN A O 1
ATOM 2521 N N . ILE A 1 318 ? -4.745 6.972 -5.701 1.00 79.56 318 ILE A N 1
ATOM 2522 C CA . ILE A 1 318 ? -4.612 6.508 -7.084 1.00 79.56 318 ILE A CA 1
ATOM 2523 C C . ILE A 1 318 ? -5.220 7.582 -7.971 1.00 79.56 318 ILE A C 1
ATOM 2525 O O . ILE A 1 318 ? -6.430 7.795 -7.946 1.00 79.56 318 ILE A O 1
ATOM 2529 N N . LEU A 1 319 ? -4.372 8.236 -8.749 1.00 80.31 319 LEU A N 1
ATOM 2530 C CA . LEU A 1 319 ? -4.730 9.204 -9.764 1.00 80.31 319 LEU A CA 1
ATOM 2531 C C . LEU A 1 319 ? -4.885 8.484 -11.107 1.00 80.31 319 LEU A C 1
ATOM 2533 O O . LEU A 1 319 ? -4.010 7.737 -11.538 1.00 80.31 319 LEU A O 1
ATOM 2537 N N . ILE A 1 320 ? -6.020 8.688 -11.759 1.00 84.25 320 ILE A N 1
ATOM 2538 C CA . ILE A 1 320 ? -6.325 8.162 -13.085 1.00 84.25 320 ILE A CA 1
ATOM 2539 C C . ILE A 1 320 ? -6.235 9.328 -14.060 1.00 84.25 320 ILE A C 1
ATOM 2541 O O . ILE A 1 320 ? -6.994 10.291 -13.941 1.00 84.25 320 ILE A O 1
ATOM 2545 N N . LEU A 1 321 ? -5.309 9.221 -15.006 1.00 83.31 321 LEU A N 1
ATOM 2546 C CA . LEU A 1 321 ? -5.256 10.058 -16.192 1.00 83.31 321 LEU A CA 1
ATOM 2547 C C . LEU A 1 321 ? -6.011 9.369 -17.316 1.00 83.31 321 LEU A C 1
ATOM 2549 O O . LEU A 1 321 ? -5.750 8.209 -17.616 1.00 83.31 321 LEU A O 1
ATOM 2553 N N . ASP A 1 322 ? -6.924 10.091 -17.936 1.00 83.38 322 ASP A N 1
ATOM 2554 C CA . ASP A 1 322 ? -7.804 9.579 -18.974 1.00 83.38 322 ASP A CA 1
ATOM 2555 C C . ASP A 1 322 ? -7.828 10.585 -20.125 1.00 83.38 322 ASP A C 1
ATOM 2557 O O . ASP A 1 322 ? -8.070 11.773 -19.908 1.00 83.38 322 ASP A O 1
ATOM 2561 N N . ASN A 1 323 ? -7.514 10.123 -21.333 1.00 79.56 323 ASN A N 1
ATOM 2562 C CA . ASN A 1 323 ? -7.524 10.947 -22.543 1.00 79.56 323 ASN A CA 1
ATOM 2563 C C . ASN A 1 323 ? -8.750 10.690 -23.440 1.00 79.56 323 ASN A C 1
ATOM 2565 O O . ASN A 1 323 ? -8.771 11.099 -24.600 1.00 79.56 323 ASN A O 1
ATOM 2569 N N . GLY A 1 324 ? -9.750 9.960 -22.937 1.00 74.75 324 GLY A N 1
ATOM 2570 C CA . GLY A 1 324 ? -10.954 9.557 -23.661 1.00 74.75 324 GLY A CA 1
ATOM 2571 C C . GLY A 1 324 ? -10.811 8.265 -24.472 1.00 74.75 324 GLY A C 1
ATOM 2572 O O . GLY A 1 324 ? -11.823 7.683 -24.859 1.00 74.75 324 GLY A O 1
ATOM 2573 N N . LYS A 1 325 ? -9.584 7.781 -24.713 1.00 75.56 325 LYS A N 1
ATOM 2574 C CA . LYS A 1 325 ? -9.319 6.484 -25.367 1.00 75.56 325 LYS A CA 1
ATOM 2575 C C . LYS A 1 325 ? -8.681 5.470 -24.422 1.00 75.56 325 LYS A C 1
ATOM 2577 O O . LYS A 1 325 ? -8.910 4.271 -24.554 1.00 75.56 325 LYS A O 1
ATOM 2582 N N . GLN A 1 326 ? -7.826 5.945 -23.524 1.00 79.75 326 GLN A N 1
ATOM 2583 C CA . GLN A 1 326 ? -6.959 5.137 -22.681 1.00 79.75 326 GLN A CA 1
ATOM 2584 C C . GLN A 1 326 ? -6.914 5.730 -21.273 1.00 79.75 326 GLN A C 1
ATOM 2586 O O . GLN A 1 326 ? -6.951 6.948 -21.101 1.00 79.75 326 GLN A O 1
ATOM 2591 N N . GLU A 1 327 ? -6.766 4.860 -20.275 1.00 85.38 327 GLU A N 1
ATOM 2592 C CA . GLU A 1 327 ? -6.532 5.259 -18.890 1.00 85.38 327 GLU A CA 1
ATOM 2593 C C . GLU A 1 327 ? -5.134 4.838 -18.435 1.00 85.38 327 GLU A C 1
ATOM 2595 O O . GLU A 1 327 ? -4.704 3.703 -18.649 1.00 85.38 327 GLU A O 1
ATOM 2600 N N . ALA A 1 328 ? -4.456 5.734 -17.728 1.00 82.31 328 ALA A N 1
ATOM 2601 C CA . ALA A 1 328 ? -3.193 5.476 -17.063 1.00 82.31 328 ALA A CA 1
ATOM 2602 C C . ALA A 1 328 ? -3.329 5.761 -15.562 1.00 82.31 328 ALA A C 1
ATOM 2604 O O . ALA A 1 328 ? -3.886 6.778 -15.146 1.00 82.31 328 ALA A O 1
ATOM 2605 N N . ARG A 1 329 ? -2.841 4.834 -14.732 1.00 85.69 329 ARG A N 1
ATOM 2606 C CA . ARG A 1 329 ? -2.948 4.909 -13.270 1.00 85.69 329 ARG A CA 1
ATOM 2607 C C . ARG A 1 329 ? -1.609 5.285 -12.661 1.00 85.69 329 ARG A C 1
ATOM 2609 O O . ARG A 1 329 ? -0.602 4.641 -12.939 1.00 85.69 329 ARG A O 1
ATOM 2616 N N . TYR A 1 330 ? -1.641 6.271 -11.779 1.00 83.88 330 TYR A N 1
ATOM 2617 C CA . TYR A 1 330 ? -0.491 6.785 -11.056 1.00 83.88 330 TYR A CA 1
ATOM 2618 C C . TYR A 1 330 ? -0.806 6.880 -9.568 1.00 83.88 330 TYR A C 1
ATOM 2620 O O . TYR A 1 330 ? -1.956 7.031 -9.171 1.00 83.88 330 TYR A O 1
ATOM 2628 N N . VAL A 1 331 ? 0.213 6.801 -8.725 1.00 82.31 331 VAL A N 1
ATOM 2629 C CA . VAL A 1 331 ? 0.090 7.067 -7.289 1.00 82.31 331 VAL A CA 1
ATOM 2630 C C . VAL A 1 331 ? 0.525 8.508 -7.035 1.00 82.31 331 VAL A C 1
ATOM 2632 O O . VAL A 1 331 ? 1.617 8.906 -7.433 1.00 82.31 331 VAL A O 1
ATOM 2635 N N . ALA A 1 332 ? -0.306 9.309 -6.383 1.00 83.25 332 ALA A N 1
ATOM 2636 C CA . ALA A 1 332 ? 0.005 1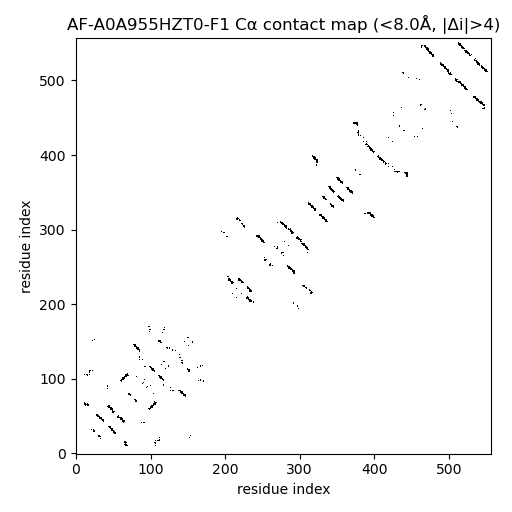0.696 -6.058 1.00 83.25 332 ALA A CA 1
ATOM 2637 C C . ALA A 1 332 ? -0.205 10.979 -4.576 1.00 83.25 332 ALA A C 1
ATOM 2639 O O . ALA A 1 332 ? -1.053 10.368 -3.941 1.00 83.25 332 ALA A O 1
ATOM 2640 N N . GLU A 1 333 ? 0.576 11.892 -4.024 1.00 81.94 333 GLU A N 1
ATOM 2641 C CA . GLU A 1 333 ? 0.391 12.468 -2.702 1.00 81.94 333 GLU A CA 1
ATOM 2642 C C . GLU A 1 333 ? -0.419 13.758 -2.832 1.00 81.94 333 GLU A C 1
ATOM 2644 O O . GLU A 1 333 ? -0.102 14.617 -3.652 1.00 81.94 333 GLU A O 1
ATOM 2649 N N . ILE A 1 334 ? -1.473 13.879 -2.029 1.00 76.38 334 ILE A N 1
ATOM 2650 C CA . ILE A 1 334 ? -2.355 15.044 -1.969 1.00 76.38 334 ILE A CA 1
ATOM 2651 C C . ILE A 1 334 ? -2.251 15.667 -0.579 1.00 76.38 334 ILE A C 1
ATOM 2653 O O . ILE A 1 334 ? -2.381 14.952 0.415 1.00 76.38 334 ILE A O 1
ATOM 2657 N N . TRP A 1 335 ? -2.031 16.976 -0.485 1.00 70.75 335 TRP A N 1
ATOM 2658 C CA . TRP A 1 335 ? -2.006 17.691 0.796 1.00 70.75 335 TRP A CA 1
ATOM 2659 C C . TRP A 1 335 ? -2.582 19.096 0.675 1.00 70.75 335 TRP A C 1
ATOM 2661 O O . TRP A 1 335 ? -2.735 19.632 -0.421 1.00 70.75 335 TRP A O 1
ATOM 2671 N N . VAL A 1 336 ? -2.908 19.688 1.822 1.00 58.00 336 VAL A N 1
ATOM 2672 C CA . VAL A 1 336 ? -3.318 21.088 1.916 1.00 58.00 336 VAL A CA 1
ATOM 2673 C C . VAL A 1 336 ? -2.244 21.856 2.663 1.00 58.00 336 VAL A C 1
ATOM 2675 O O . VAL A 1 336 ? -1.830 21.463 3.751 1.00 58.00 336 VAL A O 1
ATOM 2678 N N . GLU A 1 337 ? -1.806 22.966 2.090 1.00 54.97 337 GLU A N 1
ATOM 2679 C CA . GLU A 1 337 ? -0.824 23.854 2.699 1.00 54.97 337 GLU A CA 1
ATOM 2680 C C . GLU A 1 337 ? -1.196 25.302 2.363 1.00 54.97 337 GLU A C 1
ATOM 2682 O O . GLU A 1 337 ? -1.524 25.632 1.225 1.00 54.97 337 GLU A O 1
ATOM 2687 N N . GLN A 1 338 ? -1.237 26.173 3.377 1.00 57.00 338 GLN A N 1
ATOM 2688 C CA . GLN A 1 338 ? -1.575 27.599 3.216 1.00 57.00 338 GLN A CA 1
ATOM 2689 C C . GLN A 1 338 ? -2.892 27.863 2.442 1.00 57.00 338 GLN A C 1
ATOM 2691 O O . GLN A 1 338 ? -2.995 28.809 1.659 1.00 57.00 338 GLN A O 1
ATOM 2696 N N . GLY A 1 339 ? -3.912 27.014 2.632 1.00 50.19 339 GLY A N 1
ATOM 2697 C CA . GLY A 1 339 ? -5.212 27.134 1.954 1.00 50.19 339 GLY A CA 1
ATOM 2698 C C . GLY A 1 339 ? -5.215 26.724 0.473 1.00 50.19 339 GLY A C 1
ATOM 2699 O O . GLY A 1 339 ? -6.208 26.953 -0.219 1.00 50.19 339 GLY A O 1
ATOM 2700 N N . LYS A 1 340 ? -4.128 26.121 -0.020 1.00 58.56 340 LYS A N 1
ATOM 2701 C CA . LYS A 1 340 ? -4.018 25.520 -1.353 1.00 58.56 340 LYS A CA 1
ATOM 2702 C C . LYS A 1 340 ? -4.003 24.001 -1.258 1.00 58.56 340 LYS A C 1
ATOM 2704 O O . LYS A 1 340 ? -3.381 23.445 -0.358 1.00 58.56 340 LYS A O 1
ATOM 2709 N N . PHE A 1 341 ? -4.653 23.346 -2.210 1.00 65.31 341 PHE A N 1
ATOM 2710 C CA . PHE A 1 341 ? -4.519 21.917 -2.454 1.00 65.31 341 PHE A CA 1
ATOM 2711 C C . PHE A 1 341 ? -3.325 21.673 -3.363 1.00 65.31 341 PHE A C 1
ATOM 2713 O O . PHE A 1 341 ? -3.187 22.346 -4.382 1.00 65.31 341 PHE A O 1
ATOM 2720 N N . PHE A 1 342 ? -2.514 20.685 -3.010 1.00 75.31 342 PHE A N 1
ATOM 2721 C CA . PHE A 1 342 ? -1.370 20.222 -3.776 1.00 75.31 342 PHE A CA 1
ATOM 2722 C C . PHE A 1 342 ? -1.551 18.754 -4.136 1.00 75.31 342 PHE A C 1
ATOM 2724 O O . PHE A 1 342 ? -2.017 17.968 -3.312 1.00 75.31 342 PHE A O 1
ATOM 2731 N N . ILE A 1 343 ? -1.173 18.387 -5.358 1.00 81.81 343 ILE A N 1
ATOM 2732 C CA . ILE A 1 343 ? -1.141 17.006 -5.845 1.00 81.81 343 ILE A CA 1
ATOM 2733 C C . ILE A 1 343 ? 0.206 16.783 -6.514 1.00 81.81 343 ILE A C 1
ATOM 2735 O O . ILE A 1 343 ? 0.563 17.524 -7.428 1.00 81.81 343 ILE A O 1
ATOM 2739 N N . GLU A 1 344 ? 0.928 15.752 -6.089 1.00 86.06 344 GLU A N 1
ATOM 2740 C CA . GLU A 1 344 ? 2.221 15.382 -6.660 1.00 86.06 344 GLU A CA 1
ATOM 2741 C C . GLU A 1 344 ? 2.342 13.865 -6.821 1.00 86.06 344 GLU A C 1
ATOM 2743 O O . GLU A 1 344 ? 2.182 13.117 -5.862 1.00 86.06 344 GLU A O 1
ATOM 2748 N N . THR A 1 345 ? 2.634 13.371 -8.022 1.00 85.00 345 THR A N 1
ATOM 2749 C CA . THR A 1 345 ? 2.928 11.938 -8.228 1.00 85.00 345 THR A CA 1
ATOM 2750 C C . THR A 1 345 ? 4.163 11.500 -7.447 1.00 85.00 345 THR A C 1
ATOM 2752 O O . THR A 1 345 ? 5.183 12.188 -7.472 1.00 85.00 345 THR A O 1
ATOM 2755 N N . VAL A 1 346 ? 4.116 10.323 -6.814 1.00 82.50 346 VAL A N 1
ATOM 2756 C CA . VAL A 1 346 ? 5.275 9.791 -6.078 1.00 82.50 346 VAL A CA 1
ATOM 2757 C C . VAL A 1 346 ? 6.452 9.494 -7.007 1.00 82.50 346 VAL A C 1
ATOM 2759 O O . VAL A 1 346 ? 6.271 9.095 -8.163 1.00 82.50 346 VAL A O 1
ATOM 2762 N N . ALA A 1 347 ? 7.662 9.653 -6.469 1.00 77.12 347 ALA A N 1
ATOM 2763 C CA . ALA A 1 347 ? 8.908 9.408 -7.181 1.00 77.12 347 ALA A CA 1
ATOM 2764 C C . ALA A 1 347 ? 8.977 7.985 -7.764 1.00 77.12 347 ALA A C 1
ATOM 2766 O O . ALA A 1 347 ? 8.485 7.022 -7.175 1.00 77.12 347 ALA A O 1
ATOM 2767 N N . GLY A 1 348 ? 9.631 7.853 -8.920 1.00 73.94 348 GLY A N 1
ATOM 2768 C CA . GLY A 1 348 ? 9.818 6.567 -9.598 1.00 73.94 348 GLY A CA 1
ATOM 2769 C C . GLY A 1 348 ? 8.789 6.246 -10.682 1.00 73.94 348 GLY A C 1
ATOM 2770 O O . GLY A 1 348 ? 8.925 5.218 -11.338 1.00 73.94 348 GLY A O 1
ATOM 2771 N N . GLN A 1 349 ? 7.805 7.118 -10.904 1.00 82.88 349 GLN A N 1
ATOM 2772 C CA . GLN A 1 349 ? 6.820 6.971 -11.975 1.00 82.88 349 GLN A CA 1
ATOM 2773 C C . GLN A 1 349 ? 7.247 7.683 -13.263 1.00 82.88 349 GLN A C 1
ATOM 2775 O O . GLN A 1 349 ? 8.073 8.594 -13.244 1.00 82.88 349 GLN A O 1
ATOM 2780 N N . ILE A 1 350 ? 6.674 7.241 -14.387 1.00 77.50 350 ILE A N 1
ATOM 2781 C CA . ILE A 1 350 ? 6.966 7.768 -15.731 1.00 77.50 350 ILE A CA 1
ATOM 2782 C C . ILE A 1 350 ? 6.482 9.214 -15.884 1.00 77.50 350 ILE A C 1
ATOM 2784 O O . ILE A 1 350 ? 7.136 10.010 -16.554 1.00 77.50 350 ILE A O 1
ATOM 2788 N N . LEU A 1 351 ? 5.353 9.560 -15.262 1.00 74.94 351 LEU A N 1
ATOM 2789 C CA . LEU A 1 351 ? 4.826 10.918 -15.262 1.00 74.94 351 LEU A CA 1
ATOM 2790 C C . LEU A 1 351 ? 5.025 11.571 -13.903 1.00 74.94 351 LEU A C 1
ATOM 2792 O O . LEU A 1 351 ? 4.692 10.992 -12.870 1.00 74.94 351 LEU A O 1
ATOM 2796 N N . ASN A 1 352 ? 5.527 12.801 -13.956 1.00 80.31 352 ASN A N 1
ATOM 2797 C CA . ASN A 1 352 ? 5.605 13.726 -12.845 1.00 80.31 352 ASN A CA 1
ATOM 2798 C C . ASN A 1 352 ? 4.466 14.732 -12.988 1.00 80.31 352 ASN A C 1
ATOM 2800 O O . ASN A 1 352 ? 4.558 15.672 -13.775 1.00 80.31 352 ASN A O 1
ATOM 2804 N N . ILE A 1 353 ? 3.386 14.531 -12.248 1.00 80.19 353 ILE A N 1
ATOM 2805 C CA . ILE A 1 353 ? 2.245 15.442 -12.235 1.00 80.19 353 ILE A CA 1
ATOM 2806 C C . ILE A 1 353 ? 2.366 16.298 -10.986 1.00 80.19 353 ILE A C 1
ATOM 2808 O O . ILE A 1 353 ? 2.429 15.747 -9.889 1.00 80.19 353 ILE A O 1
ATOM 2812 N N . LYS A 1 354 ? 2.381 17.623 -11.151 1.00 84.44 354 LYS A N 1
ATOM 2813 C CA . LYS A 1 354 ? 2.276 18.586 -10.051 1.00 84.44 354 LYS A CA 1
ATOM 2814 C C . LYS A 1 354 ? 1.122 19.542 -10.301 1.00 84.44 354 LYS A C 1
ATOM 2816 O O . LYS A 1 354 ? 1.069 20.194 -11.345 1.00 84.44 354 LYS A O 1
ATOM 2821 N N . MET A 1 355 ? 0.229 19.646 -9.330 1.00 80.62 355 MET A N 1
ATOM 2822 C CA . MET A 1 355 ? -0.903 20.561 -9.363 1.00 80.62 355 MET A CA 1
ATOM 2823 C C . MET A 1 355 ? -0.978 21.334 -8.054 1.00 80.62 355 MET A C 1
ATOM 2825 O O . MET A 1 355 ? -0.885 20.723 -6.992 1.00 80.62 355 MET A O 1
ATOM 2829 N N . ASP A 1 356 ? -1.204 22.644 -8.137 1.00 80.19 356 ASP A N 1
ATOM 2830 C CA . ASP A 1 356 ? -1.658 23.448 -7.005 1.00 80.19 356 ASP A CA 1
ATOM 2831 C C . ASP A 1 356 ? -2.874 24.300 -7.385 1.00 80.19 356 ASP A C 1
ATOM 2833 O O . ASP A 1 356 ? -2.933 24.888 -8.470 1.00 80.19 356 ASP A O 1
ATOM 2837 N N . PHE A 1 357 ? -3.874 24.343 -6.504 1.00 67.19 357 PHE A N 1
ATOM 2838 C CA . PHE A 1 357 ? -5.075 25.158 -6.699 1.00 67.19 357 PHE A CA 1
ATOM 2839 C C . PHE A 1 357 ? -5.677 25.610 -5.367 1.00 67.19 357 PHE A C 1
ATOM 2841 O O . PHE A 1 357 ? -5.571 24.913 -4.357 1.00 67.19 357 PHE A O 1
ATOM 2848 N N . LYS A 1 358 ? -6.338 26.774 -5.349 1.00 66.31 358 LYS A N 1
ATOM 2849 C CA . LYS A 1 358 ? -7.161 27.180 -4.202 1.00 66.31 358 LYS A CA 1
ATOM 2850 C C . LYS A 1 358 ? -8.614 26.736 -4.391 1.00 66.31 358 LYS A C 1
ATOM 2852 O O . LYS A 1 358 ? -9.135 26.817 -5.506 1.00 66.31 358 LYS A O 1
ATOM 2857 N N . PRO A 1 359 ? -9.311 26.316 -3.323 1.00 53.31 359 PRO A N 1
ATOM 2858 C CA . PRO A 1 359 ? -10.749 26.063 -3.377 1.00 53.31 359 PRO A CA 1
ATOM 2859 C C . PRO A 1 359 ? -11.512 27.291 -3.885 1.00 53.31 359 PRO A C 1
ATOM 2861 O O . PRO A 1 359 ? -11.337 28.388 -3.361 1.00 53.31 359 PRO A O 1
ATOM 2864 N N . GLY A 1 360 ? -12.355 27.107 -4.903 1.00 52.78 360 GLY A N 1
ATOM 2865 C CA . GLY A 1 360 ? -13.146 28.182 -5.514 1.00 52.78 360 GLY A CA 1
ATOM 2866 C C . GLY A 1 360 ? -12.474 28.909 -6.685 1.00 52.78 360 GLY A C 1
ATOM 2867 O O . GLY A 1 360 ? -13.144 29.676 -7.373 1.00 52.78 360 GLY A O 1
ATOM 2868 N N . GLU A 1 361 ? -11.195 28.650 -6.973 1.00 60.38 361 GLU A N 1
ATOM 2869 C CA . GLU A 1 361 ? -10.565 29.126 -8.207 1.00 60.38 361 GLU A CA 1
ATOM 2870 C C . GLU A 1 361 ? -10.915 28.197 -9.380 1.00 60.38 361 GLU A C 1
ATOM 2872 O O . GLU A 1 361 ? -10.799 26.977 -9.289 1.00 60.38 361 GLU A O 1
ATOM 2877 N N . THR A 1 362 ? -11.316 28.771 -10.518 1.00 54.00 362 THR A N 1
ATOM 2878 C CA . THR A 1 362 ? -11.591 28.015 -11.757 1.00 54.00 362 THR A CA 1
ATOM 2879 C C . THR A 1 362 ? -10.327 27.716 -12.569 1.00 54.00 362 THR A C 1
ATOM 2881 O O . THR A 1 362 ? -10.405 27.092 -13.626 1.00 54.00 362 THR A O 1
ATOM 2884 N N . LYS A 1 363 ? -9.154 28.163 -12.097 1.00 57.97 363 LYS A N 1
ATOM 2885 C CA . LYS A 1 363 ? -7.859 28.034 -12.778 1.00 57.97 363 LYS A CA 1
ATOM 2886 C C . LYS A 1 363 ? -6.796 27.539 -11.795 1.00 57.97 363 LYS A C 1
ATOM 2888 O O . LYS A 1 363 ? -6.408 28.276 -10.898 1.00 57.97 363 LYS A O 1
ATOM 2893 N N . GLY A 1 364 ? -6.319 26.310 -11.984 1.00 62.31 364 GLY A N 1
ATOM 2894 C CA . GLY A 1 364 ? -5.146 25.761 -11.293 1.00 62.31 364 GLY A CA 1
ATOM 2895 C C . GLY A 1 364 ? -3.919 25.770 -12.204 1.00 62.31 364 GLY A C 1
ATOM 2896 O O . GLY A 1 364 ? -4.058 25.733 -13.429 1.00 62.31 364 GLY A O 1
ATOM 2897 N N . LYS A 1 365 ? -2.712 25.811 -11.627 1.00 66.38 365 LYS A N 1
ATOM 2898 C CA . LYS A 1 365 ? -1.484 25.563 -12.394 1.00 66.38 365 LYS A CA 1
ATOM 2899 C C . LYS A 1 365 ? -1.231 24.065 -12.433 1.00 66.38 365 LYS A C 1
ATOM 2901 O O . LYS A 1 365 ? -1.200 23.404 -11.397 1.00 66.38 365 LYS A O 1
ATOM 2906 N N . PHE A 1 366 ? -1.056 23.545 -13.639 1.00 71.44 366 PHE A N 1
ATOM 2907 C CA . PHE A 1 366 ? -0.874 22.125 -13.878 1.00 71.44 366 PHE A CA 1
ATOM 2908 C C . PHE A 1 366 ? 0.418 21.900 -14.651 1.00 71.44 366 PHE A C 1
ATOM 2910 O O . PHE A 1 366 ? 0.576 22.404 -15.759 1.00 71.44 366 PHE A O 1
ATOM 2917 N N . ASN A 1 367 ? 1.344 21.162 -14.047 1.00 73.88 367 ASN A N 1
ATOM 2918 C CA . ASN A 1 367 ? 2.613 20.809 -14.662 1.00 73.88 367 ASN A CA 1
ATOM 2919 C C . ASN A 1 367 ? 2.658 19.294 -14.844 1.00 73.88 367 ASN A C 1
ATOM 2921 O O . ASN A 1 367 ? 2.634 18.551 -13.860 1.00 73.88 367 ASN A O 1
ATOM 2925 N N . ILE A 1 368 ? 2.752 18.846 -16.094 1.00 73.81 368 ILE A N 1
ATOM 2926 C CA . ILE A 1 368 ? 3.067 17.457 -16.425 1.00 73.81 368 ILE A CA 1
ATOM 2927 C C . ILE A 1 368 ? 4.493 17.426 -16.952 1.00 73.81 368 ILE A C 1
ATOM 2929 O O . ILE A 1 368 ? 4.804 18.049 -17.962 1.00 73.81 368 ILE A O 1
ATOM 2933 N N . GLY A 1 369 ? 5.354 16.689 -16.264 1.00 72.19 369 GLY A N 1
ATOM 2934 C CA . GLY A 1 369 ? 6.683 16.333 -16.731 1.00 72.19 369 GLY A CA 1
ATOM 2935 C C . GLY A 1 369 ? 6.764 14.842 -17.034 1.00 72.19 369 GLY A C 1
ATOM 2936 O O . GLY A 1 369 ? 6.074 14.030 -16.419 1.00 72.19 369 GLY A O 1
ATOM 2937 N N . ILE A 1 370 ? 7.647 14.476 -17.954 1.00 73.69 370 ILE A N 1
ATOM 2938 C CA . ILE A 1 370 ? 8.009 13.084 -18.224 1.00 73.69 370 ILE A CA 1
ATOM 2939 C C . ILE A 1 370 ? 9.316 12.801 -17.486 1.00 73.69 370 ILE A C 1
ATOM 2941 O O . ILE A 1 370 ? 10.219 13.635 -17.493 1.00 73.69 370 ILE A O 1
ATOM 2945 N N . ASN A 1 371 ? 9.421 11.638 -16.847 1.00 75.38 371 ASN A N 1
ATOM 2946 C CA . ASN A 1 371 ? 10.666 11.156 -16.268 1.00 75.38 371 ASN A CA 1
ATOM 2947 C C . ASN A 1 371 ? 11.388 10.239 -17.278 1.00 75.38 371 ASN A C 1
ATOM 2949 O O . ASN A 1 371 ? 11.052 9.053 -17.366 1.00 75.38 371 ASN A O 1
ATOM 2953 N N . PRO A 1 372 ? 12.365 10.755 -18.051 1.00 69.06 372 PRO A N 1
ATOM 2954 C CA . PRO A 1 372 ? 13.015 9.983 -19.107 1.00 69.06 372 PRO A CA 1
ATOM 2955 C C . PRO A 1 372 ? 13.832 8.807 -18.561 1.00 69.06 372 PRO A C 1
ATOM 2957 O O . PRO A 1 372 ? 13.942 7.787 -19.228 1.00 69.06 372 PRO A O 1
ATOM 2960 N N . GLU A 1 373 ? 14.336 8.890 -17.329 1.00 73.50 373 GLU A N 1
ATOM 2961 C CA . GLU A 1 373 ? 15.112 7.814 -16.698 1.00 73.50 373 GLU A CA 1
ATOM 2962 C C . GLU A 1 373 ? 14.269 6.574 -16.360 1.00 73.50 373 GLU A C 1
ATOM 2964 O O . GLU A 1 373 ? 14.809 5.519 -16.029 1.00 73.50 373 GLU A O 1
ATOM 2969 N N . LYS A 1 374 ? 12.935 6.700 -16.383 1.00 77.62 374 LYS A N 1
ATOM 2970 C CA . LYS A 1 374 ? 11.994 5.608 -16.077 1.00 77.62 374 LYS A CA 1
ATOM 2971 C C . LYS A 1 374 ? 11.388 4.964 -17.314 1.00 77.62 374 LYS A C 1
ATOM 2973 O O . LYS A 1 374 ? 10.680 3.967 -17.190 1.00 77.62 374 LYS A O 1
ATOM 2978 N N . LEU A 1 375 ? 11.672 5.506 -18.490 1.00 77.00 375 LEU A N 1
ATOM 2979 C CA . LEU A 1 375 ? 11.350 4.869 -19.755 1.00 77.00 375 LEU A CA 1
ATOM 2980 C C . LEU A 1 375 ? 12.454 3.853 -20.059 1.00 77.00 375 LEU A C 1
ATOM 2982 O O . LEU A 1 375 ? 13.629 4.201 -20.074 1.00 77.00 375 LEU A O 1
ATOM 2986 N N . VAL A 1 376 ? 12.086 2.591 -20.278 1.00 78.75 376 VAL A N 1
ATOM 2987 C CA . VAL A 1 376 ? 13.063 1.514 -20.538 1.00 78.75 376 VAL A CA 1
ATOM 2988 C C . VAL A 1 376 ? 13.202 1.167 -22.023 1.00 78.75 376 VAL A C 1
ATOM 2990 O O . VAL A 1 376 ? 14.042 0.349 -22.380 1.00 78.75 376 VAL A O 1
ATOM 2993 N N . SER A 1 377 ? 12.374 1.759 -22.891 1.00 84.44 377 SER A N 1
ATOM 2994 C CA . SER A 1 377 ? 12.375 1.512 -24.343 1.00 84.44 377 SER A CA 1
ATOM 2995 C C . SER A 1 377 ? 11.788 2.687 -25.121 1.00 84.44 377 SER A C 1
ATOM 2997 O O . SER A 1 377 ? 10.989 3.465 -24.582 1.00 84.44 377 SER A O 1
ATOM 2999 N N . ALA A 1 378 ? 12.112 2.764 -26.411 1.00 83.50 378 ALA A N 1
ATOM 3000 C CA . ALA A 1 378 ? 11.507 3.739 -27.313 1.00 83.50 378 ALA A CA 1
ATOM 3001 C C . ALA A 1 378 ? 9.997 3.497 -27.493 1.00 83.50 378 ALA A C 1
ATOM 3003 O O . ALA A 1 378 ? 9.217 4.446 -27.560 1.00 83.50 378 ALA A O 1
ATOM 3004 N N . SER A 1 379 ? 9.553 2.236 -27.472 1.00 83.62 379 SER A N 1
ATOM 3005 C CA . SER A 1 379 ? 8.129 1.879 -27.501 1.00 83.62 379 SER A CA 1
ATOM 3006 C C . SER A 1 379 ? 7.334 2.479 -26.341 1.00 83.62 379 SER A C 1
ATOM 3008 O O . SER A 1 379 ? 6.199 2.915 -26.525 1.00 83.62 379 SER A O 1
ATOM 3010 N N . GLN A 1 380 ? 7.903 2.516 -25.132 1.00 81.19 380 GLN A N 1
ATOM 3011 C CA . GLN A 1 380 ? 7.237 3.145 -23.987 1.00 81.19 380 GLN A CA 1
ATOM 3012 C C . GLN A 1 380 ? 7.147 4.662 -24.137 1.00 81.19 380 GLN A C 1
ATOM 3014 O O . GLN A 1 380 ? 6.123 5.243 -23.778 1.00 81.19 380 GLN A O 1
ATOM 3019 N N . GLN A 1 381 ? 8.183 5.291 -24.697 1.00 82.00 381 GLN A N 1
ATOM 3020 C CA . GLN A 1 381 ? 8.149 6.712 -25.020 1.00 82.00 381 GLN A CA 1
ATOM 3021 C C . GLN A 1 381 ? 7.048 7.007 -26.044 1.00 82.00 381 GLN A C 1
ATOM 3023 O O . GLN A 1 381 ? 6.243 7.904 -25.814 1.00 82.00 381 GLN A O 1
ATOM 3028 N N . LEU A 1 382 ? 6.958 6.228 -27.129 1.00 83.75 382 LEU A N 1
ATOM 3029 C CA . LEU A 1 382 ? 5.928 6.422 -28.151 1.00 83.75 382 LEU A CA 1
ATOM 3030 C C . LEU A 1 382 ? 4.518 6.288 -27.571 1.00 83.75 382 LEU A C 1
ATOM 3032 O O . LEU A 1 382 ? 3.700 7.163 -27.810 1.00 83.75 382 LEU A O 1
ATOM 3036 N N . ARG A 1 383 ? 4.243 5.265 -26.747 1.00 82.12 383 ARG A N 1
ATOM 3037 C CA . ARG A 1 383 ? 2.924 5.106 -26.100 1.00 82.12 383 ARG A CA 1
ATOM 3038 C C . ARG A 1 383 ? 2.532 6.318 -25.261 1.00 82.12 383 ARG A C 1
ATOM 3040 O O . ARG A 1 383 ? 1.361 6.677 -25.210 1.00 82.12 383 ARG A O 1
ATOM 3047 N N . LEU A 1 384 ? 3.502 6.935 -24.592 1.00 78.75 384 LEU A N 1
ATOM 3048 C CA . LEU A 1 384 ? 3.265 8.142 -23.813 1.00 78.75 384 LEU A CA 1
ATOM 3049 C C . LEU A 1 384 ? 2.990 9.352 -24.711 1.00 78.75 384 LEU A C 1
ATOM 3051 O O . LEU A 1 384 ? 2.085 10.133 -24.428 1.00 78.75 384 LEU A O 1
ATOM 3055 N N . LEU A 1 385 ? 3.747 9.496 -25.799 1.00 78.75 385 LEU A N 1
ATOM 3056 C CA . LEU A 1 385 ? 3.512 10.546 -26.787 1.00 78.75 385 LEU A CA 1
ATOM 3057 C C . LEU A 1 385 ? 2.159 10.368 -27.485 1.00 78.75 385 LEU A C 1
ATOM 3059 O O . LEU A 1 385 ? 1.458 11.355 -27.658 1.00 78.75 385 LEU A O 1
ATOM 3063 N N . ASP A 1 386 ? 1.762 9.137 -27.815 1.00 79.50 386 ASP A N 1
ATOM 3064 C CA . ASP A 1 386 ? 0.435 8.801 -28.347 1.00 79.50 386 ASP A CA 1
ATOM 3065 C C . ASP A 1 386 ? -0.660 9.171 -27.347 1.00 79.50 386 ASP A C 1
ATOM 3067 O O . ASP A 1 386 ? -1.646 9.808 -27.714 1.00 79.50 386 ASP A O 1
ATOM 3071 N N . PHE A 1 387 ? -0.466 8.832 -26.066 1.00 78.56 387 PHE A N 1
ATOM 3072 C CA . PHE A 1 387 ? -1.394 9.206 -25.004 1.00 78.56 387 PHE A CA 1
ATOM 3073 C C . PHE A 1 387 ? -1.613 10.723 -24.967 1.00 78.56 387 PHE A C 1
ATOM 3075 O O . PHE A 1 387 ? -2.753 11.162 -24.864 1.00 78.56 387 PHE A O 1
ATOM 3082 N N . ILE A 1 388 ? -0.550 11.521 -25.105 1.00 74.75 388 ILE A N 1
ATOM 3083 C CA . ILE A 1 388 ? -0.624 12.989 -25.095 1.00 74.75 388 ILE A CA 1
ATOM 3084 C C . ILE A 1 388 ? -1.223 13.530 -26.406 1.00 74.75 388 ILE A C 1
ATOM 3086 O O . ILE A 1 388 ? -2.132 14.356 -26.358 1.00 74.75 388 ILE A O 1
ATOM 3090 N N . LYS A 1 389 ? -0.753 13.055 -27.567 1.00 72.69 389 LYS A N 1
ATOM 3091 C CA . LYS A 1 389 ? -1.097 13.576 -28.903 1.00 72.69 389 LYS A CA 1
ATOM 3092 C C . LYS A 1 389 ? -2.559 13.345 -29.287 1.00 72.69 389 LYS A C 1
ATOM 3094 O O . LYS A 1 389 ? -3.154 14.201 -29.931 1.00 72.69 389 LYS A O 1
ATOM 3099 N N . ASP A 1 390 ? -3.149 12.234 -28.854 1.00 66.75 390 ASP A N 1
ATOM 3100 C CA . ASP A 1 390 ? -4.542 11.879 -29.159 1.00 66.75 390 ASP A CA 1
ATOM 3101 C C . ASP A 1 390 ? -5.582 12.571 -28.257 1.00 66.75 390 ASP A C 1
ATOM 3103 O O . ASP A 1 390 ? -6.783 12.311 -28.383 1.00 66.75 390 ASP A O 1
ATOM 3107 N N . THR A 1 391 ? -5.147 13.428 -27.332 1.00 65.00 391 THR A N 1
ATOM 3108 C CA . THR A 1 391 ? -6.017 14.009 -26.308 1.00 65.00 391 THR A CA 1
ATOM 3109 C C . THR A 1 391 ? -6.734 15.255 -26.824 1.00 65.00 391 THR A C 1
ATOM 3111 O O . THR A 1 391 ? -6.097 16.268 -27.087 1.00 65.00 391 THR A O 1
ATOM 3114 N N . GLN A 1 392 ? -8.070 15.225 -26.890 1.00 63.47 392 GLN A N 1
ATOM 3115 C CA . GLN A 1 392 ? -8.874 16.459 -26.974 1.00 63.47 392 GLN A CA 1
ATOM 3116 C C . GLN A 1 392 ? -9.079 17.083 -25.587 1.00 63.47 392 GLN A C 1
ATOM 3118 O O . GLN A 1 392 ? -9.060 18.301 -25.442 1.00 63.47 392 GLN A O 1
ATOM 3123 N N . GLN A 1 393 ? -9.229 16.239 -24.562 1.00 71.00 393 GLN A N 1
ATOM 3124 C CA . GLN A 1 393 ? -9.402 16.643 -23.172 1.00 71.00 393 GLN A CA 1
ATOM 3125 C C . GLN A 1 393 ? -8.731 15.631 -22.237 1.00 71.00 393 GLN A C 1
ATOM 3127 O O . GLN A 1 393 ? -9.005 14.435 -22.318 1.00 71.00 393 GLN A O 1
ATOM 3132 N N . LEU A 1 394 ? -7.866 16.106 -21.339 1.00 75.62 394 LEU A N 1
ATOM 3133 C CA . LEU A 1 394 ? -7.258 15.295 -20.288 1.00 75.62 394 LEU A CA 1
ATOM 3134 C C . LEU A 1 394 ? -8.136 15.350 -19.041 1.00 75.62 394 LEU A C 1
ATOM 3136 O O . LEU A 1 394 ? -8.336 16.417 -18.455 1.00 75.62 394 LEU A O 1
ATOM 3140 N N . ILE A 1 395 ? -8.629 14.194 -18.615 1.00 79.56 395 ILE A N 1
ATOM 3141 C CA . ILE A 1 395 ? -9.441 14.031 -17.415 1.00 79.56 395 ILE A CA 1
ATOM 3142 C C . ILE A 1 395 ? -8.571 13.440 -16.310 1.00 79.56 395 ILE A C 1
ATOM 3144 O O . ILE A 1 395 ? -7.950 12.390 -16.467 1.00 79.56 395 ILE A O 1
ATOM 3148 N N . ILE A 1 396 ? -8.572 14.105 -15.158 1.00 77.81 396 ILE A N 1
ATOM 3149 C CA . ILE A 1 396 ? -7.883 13.650 -13.955 1.00 77.81 396 ILE A CA 1
ATOM 3150 C C . ILE A 1 396 ? -8.936 13.222 -12.952 1.00 77.81 396 ILE A C 1
ATOM 3152 O O . ILE A 1 396 ? -9.803 14.008 -12.562 1.00 77.81 396 ILE A O 1
ATOM 3156 N N . SER A 1 397 ? -8.862 11.968 -12.531 1.00 81.06 397 SER A N 1
ATOM 3157 C CA . SER A 1 397 ? -9.726 11.408 -11.495 1.00 81.06 397 SER A CA 1
ATOM 3158 C C . SER A 1 397 ? -8.895 10.823 -10.360 1.00 81.06 397 SER A C 1
ATOM 3160 O O . SER A 1 397 ? -7.729 10.500 -10.557 1.00 81.06 397 SER A O 1
ATOM 3162 N N . PHE A 1 398 ? -9.489 10.646 -9.186 1.00 78.00 398 PHE A N 1
ATOM 3163 C CA . PHE A 1 398 ? -8.907 9.851 -8.105 1.00 78.00 398 PHE A CA 1
ATOM 3164 C C . PHE A 1 398 ? -9.853 8.724 -7.695 1.00 78.00 398 PHE A C 1
ATOM 3166 O O . PHE A 1 398 ? -11.053 8.799 -7.960 1.00 78.00 398 PHE A O 1
ATOM 3173 N N . ILE A 1 399 ? -9.321 7.673 -7.077 1.00 67.06 399 ILE A N 1
ATOM 3174 C CA . ILE A 1 399 ? -10.126 6.617 -6.453 1.00 67.06 399 ILE A CA 1
ATOM 3175 C C . ILE A 1 399 ? -10.261 6.940 -4.968 1.00 67.06 399 ILE A C 1
ATOM 3177 O O . ILE A 1 399 ? -9.253 6.986 -4.270 1.00 67.06 399 ILE A O 1
ATOM 3181 N N . ASP A 1 400 ? -11.485 7.163 -4.496 1.00 60.88 400 ASP A N 1
ATOM 3182 C CA . ASP A 1 400 ? -11.737 7.437 -3.081 1.00 60.88 400 ASP A CA 1
ATOM 3183 C C . ASP A 1 400 ? -11.571 6.192 -2.182 1.00 60.88 400 ASP A C 1
ATOM 3185 O O . ASP A 1 400 ? -11.284 5.078 -2.628 1.00 60.88 400 ASP A O 1
ATOM 3189 N N . ASP A 1 401 ? -11.747 6.390 -0.879 1.00 48.56 401 ASP A N 1
ATOM 3190 C CA . ASP A 1 401 ? -11.602 5.375 0.166 1.00 48.56 401 ASP A CA 1
ATOM 3191 C C . ASP A 1 401 ? -12.614 4.218 0.071 1.00 48.56 401 ASP A C 1
ATOM 3193 O O . ASP A 1 401 ? -12.381 3.150 0.646 1.00 48.56 401 ASP A O 1
ATOM 3197 N N . VAL A 1 402 ? -13.703 4.414 -0.676 1.00 46.25 402 VAL A N 1
ATOM 3198 C CA . VAL A 1 402 ? -14.735 3.413 -0.974 1.00 46.25 402 VAL A CA 1
ATOM 3199 C C . VAL A 1 402 ? -14.587 2.799 -2.373 1.00 46.25 402 VAL A C 1
ATOM 3201 O O . VAL A 1 402 ? -15.419 1.989 -2.782 1.00 46.25 402 VAL A O 1
ATOM 3204 N N . GLY A 1 403 ? -13.502 3.115 -3.087 1.00 54.34 403 GLY A N 1
ATOM 3205 C CA . GLY A 1 403 ? -13.148 2.508 -4.370 1.00 54.34 403 GLY A CA 1
ATOM 3206 C C . GLY A 1 403 ? -13.814 3.151 -5.590 1.00 54.34 403 GLY A C 1
ATOM 3207 O O . GLY A 1 403 ? -13.728 2.598 -6.688 1.00 54.34 403 GLY A O 1
ATOM 3208 N N . PHE A 1 404 ? -14.466 4.303 -5.436 1.00 59.00 404 PHE A N 1
ATOM 3209 C CA . PHE A 1 404 ? -15.143 5.002 -6.525 1.00 59.00 404 PHE A CA 1
ATOM 3210 C C . PHE A 1 404 ? -14.217 6.002 -7.227 1.00 59.00 404 PHE A C 1
ATOM 3212 O O . PHE A 1 404 ? -13.540 6.811 -6.594 1.00 59.00 404 PHE A O 1
ATOM 3219 N N . LYS A 1 405 ? -14.241 5.989 -8.568 1.00 78.25 405 LYS A N 1
ATOM 3220 C CA . LYS A 1 405 ? -13.568 6.984 -9.419 1.00 78.25 405 LYS A CA 1
ATOM 3221 C C . LYS A 1 405 ? -14.310 8.321 -9.319 1.00 78.25 405 LYS A C 1
ATOM 3223 O O . LYS A 1 405 ? -15.463 8.423 -9.735 1.00 78.25 405 LYS A O 1
ATOM 3228 N N . ARG A 1 406 ? -13.644 9.358 -8.811 1.00 72.38 406 ARG A N 1
ATOM 3229 C CA . ARG A 1 406 ? -14.145 10.736 -8.752 1.00 72.38 406 ARG A CA 1
ATOM 3230 C C . ARG A 1 406 ? -13.343 11.633 -9.677 1.00 72.38 406 ARG A C 1
ATOM 3232 O O . ARG A 1 406 ? -12.124 11.714 -9.558 1.00 72.38 406 ARG A O 1
ATOM 3239 N N . LYS A 1 407 ? -14.035 12.327 -10.581 1.00 79.19 407 LYS A N 1
ATOM 3240 C CA . LYS A 1 407 ? -13.427 13.338 -11.450 1.00 79.19 407 LYS A CA 1
ATOM 3241 C C . LYS A 1 407 ? -12.997 14.530 -10.599 1.00 79.19 407 LYS A C 1
ATOM 3243 O O . LYS A 1 407 ? -13.825 15.130 -9.920 1.00 79.19 407 LYS A O 1
ATOM 3248 N N . LEU A 1 408 ? -11.714 14.863 -10.659 1.00 71.31 408 LEU A N 1
ATOM 3249 C CA . LEU A 1 408 ? -11.153 16.050 -10.027 1.00 71.31 408 LEU A CA 1
ATOM 3250 C C . LEU A 1 408 ? -11.170 17.228 -11.000 1.00 71.31 408 LEU A C 1
ATOM 3252 O O . LEU A 1 408 ? -11.561 18.334 -10.645 1.00 71.31 408 LEU A O 1
ATOM 3256 N N . PHE A 1 409 ? -10.735 16.978 -12.234 1.00 72.38 409 PHE A N 1
ATOM 3257 C CA . PHE A 1 409 ? -10.487 18.023 -13.213 1.00 72.38 409 PHE A CA 1
ATOM 3258 C C . PHE A 1 409 ? -10.616 17.490 -14.642 1.00 72.38 409 PHE A C 1
ATOM 3260 O O . PHE A 1 409 ? -10.436 16.297 -14.893 1.00 72.38 409 PHE A O 1
ATOM 3267 N N . ALA A 1 410 ? -10.933 18.381 -15.577 1.00 70.12 410 ALA A N 1
ATOM 3268 C CA . ALA A 1 410 ? -10.742 18.157 -17.000 1.00 70.12 410 ALA A CA 1
ATOM 3269 C C . ALA A 1 410 ? -10.242 19.442 -17.655 1.00 70.12 410 ALA A C 1
ATOM 3271 O O . ALA A 1 410 ? -10.797 20.508 -17.388 1.00 70.12 410 ALA A O 1
ATOM 3272 N N . ALA A 1 411 ? -9.231 19.322 -18.508 1.00 68.12 411 ALA A N 1
ATOM 3273 C CA . ALA A 1 411 ? -8.744 20.414 -19.342 1.00 68.12 411 ALA A CA 1
ATOM 3274 C C . ALA A 1 411 ? -8.619 19.976 -20.784 1.00 68.12 411 ALA A C 1
ATOM 3276 O O . ALA A 1 411 ? -8.158 18.869 -21.061 1.00 68.12 411 ALA A O 1
ATOM 3277 N N . ASP A 1 412 ? -8.932 20.899 -21.679 1.00 67.94 412 ASP A N 1
ATOM 3278 C CA . ASP A 1 412 ? -8.545 20.776 -23.071 1.00 67.94 412 ASP A CA 1
ATOM 3279 C C . ASP A 1 412 ? -7.028 20.962 -23.151 1.00 67.94 412 ASP A C 1
ATOM 3281 O O . ASP A 1 412 ? -6.461 21.887 -22.558 1.00 67.94 412 ASP A O 1
ATOM 3285 N N . LEU A 1 413 ? -6.361 20.021 -23.812 1.00 65.00 413 LEU A N 1
ATOM 3286 C CA . LEU A 1 413 ? -4.908 19.975 -23.880 1.00 65.00 413 LEU A CA 1
ATOM 3287 C C . LEU A 1 413 ? -4.493 20.361 -25.298 1.00 65.00 413 LEU A C 1
ATOM 3289 O O . LEU A 1 413 ? -4.808 19.645 -26.245 1.00 65.00 413 LEU A O 1
ATOM 3293 N N . ASP A 1 414 ? -3.775 21.473 -25.463 1.00 64.06 414 ASP A N 1
ATOM 3294 C CA . ASP A 1 414 ? -3.157 21.780 -26.756 1.00 64.06 414 ASP A CA 1
ATOM 3295 C C . ASP A 1 414 ? -1.896 20.927 -26.935 1.00 64.06 414 ASP A C 1
ATOM 3297 O O . ASP A 1 414 ? -0.770 21.352 -26.656 1.00 64.06 414 ASP A O 1
ATOM 3301 N N . ALA A 1 415 ? -2.098 19.688 -27.377 1.00 57.88 415 ALA A N 1
ATOM 3302 C CA . ALA A 1 415 ? -1.032 18.713 -27.567 1.00 57.88 415 ALA A CA 1
ATOM 3303 C C . ALA A 1 415 ? 0.048 19.178 -28.564 1.00 57.88 415 ALA A C 1
ATOM 3305 O O . ALA A 1 415 ? 1.201 18.754 -28.449 1.00 57.88 415 ALA A O 1
ATOM 3306 N N . SER A 1 416 ? -0.292 20.081 -29.496 1.00 58.53 416 SER A N 1
ATOM 3307 C CA . SER A 1 416 ? 0.641 20.605 -30.503 1.00 58.53 416 SER A CA 1
ATOM 3308 C C . SER A 1 416 ? 1.755 21.468 -29.896 1.00 58.53 416 SER A C 1
ATOM 3310 O O . SER A 1 416 ? 2.854 21.542 -30.441 1.00 58.53 416 SER A O 1
ATOM 3312 N N . SER A 1 417 ? 1.505 22.052 -28.720 1.00 58.75 417 SER A N 1
ATOM 3313 C CA . SER A 1 417 ? 2.487 22.838 -27.965 1.00 58.75 417 SER A CA 1
ATOM 3314 C C . SER A 1 417 ? 3.446 21.988 -27.115 1.00 58.75 417 SER A C 1
ATOM 3316 O O . SER A 1 417 ? 4.461 22.497 -26.640 1.00 58.75 417 SER A O 1
ATOM 3318 N N . ILE A 1 418 ? 3.139 20.699 -26.921 1.00 64.06 418 ILE A N 1
ATOM 3319 C CA . ILE A 1 418 ? 3.829 19.817 -25.964 1.00 64.06 418 ILE A CA 1
ATOM 3320 C C . ILE A 1 418 ? 4.768 18.835 -26.675 1.00 64.06 418 ILE A C 1
ATOM 3322 O O . ILE A 1 418 ? 5.819 18.493 -26.133 1.00 64.06 418 ILE A O 1
ATOM 3326 N N . VAL A 1 419 ? 4.410 18.384 -27.882 1.00 67.94 419 VAL A N 1
ATOM 3327 C CA . VAL A 1 419 ? 5.186 17.405 -28.657 1.00 67.94 419 VAL A CA 1
ATOM 3328 C C . VAL A 1 419 ? 5.352 17.900 -30.089 1.00 67.94 419 VAL A C 1
ATOM 3330 O O . VAL A 1 419 ? 4.363 18.061 -30.802 1.00 67.94 419 VAL A O 1
ATOM 3333 N N . SER A 1 420 ? 6.594 18.089 -30.543 1.00 77.50 420 SER A N 1
ATOM 3334 C CA . SER A 1 420 ? 6.837 18.415 -31.953 1.00 77.50 420 SER A CA 1
ATOM 3335 C C . SER A 1 420 ? 6.664 17.184 -32.850 1.00 77.50 420 SER A C 1
ATOM 3337 O O . SER A 1 420 ? 6.929 16.050 -32.439 1.00 77.50 420 SER A O 1
ATOM 3339 N N . ASP A 1 421 ? 6.258 17.390 -34.106 1.00 80.44 421 ASP A N 1
ATOM 3340 C CA . ASP A 1 421 ? 6.119 16.288 -35.068 1.00 80.44 421 ASP A CA 1
ATOM 3341 C C . ASP A 1 421 ? 7.437 15.536 -35.290 1.00 80.44 421 ASP A C 1
ATOM 3343 O O . ASP A 1 421 ? 7.432 14.312 -35.421 1.00 80.44 421 ASP A O 1
ATOM 3347 N N . ASP A 1 422 ? 8.573 16.232 -35.244 1.00 80.88 422 ASP A N 1
ATOM 3348 C CA . ASP A 1 422 ? 9.896 15.615 -35.360 1.00 80.88 422 ASP A CA 1
ATOM 3349 C C . ASP A 1 422 ? 10.199 14.667 -34.194 1.00 80.88 422 ASP A C 1
ATOM 3351 O O . ASP A 1 422 ? 10.682 13.554 -34.415 1.00 80.88 422 ASP A O 1
ATOM 3355 N N . GLN A 1 423 ? 9.880 15.066 -32.956 1.00 78.56 423 GLN A N 1
ATOM 3356 C CA . GLN A 1 423 ? 10.050 14.215 -31.772 1.00 78.56 423 GLN A CA 1
ATOM 3357 C C . GLN A 1 423 ? 9.162 12.973 -31.849 1.00 78.56 423 GLN A C 1
ATOM 3359 O O . GLN A 1 423 ? 9.614 11.864 -31.557 1.00 78.56 423 GLN A O 1
ATOM 3364 N N . TYR A 1 424 ? 7.912 13.157 -32.277 1.00 83.94 424 TYR A N 1
ATOM 3365 C CA . TYR A 1 424 ? 6.958 12.070 -32.443 1.00 83.94 424 TYR A CA 1
ATOM 3366 C C . TYR A 1 424 ? 7.420 11.065 -33.507 1.00 83.94 424 TYR A C 1
ATOM 3368 O O . TYR A 1 424 ? 7.503 9.866 -33.242 1.00 83.94 424 TYR A O 1
ATOM 3376 N N . ASN A 1 425 ? 7.778 11.552 -34.698 1.00 86.81 425 ASN A N 1
ATOM 3377 C CA . ASN A 1 425 ? 8.230 10.713 -35.807 1.00 86.81 425 ASN A CA 1
ATOM 3378 C C . ASN A 1 425 ? 9.528 9.971 -35.475 1.00 86.81 425 ASN A C 1
ATOM 3380 O O . ASN A 1 425 ? 9.688 8.807 -35.846 1.00 86.81 425 ASN A O 1
ATOM 3384 N N . PHE A 1 426 ? 10.426 10.612 -34.727 1.00 89.00 426 PHE A N 1
ATOM 3385 C CA . PHE A 1 426 ? 11.666 9.991 -34.291 1.00 89.00 426 PHE A CA 1
ATOM 3386 C C . PHE A 1 426 ? 11.417 8.855 -33.289 1.00 89.00 426 PHE A C 1
ATOM 3388 O O . PHE A 1 426 ? 11.909 7.744 -33.488 1.00 89.00 426 PHE A O 1
ATOM 3395 N N . ALA A 1 427 ? 10.597 9.088 -32.258 1.00 87.38 427 ALA A N 1
ATOM 3396 C CA . ALA A 1 427 ? 10.208 8.045 -31.305 1.00 87.38 427 ALA A CA 1
ATOM 3397 C C . ALA A 1 427 ? 9.470 6.886 -31.998 1.00 87.38 427 ALA A C 1
ATOM 3399 O O . ALA A 1 427 ? 9.723 5.717 -31.700 1.00 87.38 427 ALA A O 1
ATOM 3400 N N . LYS A 1 428 ? 8.613 7.205 -32.976 1.00 91.00 428 LYS A N 1
ATOM 3401 C CA . LYS A 1 428 ? 7.903 6.218 -33.793 1.00 91.00 428 LYS A CA 1
ATOM 3402 C C . LYS A 1 428 ? 8.858 5.331 -34.586 1.00 91.00 428 LYS A C 1
ATOM 3404 O O . LYS A 1 428 ? 8.728 4.110 -34.541 1.00 91.00 428 LYS A O 1
ATOM 3409 N N . ALA A 1 429 ? 9.844 5.925 -35.255 1.00 92.56 429 ALA A N 1
ATOM 3410 C CA . ALA A 1 429 ? 10.848 5.174 -36.002 1.00 92.56 429 ALA A CA 1
ATOM 3411 C C . ALA A 1 429 ? 11.621 4.200 -35.098 1.00 92.56 429 ALA A C 1
ATOM 3413 O O . ALA A 1 429 ? 11.799 3.038 -35.460 1.00 92.56 429 ALA A O 1
ATOM 3414 N N . LEU A 1 430 ? 12.032 4.639 -33.903 1.00 92.25 430 LEU A N 1
ATOM 3415 C CA . LEU A 1 430 ? 12.730 3.784 -32.938 1.00 92.25 430 LEU A CA 1
ATOM 3416 C C . LEU A 1 430 ? 11.851 2.631 -32.426 1.00 92.25 430 LEU A C 1
ATOM 3418 O O . LEU A 1 430 ? 12.317 1.497 -32.362 1.00 92.25 430 LEU A O 1
ATOM 3422 N N . ALA A 1 431 ? 10.580 2.887 -32.113 1.00 90.62 431 ALA A N 1
ATOM 3423 C CA . ALA A 1 431 ? 9.648 1.843 -31.686 1.00 90.62 431 ALA A CA 1
ATOM 3424 C C . ALA A 1 431 ? 9.366 0.814 -32.798 1.00 90.62 431 ALA A C 1
ATOM 3426 O O . ALA A 1 431 ? 9.277 -0.386 -32.542 1.00 90.62 431 ALA A O 1
ATOM 3427 N N . GLU A 1 432 ? 9.261 1.256 -34.053 1.00 92.75 432 GLU A N 1
ATOM 3428 C CA . GLU A 1 432 ? 9.093 0.353 -35.197 1.00 92.75 432 GLU A CA 1
ATOM 3429 C C . GLU A 1 432 ? 10.339 -0.508 -35.446 1.00 92.75 432 GLU A C 1
ATOM 3431 O O . GLU A 1 432 ? 10.203 -1.674 -35.826 1.00 92.75 432 GLU A O 1
ATOM 3436 N N . ILE A 1 433 ? 11.541 0.025 -35.184 1.00 91.81 433 ILE A N 1
ATOM 3437 C CA . ILE A 1 433 ? 12.777 -0.769 -35.168 1.00 91.81 433 ILE A CA 1
ATOM 3438 C C . ILE A 1 433 ? 12.650 -1.888 -34.127 1.00 91.81 433 ILE A C 1
ATOM 3440 O O . ILE A 1 433 ? 12.782 -3.051 -34.502 1.00 91.81 433 ILE A O 1
ATOM 3444 N N . GLU A 1 434 ? 12.315 -1.569 -32.870 1.00 91.69 434 GLU A N 1
ATOM 3445 C CA . GLU A 1 434 ? 12.130 -2.570 -31.802 1.00 91.69 434 GLU A CA 1
ATOM 3446 C C . GLU A 1 434 ? 11.106 -3.645 -32.188 1.00 91.69 434 GLU A C 1
ATOM 3448 O O . GLU A 1 434 ? 11.344 -4.839 -32.004 1.00 91.69 434 GLU A O 1
ATOM 3453 N N . ALA A 1 435 ? 9.973 -3.237 -32.765 1.00 89.88 435 ALA A N 1
ATOM 3454 C CA . ALA A 1 435 ? 8.907 -4.149 -33.165 1.00 89.88 435 ALA A CA 1
ATOM 3455 C C . ALA A 1 435 ? 9.329 -5.103 -34.295 1.00 89.88 435 ALA A C 1
ATOM 3457 O O . ALA A 1 435 ? 8.898 -6.256 -34.329 1.00 89.88 435 ALA A O 1
ATOM 3458 N N . LYS A 1 436 ? 10.159 -4.638 -35.237 1.00 89.44 436 LYS A N 1
ATOM 3459 C CA . LYS A 1 436 ? 10.638 -5.455 -36.363 1.00 89.44 436 LYS A CA 1
ATOM 3460 C C . LYS A 1 436 ? 11.756 -6.408 -35.964 1.00 89.44 436 LYS A C 1
ATOM 3462 O O . LYS A 1 436 ? 11.820 -7.509 -36.509 1.00 89.44 436 LYS A O 1
ATOM 3467 N N . THR A 1 437 ? 12.628 -5.992 -35.053 1.00 88.56 437 THR A N 1
ATOM 3468 C CA . THR A 1 437 ? 13.813 -6.757 -34.647 1.00 88.56 437 THR A CA 1
ATOM 3469 C C . THR A 1 437 ? 13.568 -7.651 -33.437 1.00 88.56 437 THR A C 1
ATOM 3471 O O . THR A 1 437 ? 14.276 -8.636 -33.267 1.00 88.56 437 THR A O 1
ATOM 3474 N N . GLY A 1 438 ? 12.594 -7.316 -32.586 1.00 87.38 438 GLY A N 1
ATOM 3475 C CA . GLY A 1 438 ? 12.426 -7.927 -31.265 1.00 87.38 438 GLY A CA 1
ATOM 3476 C C . GLY A 1 438 ? 13.482 -7.481 -30.244 1.00 87.38 438 GLY A C 1
ATOM 3477 O O . GLY A 1 438 ? 13.517 -8.010 -29.135 1.00 87.38 438 GLY A O 1
ATOM 3478 N N . VAL A 1 439 ? 14.342 -6.519 -30.596 1.00 87.44 439 VAL A N 1
ATOM 3479 C CA . VAL A 1 439 ? 15.441 -6.035 -29.752 1.00 87.44 439 VAL A CA 1
ATOM 3480 C C . VAL A 1 439 ? 15.108 -4.636 -29.248 1.00 87.44 439 VAL A C 1
ATOM 3482 O O . VAL A 1 439 ? 14.888 -3.723 -30.039 1.00 87.44 439 VAL A O 1
ATOM 3485 N N . ALA A 1 440 ? 15.099 -4.439 -27.931 1.00 86.38 440 ALA A N 1
ATOM 3486 C CA . ALA A 1 440 ? 14.827 -3.127 -27.348 1.00 86.38 440 ALA A CA 1
ATOM 3487 C C . ALA A 1 440 ? 15.941 -2.120 -27.684 1.00 86.38 440 ALA A C 1
ATOM 3489 O O . ALA A 1 440 ? 17.131 -2.434 -27.604 1.00 86.38 440 ALA A O 1
ATOM 3490 N N . VAL A 1 441 ? 15.552 -0.895 -28.029 1.00 86.19 441 VAL A N 1
ATOM 3491 C CA . VAL A 1 441 ? 16.439 0.257 -28.136 1.00 86.19 441 VAL A CA 1
ATOM 3492 C C . VAL A 1 441 ? 16.610 0.807 -26.715 1.00 86.19 441 VAL A C 1
ATOM 3494 O O . VAL A 1 441 ? 15.624 1.236 -26.110 1.00 86.19 441 VAL A O 1
ATOM 3497 N N . PRO A 1 442 ? 17.831 0.787 -26.147 1.00 70.44 442 PRO A N 1
ATOM 3498 C CA . PRO A 1 442 ? 18.048 1.225 -24.775 1.00 70.44 442 PRO A CA 1
ATOM 3499 C C . PRO A 1 442 ? 17.642 2.688 -24.581 1.00 70.44 442 PRO A C 1
ATOM 3501 O O . PRO A 1 442 ? 18.004 3.548 -25.385 1.00 70.44 442 PRO A O 1
ATOM 3504 N N . PHE A 1 443 ? 16.932 2.954 -23.487 1.00 75.31 443 PHE A N 1
ATOM 3505 C CA . PHE A 1 443 ? 16.511 4.287 -23.060 1.00 75.31 443 PHE A CA 1
ATOM 3506 C C . PHE A 1 443 ? 16.987 4.525 -21.605 1.00 75.31 443 PHE A C 1
ATOM 3508 O O . PHE A 1 443 ? 17.064 3.547 -20.855 1.00 75.31 443 PHE A O 1
ATOM 3515 N N . PRO A 1 444 ? 17.345 5.757 -21.177 1.00 72.56 444 PRO A N 1
ATOM 3516 C CA . PRO A 1 444 ? 17.328 7.019 -21.920 1.00 72.56 444 PRO A CA 1
ATOM 3517 C C . PRO A 1 444 ? 18.285 7.065 -23.107 1.00 72.56 444 PRO A C 1
ATOM 3519 O O . PRO A 1 444 ? 19.329 6.411 -23.122 1.00 72.56 444 PRO A O 1
ATOM 3522 N N . LEU A 1 445 ? 17.893 7.840 -24.122 1.00 82.31 445 LEU A N 1
ATOM 3523 C CA . LEU A 1 445 ? 18.778 8.179 -25.233 1.00 82.31 445 LEU A CA 1
ATOM 3524 C C . LEU A 1 445 ? 19.994 8.965 -24.715 1.00 82.31 445 LEU A C 1
ATOM 3526 O O . LEU A 1 445 ? 19.902 9.602 -23.663 1.00 82.31 445 LEU A O 1
ATOM 3530 N N . PRO A 1 446 ? 21.127 8.962 -25.440 1.00 81.56 446 PRO A N 1
ATOM 3531 C CA . PRO A 1 446 ? 22.271 9.789 -25.072 1.00 81.56 446 PRO A CA 1
ATOM 3532 C C . PRO A 1 446 ? 21.884 11.269 -24.941 1.00 81.56 446 PRO A C 1
ATOM 3534 O O . PRO A 1 446 ? 21.176 11.796 -25.797 1.00 81.56 446 PRO A O 1
ATOM 3537 N N . GLU A 1 447 ? 22.401 11.953 -23.915 1.00 73.25 447 GLU A N 1
ATOM 3538 C CA . GLU A 1 447 ? 22.081 13.364 -23.622 1.00 73.25 447 GLU A CA 1
ATOM 3539 C C . GLU A 1 447 ? 22.429 14.331 -24.770 1.00 73.25 447 GLU A C 1
ATOM 3541 O O . GLU A 1 447 ? 21.811 15.383 -24.908 1.00 73.25 447 GLU A O 1
ATOM 3546 N N . GLY A 1 448 ? 23.397 13.973 -25.622 1.00 78.69 448 GLY A N 1
ATOM 3547 C CA . GLY A 1 448 ? 23.815 14.753 -26.786 1.00 78.69 448 GLY A CA 1
ATOM 3548 C C . GLY A 1 448 ? 23.589 14.004 -28.095 1.00 78.69 448 GLY A C 1
ATOM 3549 O O . GLY A 1 448 ? 24.555 13.533 -28.697 1.00 78.69 448 GLY A O 1
ATOM 3550 N N . LEU A 1 449 ? 22.334 13.888 -28.539 1.00 81.25 449 LEU A N 1
ATOM 3551 C CA . LEU A 1 449 ? 22.018 13.340 -29.863 1.00 81.25 449 LEU A CA 1
ATOM 3552 C C . LEU A 1 449 ? 22.591 14.243 -30.960 1.00 81.25 449 LEU A C 1
ATOM 3554 O O . LEU A 1 449 ? 22.223 15.413 -31.078 1.00 81.25 449 LEU A O 1
ATOM 3558 N N . LYS A 1 450 ? 23.470 13.695 -31.801 1.00 86.62 450 LYS A N 1
ATOM 3559 C CA . LYS A 1 450 ? 23.964 14.393 -32.990 1.00 86.62 450 LYS A CA 1
ATOM 3560 C C . LYS A 1 450 ? 22.972 14.218 -34.138 1.00 86.62 450 LYS A C 1
ATOM 3562 O O . LYS A 1 450 ? 22.252 13.226 -34.219 1.00 86.62 450 LYS A O 1
ATOM 3567 N N . MET A 1 451 ? 23.001 15.136 -35.103 1.00 83.31 451 MET A N 1
ATOM 3568 C CA . MET A 1 451 ? 22.217 15.007 -36.343 1.00 83.31 451 MET A CA 1
ATOM 3569 C C . MET A 1 451 ? 22.499 13.681 -37.074 1.00 83.31 451 MET A C 1
ATOM 3571 O O . MET A 1 451 ? 21.614 13.094 -37.693 1.00 83.31 451 MET A O 1
ATOM 3575 N N . GLU A 1 452 ? 23.733 13.185 -36.969 1.00 83.31 452 GLU A N 1
ATOM 3576 C CA . GLU A 1 452 ? 24.129 11.882 -37.495 1.00 83.31 452 GLU A CA 1
ATOM 3577 C C . GLU A 1 452 ? 23.414 10.714 -36.803 1.00 83.31 452 GLU A C 1
ATOM 3579 O O . GLU A 1 452 ? 22.987 9.793 -37.493 1.00 83.31 452 GLU A O 1
ATOM 3584 N N . ASP A 1 453 ? 23.206 10.766 -35.485 1.00 85.50 453 ASP A N 1
ATOM 3585 C CA . ASP A 1 453 ? 22.482 9.724 -34.749 1.00 85.50 453 ASP A CA 1
ATOM 3586 C C . ASP A 1 453 ? 21.025 9.633 -35.210 1.00 85.50 453 ASP A C 1
ATOM 3588 O O . ASP A 1 453 ? 20.511 8.542 -35.463 1.00 85.50 453 ASP A O 1
ATOM 3592 N N . VAL A 1 454 ? 20.381 10.791 -35.396 1.00 86.19 454 VAL A N 1
ATOM 3593 C CA . VAL A 1 454 ? 19.010 10.882 -35.914 1.00 86.19 454 VAL A CA 1
ATOM 3594 C C . VAL A 1 454 ? 18.930 10.305 -37.327 1.00 86.19 454 VAL A C 1
ATOM 3596 O O . VAL A 1 454 ? 18.070 9.472 -37.622 1.00 86.19 454 VAL A O 1
ATOM 3599 N N . ARG A 1 455 ? 19.865 10.692 -38.203 1.00 86.31 455 ARG A N 1
ATOM 3600 C CA . ARG A 1 455 ? 19.945 10.175 -39.576 1.00 86.31 455 ARG A CA 1
ATOM 3601 C C . ARG A 1 455 ? 20.161 8.661 -39.601 1.00 86.31 455 ARG A C 1
ATOM 3603 O O . ARG A 1 455 ? 19.512 7.979 -40.394 1.00 86.31 455 ARG A O 1
ATOM 3610 N N . ASN A 1 456 ? 21.040 8.146 -38.743 1.00 87.12 456 ASN A N 1
ATOM 3611 C CA . ASN A 1 456 ? 21.334 6.720 -38.641 1.00 87.12 456 ASN A CA 1
ATOM 3612 C C . ASN A 1 456 ? 20.103 5.939 -38.172 1.00 87.12 456 ASN A C 1
ATOM 3614 O O . ASN A 1 456 ? 19.768 4.931 -38.784 1.00 87.12 456 ASN A O 1
ATOM 3618 N N . ALA A 1 457 ? 19.363 6.432 -37.177 1.00 90.38 457 ALA A N 1
ATOM 3619 C CA . ALA A 1 457 ? 18.117 5.802 -36.743 1.00 90.38 457 ALA A CA 1
ATOM 3620 C C . ALA A 1 457 ? 17.081 5.711 -37.879 1.00 90.38 457 ALA A C 1
ATOM 3622 O O . ALA A 1 457 ? 16.560 4.630 -38.150 1.00 90.38 457 ALA A O 1
ATOM 3623 N N . TYR A 1 458 ? 16.837 6.801 -38.616 1.00 90.88 458 TYR A N 1
ATOM 3624 C CA . TYR A 1 458 ? 15.935 6.779 -39.779 1.00 90.88 458 TYR A CA 1
ATOM 3625 C C . TYR A 1 458 ? 16.443 5.902 -40.928 1.00 90.88 458 TYR A C 1
ATOM 3627 O O . TYR A 1 458 ? 15.665 5.411 -41.749 1.00 90.88 458 TYR A O 1
ATOM 3635 N N . TRP A 1 459 ? 17.756 5.725 -41.039 1.00 88.69 459 TRP A N 1
ATOM 3636 C CA . TRP A 1 459 ? 18.340 4.810 -42.007 1.00 88.69 459 TRP A CA 1
ATOM 3637 C C . TRP A 1 459 ? 18.088 3.349 -41.624 1.00 88.69 459 TRP A C 1
ATOM 3639 O O . TRP A 1 459 ? 17.587 2.588 -42.450 1.00 88.69 459 TRP A O 1
ATOM 3649 N N . VAL A 1 460 ? 18.345 2.981 -40.366 1.00 89.56 460 VAL A N 1
ATOM 3650 C CA . VAL A 1 460 ? 18.053 1.642 -39.830 1.00 89.56 460 VAL A CA 1
ATOM 3651 C C . VAL A 1 460 ? 16.566 1.322 -39.955 1.00 89.56 460 VAL A C 1
ATOM 3653 O O . VAL A 1 460 ? 16.199 0.246 -40.423 1.00 89.56 460 VAL A O 1
ATOM 3656 N N . HIS A 1 461 ? 15.711 2.285 -39.613 1.00 92.56 461 HIS A N 1
ATOM 3657 C CA . HIS A 1 461 ? 14.265 2.186 -39.779 1.00 92.56 461 HIS A CA 1
ATOM 3658 C C . HIS A 1 461 ? 13.871 1.877 -41.229 1.00 92.56 461 HIS A C 1
ATOM 3660 O O . HIS A 1 461 ? 13.156 0.904 -41.473 1.00 92.56 461 HIS A O 1
ATOM 3666 N N . ARG A 1 462 ? 14.389 2.630 -42.210 1.00 90.44 462 ARG A N 1
ATOM 3667 C CA . ARG A 1 462 ? 14.136 2.367 -43.638 1.00 90.44 462 ARG A CA 1
ATOM 3668 C C . ARG A 1 462 ? 14.655 1.006 -44.082 1.00 90.44 462 ARG A C 1
ATOM 3670 O O . ARG A 1 462 ? 13.932 0.279 -44.754 1.00 90.44 462 ARG A O 1
ATOM 3677 N N . LEU A 1 463 ? 15.868 0.632 -43.676 1.00 89.25 463 LEU A N 1
ATOM 3678 C CA . LEU A 1 463 ? 16.452 -0.668 -44.003 1.00 89.25 463 LEU A CA 1
ATOM 3679 C C . LEU A 1 463 ? 15.563 -1.821 -43.514 1.00 89.25 463 LEU A C 1
ATOM 3681 O O . LEU A 1 463 ? 15.304 -2.752 -44.273 1.00 89.25 463 LEU A O 1
ATOM 3685 N N . LEU A 1 464 ? 15.050 -1.741 -42.285 1.00 88.62 464 LEU A N 1
ATOM 3686 C CA . LEU A 1 464 ? 14.199 -2.776 -41.689 1.00 88.62 464 LEU A CA 1
ATOM 3687 C C . LEU A 1 464 ? 12.764 -2.789 -42.231 1.00 88.62 464 LEU A C 1
ATOM 3689 O O . LEU A 1 464 ? 12.145 -3.850 -42.301 1.00 88.62 464 LEU A O 1
ATOM 3693 N N . THR A 1 465 ? 12.215 -1.632 -42.600 1.00 86.19 465 THR A N 1
ATOM 3694 C CA . THR A 1 465 ? 10.827 -1.523 -43.083 1.00 86.19 465 THR A CA 1
ATOM 3695 C C . THR A 1 465 ? 10.696 -1.766 -44.583 1.00 86.19 465 THR A C 1
ATOM 3697 O O . THR A 1 465 ? 9.711 -2.363 -45.012 1.00 86.19 465 THR A O 1
ATOM 3700 N N . GLN A 1 466 ? 11.687 -1.355 -45.376 1.00 87.44 466 GLN A N 1
ATOM 3701 C CA . GLN A 1 466 ? 11.697 -1.485 -46.838 1.00 87.44 466 GLN A CA 1
ATOM 3702 C C . GLN A 1 466 ? 12.539 -2.678 -47.321 1.00 87.44 466 GLN A C 1
ATOM 3704 O O . GLN A 1 466 ? 12.452 -3.066 -48.484 1.00 87.44 466 GLN A O 1
ATOM 3709 N N . GLY A 1 467 ? 13.366 -3.269 -46.451 1.00 82.81 467 GLY A N 1
ATOM 3710 C CA . GLY A 1 467 ? 14.202 -4.443 -46.735 1.00 82.81 467 GLY A CA 1
ATOM 3711 C C . GLY A 1 467 ? 15.457 -4.159 -47.567 1.00 82.81 467 GLY A C 1
ATOM 3712 O O . GLY A 1 467 ? 16.319 -5.034 -47.691 1.00 82.81 467 GLY A O 1
ATOM 3713 N N . LYS A 1 468 ? 15.582 -2.954 -48.139 1.00 86.62 468 LYS A N 1
ATOM 3714 C CA . LYS A 1 468 ? 16.698 -2.546 -48.996 1.00 86.62 468 LYS A CA 1
ATOM 3715 C C . LYS A 1 468 ? 16.846 -1.025 -49.050 1.00 86.62 468 LYS A C 1
ATOM 3717 O O . LYS A 1 468 ? 15.855 -0.308 -49.119 1.00 86.62 468 LYS A O 1
ATOM 3722 N N . VAL A 1 469 ? 18.089 -0.551 -49.069 1.00 88.94 469 VAL A N 1
ATOM 3723 C CA . VAL A 1 469 ? 18.472 0.862 -49.220 1.00 88.94 469 VAL A CA 1
ATOM 3724 C C . VAL A 1 469 ? 19.735 0.987 -50.077 1.00 88.94 469 VAL A C 1
ATOM 3726 O O . VAL A 1 469 ? 20.487 0.025 -50.233 1.00 88.94 469 VAL A O 1
ATOM 3729 N N . THR A 1 470 ? 19.984 2.180 -50.615 1.00 88.62 470 THR A N 1
ATOM 3730 C CA . THR A 1 470 ? 21.191 2.497 -51.392 1.00 88.62 470 THR A CA 1
ATOM 3731 C C . THR A 1 470 ? 21.938 3.647 -50.732 1.00 88.62 470 THR A C 1
ATOM 3733 O O . THR A 1 470 ? 21.330 4.680 -50.449 1.00 88.62 470 THR A O 1
ATOM 3736 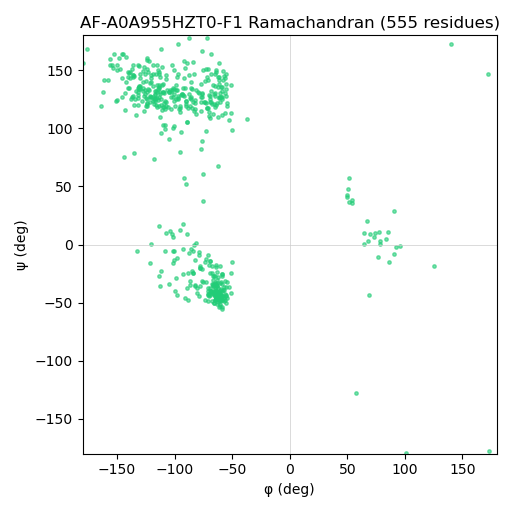N N . GLN A 1 471 ? 23.237 3.477 -50.469 1.00 85.25 471 GLN A N 1
ATOM 3737 C CA . GLN A 1 471 ? 24.050 4.507 -49.821 1.00 85.25 471 GLN A CA 1
ATOM 3738 C C . GLN A 1 471 ? 25.545 4.373 -50.132 1.00 85.25 471 GLN A C 1
ATOM 3740 O O . GLN A 1 471 ? 26.053 3.281 -50.381 1.00 85.25 471 GLN A O 1
ATOM 3745 N N . ASP A 1 472 ? 26.260 5.491 -50.057 1.00 87.50 472 ASP A N 1
ATOM 3746 C CA . ASP A 1 472 ? 27.718 5.503 -49.982 1.00 87.50 472 ASP A CA 1
ATOM 3747 C C . ASP A 1 472 ? 28.189 4.958 -48.627 1.00 87.50 472 ASP A C 1
ATOM 3749 O O . ASP A 1 472 ? 27.756 5.422 -47.568 1.00 87.50 472 ASP A O 1
ATOM 3753 N N . ILE A 1 473 ? 29.090 3.978 -48.658 1.00 85.62 473 ILE A N 1
ATOM 3754 C CA . ILE A 1 473 ? 29.614 3.332 -47.453 1.00 85.62 473 ILE A CA 1
ATOM 3755 C C . ILE A 1 473 ? 31.131 3.226 -47.466 1.00 85.62 473 ILE A C 1
ATOM 3757 O O . ILE A 1 473 ? 31.780 3.130 -48.510 1.00 85.62 473 ILE A O 1
ATOM 3761 N N . THR A 1 474 ? 31.685 3.169 -46.260 1.00 85.12 474 THR A N 1
ATOM 3762 C CA . THR A 1 474 ? 33.080 2.834 -46.004 1.00 85.12 474 THR A CA 1
ATOM 3763 C C . THR A 1 474 ? 33.122 1.650 -45.052 1.00 85.12 474 THR A C 1
ATOM 3765 O O . THR A 1 474 ? 32.538 1.713 -43.973 1.00 85.12 474 THR A O 1
ATOM 3768 N N . LEU A 1 475 ? 33.819 0.582 -45.431 1.00 81.88 475 LEU A N 1
ATOM 3769 C CA . LEU A 1 475 ? 33.947 -0.627 -44.617 1.00 81.88 475 LEU A CA 1
ATOM 3770 C C . LEU A 1 475 ? 35.416 -0.902 -44.314 1.00 81.88 475 LEU A C 1
ATOM 3772 O O . LEU A 1 475 ? 36.269 -0.782 -45.194 1.00 81.88 475 LEU A O 1
ATOM 3776 N N . ASN A 1 476 ? 35.694 -1.308 -43.076 1.00 80.50 476 ASN A N 1
ATOM 3777 C CA . ASN A 1 476 ? 37.009 -1.777 -42.651 1.00 80.50 476 ASN A CA 1
ATOM 3778 C C . ASN A 1 476 ? 36.890 -3.250 -42.261 1.00 80.50 476 ASN A C 1
ATOM 3780 O O . ASN A 1 476 ? 36.061 -3.588 -41.419 1.00 80.50 476 ASN A O 1
ATOM 3784 N N . PHE A 1 477 ? 37.704 -4.128 -42.841 1.00 73.31 477 PHE A N 1
ATOM 3785 C CA . PHE A 1 477 ? 37.703 -5.543 -42.468 1.00 73.31 477 PHE A CA 1
ATOM 3786 C C . PHE A 1 477 ? 39.078 -6.188 -42.643 1.00 73.31 477 PHE A C 1
ATOM 3788 O O . PHE A 1 477 ? 39.888 -5.777 -43.472 1.00 73.31 477 PHE A O 1
ATOM 3795 N N . THR A 1 478 ? 39.314 -7.249 -41.871 1.00 72.00 478 THR A N 1
ATOM 3796 C CA . THR A 1 478 ? 40.527 -8.070 -41.946 1.00 72.00 478 THR A CA 1
ATOM 3797 C C . THR A 1 478 ? 40.160 -9.458 -42.443 1.00 72.00 478 THR A C 1
ATOM 3799 O O . THR A 1 478 ? 39.296 -10.125 -41.870 1.00 72.00 478 THR A O 1
ATOM 3802 N N . LEU A 1 479 ? 40.836 -9.926 -43.490 1.00 67.31 479 LEU A N 1
ATOM 3803 C CA . LEU A 1 479 ? 40.572 -11.250 -44.048 1.00 67.31 479 LEU A CA 1
ATOM 3804 C C . LEU A 1 479 ? 41.208 -12.332 -43.164 1.00 67.31 479 LEU A C 1
ATOM 3806 O O . LEU A 1 479 ? 42.393 -12.282 -42.836 1.00 67.31 479 LEU A O 1
ATOM 3810 N N . ARG A 1 480 ? 40.404 -13.319 -42.741 1.00 60.81 480 ARG A N 1
ATOM 3811 C CA . ARG A 1 480 ? 40.856 -14.415 -41.861 1.00 60.81 480 ARG A CA 1
ATOM 3812 C C . ARG A 1 480 ? 41.656 -15.501 -42.598 1.00 60.81 480 ARG A C 1
ATOM 3814 O O . ARG A 1 480 ? 42.366 -16.258 -41.943 1.00 60.81 480 ARG A O 1
ATOM 3821 N N . ARG A 1 481 ? 41.531 -15.601 -43.927 1.00 59.12 481 ARG A N 1
ATOM 3822 C CA . ARG A 1 481 ? 42.215 -16.562 -44.819 1.00 59.12 481 ARG A CA 1
ATOM 3823 C C . ARG A 1 481 ? 42.454 -15.911 -46.186 1.00 59.12 481 ARG A C 1
ATOM 3825 O O . ARG A 1 481 ? 41.754 -14.951 -46.498 1.00 59.12 481 ARG A O 1
ATOM 3832 N N . ASN A 1 482 ? 43.387 -16.444 -46.987 1.00 58.31 482 ASN A N 1
ATOM 3833 C CA . ASN A 1 482 ? 43.516 -16.100 -48.411 1.00 58.31 482 ASN A CA 1
ATOM 3834 C C . ASN A 1 482 ? 42.147 -16.303 -49.085 1.00 58.31 482 ASN A C 1
ATOM 3836 O O . ASN A 1 482 ? 41.718 -17.454 -49.205 1.00 58.31 482 ASN A O 1
ATOM 3840 N N . PRO A 1 483 ? 41.422 -15.233 -49.449 1.00 58.03 483 PRO A N 1
ATOM 3841 C CA . PRO A 1 483 ? 40.100 -15.371 -50.034 1.00 58.03 483 PRO A CA 1
ATOM 3842 C C . PRO A 1 483 ? 40.227 -15.943 -51.449 1.00 58.03 483 PRO A C 1
ATOM 3844 O O . PRO A 1 483 ? 41.232 -15.690 -52.117 1.00 58.03 483 PRO A O 1
ATOM 3847 N N . PRO A 1 484 ? 39.210 -16.674 -51.934 1.00 53.75 484 PRO A N 1
ATOM 3848 C CA . PRO A 1 484 ? 39.188 -17.153 -53.314 1.00 53.75 484 PRO A CA 1
ATOM 3849 C C . PRO A 1 484 ? 39.161 -16.002 -54.337 1.00 53.75 484 PRO A C 1
ATOM 3851 O O . PRO A 1 484 ? 39.628 -16.176 -55.459 1.00 53.75 484 PRO A O 1
ATOM 3854 N N . GLU A 1 485 ? 38.686 -14.813 -53.947 1.00 62.97 485 GLU A N 1
ATOM 3855 C CA . GLU A 1 485 ? 38.629 -13.620 -54.796 1.00 62.97 485 GLU A CA 1
ATOM 3856 C C . GLU A 1 485 ? 39.551 -12.500 -54.287 1.00 62.97 485 GLU A C 1
ATOM 3858 O O . GLU A 1 485 ? 39.564 -12.159 -53.102 1.00 62.97 485 GLU A O 1
ATOM 3863 N N . LYS A 1 486 ? 40.324 -11.893 -55.199 1.00 69.44 486 LYS A N 1
ATOM 3864 C CA . LYS A 1 486 ? 41.154 -10.719 -54.891 1.00 69.44 486 LYS A CA 1
ATOM 3865 C C . LYS A 1 486 ? 40.280 -9.474 -54.727 1.00 69.44 486 LYS A C 1
ATOM 3867 O O . LYS A 1 486 ? 39.597 -9.074 -55.672 1.00 69.44 486 LYS A O 1
ATOM 3872 N N . VAL A 1 487 ? 40.369 -8.836 -53.560 1.00 75.12 487 VAL A N 1
ATOM 3873 C CA . VAL A 1 487 ? 39.782 -7.515 -53.293 1.00 75.12 487 VAL A CA 1
ATOM 3874 C C . VAL A 1 487 ? 40.576 -6.464 -54.075 1.00 75.12 487 VAL A C 1
ATOM 3876 O O . VAL A 1 487 ? 41.736 -6.206 -53.765 1.00 75.12 487 VAL A O 1
ATOM 3879 N N . GLU A 1 488 ? 39.970 -5.872 -55.106 1.00 80.81 488 GLU A N 1
ATOM 3880 C CA . GLU A 1 488 ? 40.615 -4.893 -55.993 1.00 80.81 488 GLU A CA 1
ATOM 3881 C C . GLU A 1 488 ? 39.678 -3.714 -56.280 1.00 80.81 488 GLU A C 1
ATOM 3883 O O . GLU A 1 488 ? 38.452 -3.855 -56.317 1.00 80.81 488 GLU A O 1
ATOM 3888 N N . LYS A 1 489 ? 40.260 -2.534 -56.527 1.00 83.81 489 LYS A N 1
ATOM 3889 C CA . LYS A 1 489 ? 39.507 -1.360 -56.986 1.00 83.81 489 LYS A CA 1
ATOM 3890 C C . LYS A 1 489 ? 38.741 -1.700 -58.271 1.00 83.81 489 LYS A C 1
ATOM 3892 O O . LYS A 1 489 ? 39.247 -2.411 -59.132 1.00 83.81 489 LYS A O 1
ATOM 3897 N N . ASN A 1 490 ? 37.540 -1.149 -58.417 1.00 85.19 490 ASN A N 1
ATOM 3898 C CA . ASN A 1 490 ? 36.601 -1.365 -59.519 1.00 85.19 490 ASN A CA 1
ATOM 3899 C C . ASN A 1 490 ? 35.977 -2.764 -59.623 1.00 85.19 490 ASN A C 1
ATOM 3901 O O . ASN A 1 490 ? 35.183 -2.974 -60.543 1.00 85.19 490 ASN A O 1
ATOM 3905 N N . LYS A 1 491 ? 36.251 -3.695 -58.703 1.00 86.88 491 LYS A N 1
ATOM 3906 C CA . LYS A 1 491 ? 35.514 -4.962 -58.652 1.00 86.88 491 LYS A CA 1
ATOM 3907 C C . LYS A 1 491 ? 34.195 -4.818 -57.904 1.00 86.88 491 LYS A C 1
ATOM 3909 O O . LYS A 1 491 ? 34.070 -4.014 -56.979 1.00 86.88 491 LYS A O 1
ATOM 3914 N N . PHE A 1 492 ? 33.208 -5.590 -58.347 1.00 86.19 492 PHE A N 1
ATOM 3915 C CA . PHE A 1 492 ? 31.966 -5.780 -57.612 1.00 86.19 492 PHE A CA 1
ATOM 3916 C C . PHE A 1 492 ? 32.222 -6.752 -56.466 1.00 86.19 492 PHE A C 1
ATOM 3918 O O . PHE A 1 492 ? 32.934 -7.737 -56.648 1.00 86.19 492 PHE A O 1
ATOM 3925 N N . MET A 1 493 ? 31.663 -6.471 -55.299 1.00 85.38 493 MET A N 1
ATOM 3926 C CA . MET A 1 493 ? 31.797 -7.332 -54.135 1.00 85.38 493 MET A CA 1
ATOM 3927 C C . MET A 1 493 ? 30.461 -7.429 -53.413 1.00 85.38 493 MET A C 1
ATOM 3929 O O . MET A 1 493 ? 29.716 -6.451 -53.328 1.00 85.38 493 MET A O 1
ATOM 3933 N N . ILE A 1 494 ? 30.190 -8.620 -52.885 1.00 86.75 494 ILE A N 1
ATOM 3934 C CA . ILE A 1 494 ? 29.043 -8.905 -52.032 1.00 86.75 494 ILE A CA 1
ATOM 3935 C C . ILE A 1 494 ? 29.578 -9.356 -50.677 1.00 86.75 494 ILE A C 1
ATOM 3937 O O . ILE A 1 494 ? 30.336 -10.320 -50.585 1.00 86.75 494 ILE A O 1
ATOM 3941 N N . LEU A 1 495 ? 29.175 -8.662 -49.621 1.00 84.75 495 LEU A N 1
ATOM 3942 C CA . LEU A 1 495 ? 29.456 -9.025 -48.240 1.00 84.75 495 LEU A CA 1
ATOM 3943 C C . LEU A 1 495 ? 28.164 -9.460 -47.577 1.00 84.75 495 LEU A C 1
ATOM 3945 O O . LEU A 1 495 ? 27.132 -8.817 -47.746 1.00 84.75 495 LEU A O 1
ATOM 3949 N N . THR A 1 496 ? 28.234 -10.539 -46.807 1.00 85.75 496 THR A N 1
ATOM 3950 C CA . THR A 1 496 ? 27.107 -11.021 -46.010 1.00 85.75 496 THR A CA 1
ATOM 3951 C C . THR A 1 496 ? 27.530 -11.117 -44.553 1.00 85.75 496 THR A C 1
ATOM 3953 O O . THR A 1 496 ? 28.591 -11.665 -44.254 1.00 85.75 496 THR A O 1
ATOM 3956 N N . GLN A 1 497 ? 26.712 -10.573 -43.657 1.00 84.88 497 GLN A N 1
ATOM 3957 C CA . GLN A 1 497 ? 26.940 -10.560 -42.214 1.00 84.88 497 GLN A CA 1
ATOM 3958 C C . GLN A 1 497 ? 25.717 -11.125 -41.482 1.00 84.88 497 GLN A C 1
ATOM 3960 O O . GLN A 1 497 ? 24.582 -10.743 -41.772 1.00 84.88 497 GLN A O 1
ATOM 3965 N N . ASN A 1 498 ? 25.959 -12.040 -40.540 1.00 84.94 498 ASN A N 1
ATOM 3966 C CA . ASN A 1 498 ? 24.951 -12.621 -39.654 1.00 84.94 498 ASN A CA 1
ATOM 3967 C C . ASN A 1 498 ? 25.572 -12.836 -38.249 1.00 84.94 498 ASN A C 1
ATOM 3969 O O . ASN A 1 498 ? 26.512 -13.632 -38.141 1.00 84.94 498 ASN A O 1
ATOM 3973 N N . PRO A 1 499 ? 25.092 -12.148 -37.193 1.00 84.69 499 PRO A N 1
ATOM 3974 C CA . PRO A 1 499 ? 24.060 -11.107 -37.235 1.00 84.69 499 PRO A CA 1
ATOM 3975 C C . PRO A 1 499 ? 24.554 -9.831 -37.958 1.00 84.69 499 PRO A C 1
ATOM 3977 O O . PRO A 1 499 ? 25.760 -9.676 -38.167 1.00 84.69 499 PRO A O 1
ATOM 3980 N N . PRO A 1 500 ? 23.651 -8.921 -38.364 1.00 85.62 500 PRO A N 1
ATOM 3981 C CA . PRO A 1 500 ? 23.996 -7.647 -38.990 1.00 85.62 500 PRO A CA 1
ATOM 3982 C C . PRO A 1 500 ? 24.806 -6.754 -38.050 1.00 85.62 500 PRO A C 1
ATOM 3984 O O . PRO A 1 500 ? 24.513 -6.687 -36.854 1.00 85.62 500 PRO A O 1
ATOM 3987 N N . GLU A 1 501 ? 25.762 -6.004 -38.596 1.00 81.50 501 GLU A N 1
ATOM 3988 C CA . GLU A 1 501 ? 26.502 -4.987 -37.849 1.00 81.50 501 GLU A CA 1
ATOM 3989 C C . GLU A 1 501 ? 25.854 -3.612 -38.065 1.00 81.50 501 GLU A C 1
ATOM 3991 O O . GLU A 1 501 ? 26.272 -2.799 -38.890 1.00 81.50 501 GLU A O 1
ATOM 3996 N N . ILE A 1 502 ? 24.760 -3.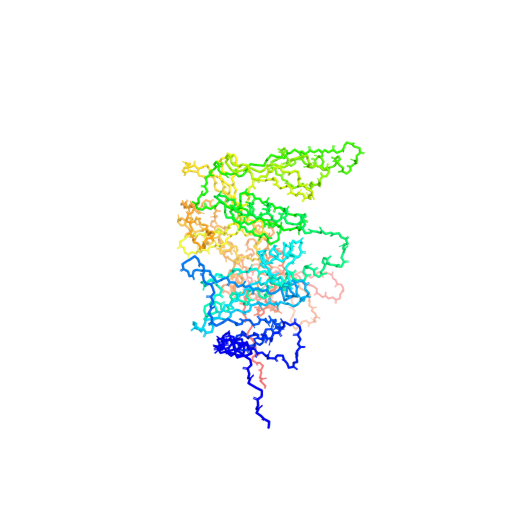369 -37.343 1.00 84.56 502 ILE A N 1
ATOM 3997 C CA . ILE A 1 502 ? 24.028 -2.100 -37.379 1.00 84.56 502 ILE A CA 1
ATOM 3998 C C . ILE A 1 502 ? 24.474 -1.242 -36.198 1.00 84.56 502 ILE A C 1
ATOM 4000 O O . ILE A 1 502 ? 24.710 -1.765 -35.115 1.00 84.56 502 ILE A O 1
ATOM 4004 N N . TYR A 1 503 ? 24.562 0.075 -36.380 1.00 83.19 503 TYR A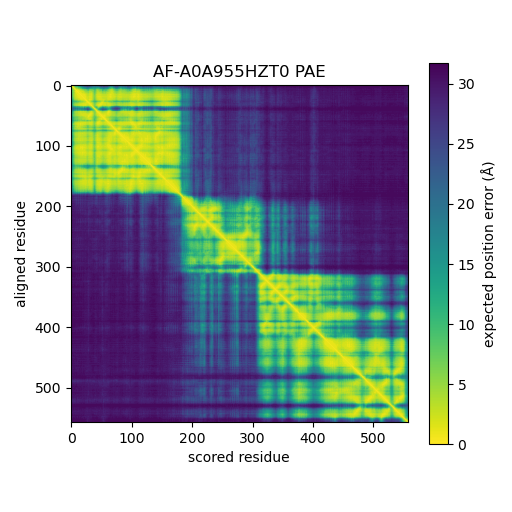 N 1
ATOM 4005 C CA . TYR A 1 503 ? 24.891 1.005 -35.302 1.00 83.19 503 TYR A CA 1
ATOM 4006 C C . TYR A 1 503 ? 23.722 1.937 -35.002 1.00 83.19 503 TYR A C 1
ATOM 4008 O O . TYR A 1 503 ? 23.173 2.572 -35.901 1.00 83.19 503 TYR A O 1
ATOM 4016 N N . LEU A 1 504 ? 23.390 2.061 -33.719 1.00 86.69 504 LEU A N 1
ATOM 4017 C CA . LEU A 1 504 ? 22.498 3.089 -33.190 1.00 86.69 504 LEU A CA 1
ATOM 4018 C C . LEU A 1 504 ? 23.228 3.820 -32.066 1.00 86.69 504 LEU A C 1
ATOM 4020 O O . LEU A 1 504 ? 23.836 3.188 -31.202 1.00 86.69 504 LEU A O 1
ATOM 4024 N N . PHE A 1 505 ? 23.192 5.154 -32.086 1.00 86.75 505 PHE A N 1
ATOM 4025 C CA . PHE A 1 505 ? 23.799 5.995 -31.045 1.00 86.75 505 PHE A CA 1
ATOM 4026 C C . PHE A 1 505 ? 25.289 5.697 -30.794 1.00 86.75 505 PHE A C 1
ATOM 4028 O O . PHE A 1 505 ? 25.751 5.632 -29.653 1.00 86.75 505 PHE A O 1
ATOM 4035 N N . GLY A 1 506 ? 26.035 5.423 -31.869 1.00 78.81 506 GLY A N 1
ATOM 4036 C CA . GLY A 1 506 ? 27.455 5.065 -31.808 1.00 78.81 506 GLY A CA 1
ATOM 4037 C C . GLY A 1 506 ? 27.760 3.689 -31.199 1.00 78.81 506 GLY A C 1
ATOM 4038 O O . GLY A 1 506 ? 28.928 3.381 -30.971 1.00 78.81 506 GLY A O 1
ATOM 4039 N N . LYS A 1 507 ? 26.748 2.850 -30.939 1.00 83.25 507 LYS A N 1
ATOM 4040 C CA . LYS A 1 507 ? 26.909 1.501 -30.380 1.00 83.25 507 LYS A CA 1
ATOM 4041 C C . LYS A 1 507 ? 26.384 0.428 -31.340 1.00 83.25 507 LYS A C 1
ATOM 4043 O O . LYS A 1 507 ? 25.393 0.682 -32.029 1.00 83.25 507 LYS A O 1
ATOM 4048 N N . PRO A 1 508 ? 27.002 -0.768 -31.376 1.00 84.38 508 PRO A N 1
ATOM 4049 C CA . PRO A 1 508 ? 26.455 -1.898 -32.116 1.00 84.38 508 PRO A CA 1
ATOM 4050 C C . PRO A 1 508 ? 25.058 -2.260 -31.600 1.00 84.38 508 PRO A C 1
ATOM 4052 O O . PRO A 1 508 ? 24.867 -2.514 -30.411 1.00 84.38 508 PRO A O 1
ATOM 4055 N N . TYR A 1 509 ? 24.093 -2.294 -32.507 1.00 87.44 509 TYR A N 1
ATOM 4056 C CA . TYR A 1 509 ? 22.728 -2.747 -32.301 1.00 87.44 509 TYR A CA 1
ATOM 4057 C C . TYR A 1 509 ? 22.586 -4.121 -32.956 1.00 87.44 509 TYR A C 1
ATOM 4059 O O . TYR A 1 509 ? 22.330 -4.249 -34.154 1.00 87.44 509 TYR A O 1
ATOM 4067 N N . VAL A 1 510 ? 22.850 -5.157 -32.161 1.00 85.88 510 VAL A N 1
ATOM 4068 C CA . VAL A 1 510 ? 22.841 -6.546 -32.620 1.00 85.88 510 VAL A CA 1
ATOM 4069 C C . VAL A 1 510 ? 21.400 -6.990 -32.810 1.00 85.88 510 VAL A C 1
ATOM 4071 O O . VAL A 1 510 ? 20.617 -6.958 -31.865 1.00 85.88 510 VAL A O 1
ATOM 4074 N N . VAL A 1 511 ? 21.073 -7.433 -34.021 1.00 87.19 511 VAL A N 1
ATOM 4075 C CA . VAL A 1 511 ? 19.748 -7.946 -34.370 1.00 87.19 511 VAL A CA 1
ATOM 4076 C C . VAL A 1 511 ? 19.859 -9.450 -34.649 1.00 87.19 511 VAL A C 1
ATOM 4078 O O . VAL A 1 511 ? 20.256 -9.826 -35.756 1.00 87.19 511 VAL A O 1
ATOM 4081 N N . PRO A 1 512 ? 19.573 -10.318 -33.658 1.00 79.94 512 PRO A N 1
ATOM 4082 C CA . PRO A 1 512 ? 19.575 -11.764 -33.849 1.00 79.94 512 PRO A CA 1
ATOM 4083 C C . PRO A 1 512 ? 18.589 -12.158 -34.947 1.00 79.94 512 PRO A C 1
ATOM 4085 O O . PRO A 1 512 ? 17.579 -11.489 -35.144 1.00 79.94 512 PRO A O 1
ATOM 4088 N N . ASP A 1 513 ? 18.885 -13.237 -35.665 1.00 86.62 513 ASP A N 1
ATOM 4089 C CA . ASP A 1 513 ? 18.002 -13.806 -36.692 1.00 86.62 513 ASP A CA 1
ATOM 4090 C C . ASP A 1 513 ? 17.791 -12.928 -37.928 1.00 86.62 513 ASP A C 1
ATOM 4092 O O . ASP A 1 513 ? 16.843 -13.128 -38.686 1.00 86.62 513 ASP A O 1
ATOM 4096 N N . PHE A 1 514 ? 18.689 -11.978 -38.179 1.00 89.44 514 PHE A N 1
ATOM 4097 C CA . PHE A 1 514 ? 18.741 -11.241 -39.435 1.00 89.44 514 PHE A CA 1
ATOM 4098 C C . PHE A 1 514 ? 20.074 -11.476 -40.141 1.00 89.44 514 PHE A C 1
ATOM 4100 O O . PHE A 1 514 ? 21.094 -11.793 -39.537 1.00 89.44 514 PHE A O 1
ATOM 4107 N N . THR A 1 515 ? 20.061 -11.318 -41.455 1.00 89.62 515 THR A N 1
ATOM 4108 C CA . THR A 1 515 ? 21.248 -11.341 -42.300 1.00 89.62 515 THR A CA 1
ATOM 4109 C C . THR A 1 515 ? 21.274 -10.055 -43.110 1.00 89.62 515 THR A C 1
ATOM 4111 O O . THR A 1 515 ? 20.277 -9.694 -43.741 1.00 89.62 515 THR A O 1
ATOM 4114 N N . GLN A 1 516 ? 22.410 -9.365 -43.087 1.00 90.75 516 GLN A N 1
ATOM 4115 C CA . GLN A 1 516 ? 22.660 -8.186 -43.904 1.00 90.75 516 GLN A CA 1
ATOM 4116 C C . GLN A 1 516 ? 23.515 -8.564 -45.103 1.00 90.75 516 GLN A C 1
ATOM 4118 O O . GLN A 1 516 ? 24.530 -9.245 -44.962 1.00 90.75 516 GLN A O 1
ATOM 4123 N N . THR A 1 517 ? 23.128 -8.069 -46.272 1.00 91.31 517 THR A N 1
ATOM 4124 C CA . THR A 1 517 ? 23.916 -8.174 -47.496 1.00 91.31 517 THR A CA 1
ATOM 4125 C C . THR A 1 517 ? 24.245 -6.781 -47.999 1.00 91.31 517 THR A C 1
ATOM 4127 O O . THR A 1 517 ? 23.350 -5.959 -48.190 1.00 91.31 517 THR A O 1
ATOM 4130 N N . ILE A 1 518 ? 25.530 -6.532 -48.228 1.00 90.44 518 ILE A N 1
ATOM 4131 C CA . ILE A 1 518 ? 26.059 -5.302 -48.808 1.00 90.44 518 ILE A CA 1
ATOM 4132 C C . ILE A 1 518 ? 26.651 -5.652 -50.168 1.00 90.44 518 ILE A C 1
ATOM 4134 O O . ILE A 1 518 ? 27.584 -6.448 -50.243 1.00 90.44 518 ILE A O 1
ATOM 4138 N N . ALA A 1 519 ? 26.126 -5.065 -51.236 1.00 90.88 519 ALA A N 1
ATOM 4139 C CA . ALA A 1 519 ? 26.558 -5.318 -52.602 1.00 90.88 519 ALA A CA 1
ATOM 4140 C C . ALA A 1 519 ? 26.910 -4.002 -53.301 1.00 90.88 519 ALA A C 1
ATOM 4142 O O . ALA A 1 519 ? 26.123 -3.058 -53.316 1.00 90.88 519 ALA A O 1
ATOM 4143 N N . GLY A 1 520 ? 28.096 -3.922 -53.896 1.00 91.50 520 GLY A N 1
ATOM 4144 C CA . GLY A 1 520 ? 28.523 -2.695 -54.558 1.00 91.50 520 GLY A CA 1
ATOM 4145 C C . GLY A 1 520 ? 29.861 -2.813 -55.268 1.00 91.50 520 GLY A C 1
ATOM 4146 O O . GLY A 1 520 ? 30.606 -3.781 -55.107 1.00 91.50 520 GLY A O 1
ATOM 4147 N N . LYS A 1 521 ? 30.171 -1.798 -56.076 1.00 91.19 521 LYS A N 1
ATOM 4148 C CA . LYS A 1 521 ? 31.470 -1.667 -56.740 1.00 91.19 521 LYS A CA 1
ATOM 4149 C C . LYS A 1 521 ? 32.442 -0.926 -55.826 1.00 91.19 521 LYS A C 1
ATOM 4151 O O . LYS A 1 521 ? 32.127 0.161 -55.349 1.00 91.19 521 LYS A O 1
ATOM 4156 N N . ILE A 1 522 ? 33.634 -1.486 -55.629 1.00 87.75 522 ILE A N 1
ATOM 4157 C CA . ILE A 1 522 ? 34.703 -0.862 -54.840 1.00 87.75 522 ILE A CA 1
ATOM 4158 C C . ILE A 1 522 ? 35.229 0.356 -55.606 1.00 87.75 522 ILE A C 1
ATOM 4160 O O . ILE A 1 522 ? 35.888 0.215 -56.639 1.00 87.75 522 ILE A O 1
ATOM 4164 N N . THR A 1 523 ? 34.940 1.557 -55.117 1.00 87.19 523 THR A N 1
ATOM 4165 C CA . THR A 1 523 ? 35.403 2.818 -55.708 1.00 87.19 523 THR A CA 1
ATOM 4166 C C . THR A 1 523 ? 36.777 3.227 -55.193 1.00 87.19 523 THR A C 1
ATOM 4168 O O . THR A 1 523 ? 37.559 3.802 -55.950 1.00 87.19 523 THR A O 1
ATOM 4171 N N . GLU A 1 524 ? 37.109 2.877 -53.950 1.00 85.56 524 GLU A N 1
ATOM 4172 C CA . GLU A 1 524 ? 38.429 3.107 -53.357 1.00 85.56 524 GLU A CA 1
ATOM 4173 C C . GLU A 1 524 ? 38.858 1.908 -52.507 1.00 85.56 524 GLU A C 1
ATOM 4175 O O . GLU A 1 524 ? 38.028 1.262 -51.870 1.00 85.56 524 GLU A O 1
ATOM 4180 N N . LEU A 1 525 ? 40.156 1.597 -52.527 1.00 82.06 525 LEU A N 1
ATOM 4181 C CA . LEU A 1 525 ? 40.772 0.507 -51.774 1.00 82.06 525 LEU A CA 1
ATOM 4182 C C . LEU A 1 525 ? 42.064 1.024 -51.140 1.00 82.06 525 LEU A C 1
ATOM 4184 O O . LEU A 1 525 ? 42.977 1.439 -51.854 1.00 82.06 525 LEU A O 1
ATOM 4188 N N . LYS A 1 526 ? 42.145 0.968 -49.813 1.00 80.81 526 LYS A N 1
ATOM 4189 C CA . LYS A 1 526 ? 43.356 1.235 -49.032 1.00 80.81 526 LYS A CA 1
ATOM 4190 C C . LYS A 1 526 ? 43.748 -0.033 -48.279 1.00 80.81 526 LYS A C 1
ATOM 4192 O O . LYS A 1 526 ? 42.906 -0.637 -47.615 1.00 80.81 526 LYS A O 1
ATOM 4197 N N . THR A 1 527 ? 45.021 -0.405 -48.350 1.00 70.50 527 THR A N 1
ATOM 4198 C CA . THR A 1 527 ? 45.595 -1.538 -47.610 1.00 70.50 527 THR A CA 1
ATOM 4199 C C . THR A 1 527 ? 46.493 -0.965 -46.513 1.00 70.50 527 THR A C 1
ATOM 4201 O O . THR A 1 527 ? 47.569 -0.466 -46.837 1.00 70.50 527 THR A O 1
ATOM 4204 N N . PRO A 1 528 ? 46.077 -0.937 -45.235 1.00 58.06 528 PRO A N 1
ATOM 4205 C CA . PRO A 1 528 ? 46.936 -0.459 -44.161 1.00 58.06 528 PRO A CA 1
ATOM 4206 C C . PRO A 1 528 ? 48.147 -1.389 -44.007 1.00 58.06 528 PRO A C 1
ATOM 4208 O O . PRO A 1 528 ? 47.989 -2.610 -43.937 1.00 58.06 528 PRO A O 1
ATOM 4211 N N . GLU A 1 529 ? 49.354 -0.826 -43.963 1.00 51.28 529 GLU A N 1
ATOM 4212 C CA . GLU A 1 529 ? 50.586 -1.589 -43.754 1.00 51.28 529 GLU A CA 1
ATOM 4213 C C . GLU A 1 529 ? 50.599 -2.224 -42.354 1.00 51.28 529 GLU A C 1
ATOM 4215 O O . GLU A 1 529 ? 50.572 -1.538 -41.334 1.00 51.28 529 GLU A O 1
ATOM 4220 N N . GLY A 1 530 ? 50.646 -3.557 -42.294 1.00 48.50 530 GLY A N 1
ATOM 4221 C CA . GLY A 1 530 ? 50.744 -4.310 -41.047 1.00 48.50 530 GLY A CA 1
ATOM 4222 C C . GLY A 1 530 ? 51.176 -5.750 -41.305 1.00 48.50 530 GLY A C 1
ATOM 4223 O O . GLY A 1 530 ? 50.502 -6.502 -42.010 1.00 48.50 530 GLY A O 1
ATOM 4224 N N . LYS A 1 531 ? 52.327 -6.146 -40.751 1.00 50.31 531 LYS A N 1
ATOM 4225 C CA . LYS A 1 531 ? 52.906 -7.488 -40.911 1.00 50.31 531 LYS A CA 1
ATOM 4226 C C . LYS A 1 531 ? 51.961 -8.552 -40.325 1.00 50.31 531 LYS A C 1
ATOM 4228 O O . LYS A 1 531 ? 51.824 -8.650 -39.111 1.00 50.31 531 LYS A O 1
ATOM 4233 N N . GLY A 1 532 ? 51.342 -9.366 -41.187 1.00 57.72 532 GLY A N 1
ATOM 4234 C CA . GLY A 1 532 ? 50.786 -10.678 -40.819 1.00 57.72 532 GLY A CA 1
ATOM 4235 C C . GLY A 1 532 ? 49.307 -10.947 -41.132 1.00 57.72 532 GLY A C 1
ATOM 4236 O O . GLY A 1 532 ? 48.934 -12.116 -41.184 1.00 57.72 532 GLY A O 1
ATOM 4237 N N . LYS A 1 533 ? 48.462 -9.934 -41.379 1.00 60.50 533 LYS A N 1
ATOM 4238 C CA . LYS A 1 533 ? 47.071 -10.103 -41.866 1.00 60.50 533 LYS A CA 1
ATOM 4239 C C . LYS A 1 533 ? 46.673 -8.893 -42.723 1.00 60.50 533 LYS A C 1
ATOM 4241 O O . LYS A 1 533 ? 46.758 -7.780 -42.208 1.00 60.50 533 LYS A O 1
ATOM 4246 N N . PRO A 1 534 ? 46.238 -9.059 -43.986 1.00 66.31 534 PRO A N 1
ATOM 4247 C CA . PRO A 1 534 ? 45.844 -7.922 -44.805 1.00 66.31 534 PRO A CA 1
ATOM 4248 C C . PRO A 1 534 ? 44.529 -7.336 -44.270 1.00 66.31 534 PRO A C 1
ATOM 4250 O O . PRO A 1 534 ? 43.482 -7.994 -44.262 1.00 66.31 534 PRO A O 1
ATOM 4253 N N . SER A 1 535 ? 44.618 -6.108 -43.767 1.00 68.25 535 SER A N 1
ATOM 4254 C CA . SER A 1 535 ? 43.468 -5.259 -43.468 1.00 68.25 535 SER A CA 1
ATOM 4255 C C . SER A 1 535 ? 43.104 -4.479 -44.730 1.00 68.25 535 SER A C 1
ATOM 4257 O O . SER A 1 535 ? 43.985 -4.122 -45.514 1.00 68.25 535 SER A O 1
ATOM 4259 N N . TYR A 1 536 ? 41.819 -4.226 -44.946 1.00 76.62 536 TYR A N 1
ATOM 4260 C CA . TYR A 1 536 ? 41.331 -3.439 -46.070 1.00 76.62 536 TYR A CA 1
ATOM 4261 C C . TYR A 1 536 ? 40.356 -2.384 -45.575 1.00 76.62 536 TYR A C 1
ATOM 4263 O O . TYR A 1 536 ? 39.462 -2.670 -44.777 1.00 76.62 536 TYR A O 1
ATOM 4271 N N . LYS A 1 537 ? 40.512 -1.171 -46.103 1.00 84.19 537 LYS A N 1
ATOM 4272 C CA . LYS A 1 537 ? 39.507 -0.116 -46.054 1.00 84.19 537 LYS A CA 1
ATOM 4273 C C . LYS A 1 537 ? 38.980 0.088 -47.466 1.00 84.19 537 LYS A C 1
ATOM 4275 O O . LYS A 1 537 ? 39.743 0.468 -48.356 1.00 84.19 537 LYS A O 1
ATOM 4280 N N . ILE A 1 538 ? 37.698 -0.189 -47.666 1.00 86.38 538 ILE A N 1
ATOM 4281 C CA . ILE A 1 538 ? 37.028 -0.019 -48.954 1.00 86.38 538 ILE A CA 1
ATOM 4282 C C . ILE A 1 538 ? 35.981 1.077 -48.888 1.00 86.38 538 ILE A C 1
ATOM 4284 O O . ILE A 1 538 ? 35.322 1.266 -47.866 1.00 86.38 538 ILE A O 1
ATOM 4288 N N . GLU A 1 539 ? 35.795 1.747 -50.014 1.00 88.50 539 GLU A N 1
ATOM 4289 C CA . GLU A 1 539 ? 34.687 2.668 -50.233 1.00 88.50 539 GLU A CA 1
ATOM 4290 C C . GLU A 1 539 ? 33.851 2.149 -51.399 1.00 88.50 539 GLU A C 1
ATOM 4292 O O . GLU A 1 539 ? 34.399 1.696 -52.408 1.00 88.50 539 GLU A O 1
ATOM 4297 N N . MET A 1 540 ? 32.531 2.189 -51.253 1.00 90.00 540 MET A N 1
ATOM 4298 C CA . MET A 1 540 ? 31.577 1.858 -52.308 1.00 90.00 540 MET A CA 1
ATOM 4299 C C . MET A 1 540 ? 30.579 3.002 -52.420 1.00 90.00 540 MET A C 1
ATOM 4301 O O . MET A 1 540 ? 29.914 3.335 -51.439 1.00 90.00 540 MET A O 1
ATOM 4305 N N . LYS A 1 541 ? 30.455 3.582 -53.615 1.00 89.56 541 LYS A N 1
ATOM 4306 C CA . LYS A 1 541 ? 29.389 4.545 -53.910 1.00 89.56 541 LYS A CA 1
ATOM 4307 C C . LYS A 1 541 ? 28.120 3.825 -54.344 1.00 89.56 541 LYS A C 1
ATOM 4309 O O . LYS A 1 541 ? 28.209 2.867 -55.113 1.00 89.56 541 LYS A O 1
ATOM 4314 N N . ASN A 1 542 ? 26.962 4.306 -53.895 1.00 88.69 542 ASN A N 1
ATOM 4315 C CA . ASN A 1 542 ? 25.650 3.711 -54.170 1.00 88.69 542 ASN A CA 1
ATOM 4316 C C . ASN A 1 542 ? 25.601 2.197 -53.882 1.00 88.69 542 ASN A C 1
ATOM 4318 O O . ASN A 1 542 ? 25.038 1.431 -54.665 1.00 88.69 542 ASN A O 1
ATOM 4322 N N . ALA A 1 543 ? 26.217 1.753 -52.784 1.00 89.81 543 ALA A N 1
ATOM 4323 C CA . ALA A 1 543 ? 26.139 0.360 -52.372 1.00 89.81 543 ALA A CA 1
ATOM 4324 C C . ALA A 1 543 ? 24.699 0.008 -52.001 1.00 89.81 543 ALA A C 1
ATOM 4326 O O . ALA A 1 543 ? 24.007 0.760 -51.311 1.00 89.81 543 ALA A O 1
ATOM 4327 N N . GLU A 1 544 ? 24.257 -1.152 -52.456 1.00 92.44 544 GLU A N 1
ATOM 4328 C CA . GLU A 1 544 ? 22.985 -1.733 -52.084 1.00 92.44 544 GLU A CA 1
ATOM 4329 C C . GLU A 1 544 ? 23.136 -2.483 -50.767 1.00 92.44 544 GLU A C 1
ATOM 4331 O O . GLU A 1 544 ? 23.939 -3.406 -50.648 1.00 92.44 544 GLU A O 1
ATOM 4336 N N . ILE A 1 545 ? 22.340 -2.097 -49.779 1.00 91.25 545 ILE A N 1
ATOM 4337 C CA . ILE A 1 545 ? 22.322 -2.717 -48.462 1.00 91.25 545 ILE A CA 1
ATOM 4338 C C . ILE A 1 545 ? 20.931 -3.293 -48.277 1.00 91.25 545 ILE A C 1
ATOM 4340 O O . ILE A 1 545 ? 19.940 -2.570 -48.337 1.00 91.25 545 ILE A O 1
ATOM 4344 N N . SER A 1 546 ? 20.849 -4.599 -48.068 1.00 91.06 546 SER A N 1
ATOM 4345 C CA . SER A 1 546 ? 19.593 -5.299 -47.817 1.00 91.06 546 SER A CA 1
ATOM 4346 C C . SER A 1 546 ? 19.667 -6.070 -46.514 1.00 91.06 546 SER A C 1
ATOM 4348 O O . SER A 1 546 ? 20.744 -6.492 -46.088 1.00 91.06 546 SER A O 1
ATOM 4350 N N . ILE A 1 547 ? 18.517 -6.234 -45.870 1.00 89.88 547 ILE A N 1
ATOM 4351 C CA . ILE A 1 547 ? 18.395 -7.016 -44.646 1.00 89.88 547 ILE A CA 1
ATOM 4352 C C . ILE A 1 547 ? 17.222 -7.979 -44.785 1.00 89.88 547 ILE A C 1
ATOM 4354 O O . ILE A 1 547 ? 16.154 -7.616 -45.282 1.00 89.88 547 ILE A O 1
ATOM 4358 N N . LYS A 1 548 ? 17.420 -9.229 -44.375 1.00 89.12 548 LYS A N 1
ATOM 4359 C CA . LYS A 1 548 ? 16.379 -10.259 -44.400 1.00 89.12 548 LYS A CA 1
ATOM 4360 C C . LYS A 1 548 ? 16.407 -11.048 -43.107 1.00 89.12 548 LYS A C 1
ATOM 4362 O O . LYS A 1 548 ? 17.478 -11.283 -42.555 1.00 89.12 548 LYS A O 1
ATOM 4367 N N . LYS A 1 549 ? 15.234 -11.477 -42.646 1.00 85.69 549 LYS A N 1
ATOM 4368 C CA . LYS A 1 549 ? 15.139 -12.414 -41.528 1.00 85.69 549 LYS A CA 1
ATOM 4369 C C . LYS A 1 549 ? 15.741 -13.752 -41.962 1.00 85.69 549 LYS A C 1
ATOM 4371 O O . LYS A 1 549 ? 15.412 -14.259 -43.036 1.00 85.69 549 LYS A O 1
ATOM 4376 N N . THR A 1 550 ? 16.647 -14.287 -41.162 1.00 80.94 550 THR A N 1
ATOM 4377 C CA . THR A 1 550 ? 17.277 -15.586 -41.371 1.00 80.94 550 THR A CA 1
ATOM 4378 C C . THR A 1 550 ? 16.192 -16.646 -41.208 1.00 80.94 550 THR A C 1
ATOM 4380 O O . THR A 1 550 ? 15.631 -16.808 -40.128 1.00 80.94 550 THR A O 1
ATOM 4383 N N . VAL A 1 551 ? 15.829 -17.326 -42.295 1.00 65.69 551 VAL A N 1
ATOM 4384 C CA . VAL A 1 551 ? 14.896 -18.455 -42.228 1.00 65.69 551 VAL A CA 1
ATOM 4385 C C . VAL A 1 551 ? 15.652 -19.611 -41.582 1.00 65.69 551 VAL A C 1
ATOM 4387 O O . VAL A 1 551 ? 16.698 -20.006 -42.100 1.00 65.69 551 VAL A O 1
A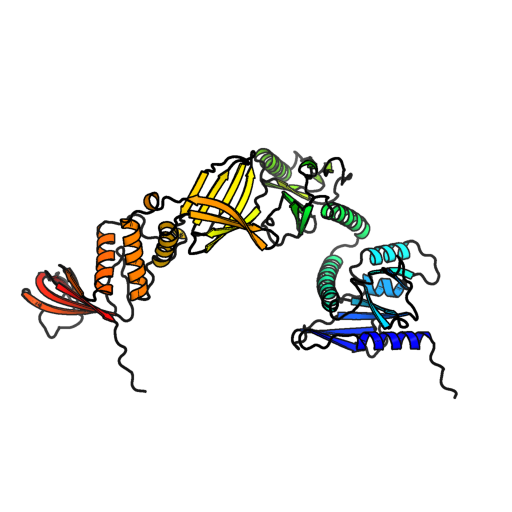TOM 4390 N N . GLU A 1 552 ? 15.161 -20.138 -40.457 1.00 50.97 552 GLU A N 1
ATOM 4391 C CA . GLU A 1 552 ? 15.668 -21.401 -39.922 1.00 50.97 552 GLU A CA 1
ATOM 4392 C C . GLU A 1 552 ? 15.532 -22.462 -41.015 1.00 50.97 552 GLU A C 1
ATOM 4394 O O . GLU A 1 552 ? 14.433 -22.827 -41.434 1.00 50.97 552 GLU A O 1
ATOM 4399 N N . SER A 1 553 ? 16.663 -22.947 -41.521 1.00 42.41 553 SER A N 1
ATOM 4400 C CA . SER A 1 553 ? 16.679 -24.191 -42.272 1.00 42.41 553 SER A CA 1
ATOM 4401 C C . SER A 1 553 ? 16.132 -25.267 -41.338 1.00 42.41 553 SER A C 1
ATOM 4403 O O . SER A 1 553 ? 16.795 -25.577 -40.345 1.00 42.41 553 SER A O 1
ATOM 4405 N N . ASN A 1 554 ? 14.938 -25.795 -41.634 1.00 36.34 554 ASN A N 1
ATOM 4406 C CA . ASN A 1 554 ? 14.378 -26.987 -40.999 1.00 36.34 554 ASN A CA 1
ATOM 4407 C C . ASN A 1 554 ? 15.508 -27.993 -40.748 1.00 36.34 554 ASN A C 1
ATOM 4409 O O . ASN A 1 554 ? 16.038 -28.578 -41.695 1.00 36.34 554 ASN A O 1
ATOM 4413 N N . LYS A 1 555 ? 15.896 -28.181 -39.482 1.00 33.03 555 LYS A N 1
ATOM 4414 C CA . LYS A 1 555 ? 16.654 -29.370 -39.104 1.00 33.03 555 LYS A CA 1
ATOM 4415 C C . LYS A 1 555 ? 15.705 -30.551 -39.319 1.00 33.03 555 LYS A C 1
ATOM 4417 O O . LYS A 1 555 ? 14.621 -30.528 -38.734 1.00 33.03 555 LYS A O 1
ATOM 4422 N N . PRO A 1 556 ? 16.042 -31.538 -40.164 1.00 39.03 556 PRO A N 1
ATOM 4423 C CA . PRO A 1 556 ? 15.268 -32.767 -40.200 1.00 39.03 556 PRO A CA 1
ATOM 4424 C C . PRO A 1 556 ? 15.371 -33.440 -38.824 1.00 39.03 556 PRO A C 1
ATOM 4426 O O . PRO A 1 556 ? 16.448 -33.438 -38.221 1.00 39.03 556 PRO A O 1
ATOM 4429 N N . LEU A 1 557 ? 14.220 -33.913 -38.338 1.00 37.22 557 LEU A N 1
ATOM 4430 C CA . LEU A 1 557 ? 14.049 -34.706 -37.116 1.00 37.22 557 LEU A CA 1
ATOM 4431 C C . LEU A 1 557 ? 14.959 -35.936 -37.093 1.00 37.22 557 LEU A C 1
ATOM 4433 O O . LEU A 1 557 ? 15.101 -36.571 -38.164 1.00 37.22 557 LEU A O 1
#

Sequence (557 aa):
MPGKKRNKQHRIGSKAVNLFKNSLPDTGTFGMVLSDETANDYGIDGYLQIFIKEEHTGEICKVQIKGNETGKYLKDGKTLSFSLDLDSAFFLIDQVQSPTALIVVDNSKKAVYWHPIQTSLEAREALEKCMAQSDAENPSITIHIDIKENRLTPRNYKALYSYFQDARVKLAKRAMLRIKTDKTLSAGVQHINEIERQILELPGFDWRFRKGELLSPGTVFSLESSDGKQVDFMPSKTYKPELAPTIKLRAKFSTKSKKERQRFEAFRKAVQDGTGTVDLDDSNIDSLEIFSGSQRIDQNSPDSKVKLTIGPTKTRQILILDNGKQEARYVAEIWVEQGKFFIETVAGQILNIKMDFKPGETKGKFNIGINPEKLVSASQQLRLLDFIKDTQQLIISFIDDVGFKRKLFAADLDASSIVSDDQYNFAKALAEIEAKTGVAVPFPLPEGLKMEDVRNAYWVHRLLTQGKVTQDITLNFTLRRNPPEKVEKNKFMILTQNPPEIYLFGKPYVVPDFTQTIAGKITELKTPEGKGKPSYKIEMKNAEISIKKTVESNKPL

Secondary structure (DSSP, 8-state):
----PPPHHHHHHHHHHHHHHTTS-B-SSEEEEEEEPSS--TT--EEEEEEETTEEEEEEEEEEEEEESS-EEETTTTEEEEEEEHHHHHIIIII--S-EEEEEEETTTTEEEEE-TTT-HHHHHHHHHHHHH---SS-EEEEEEETTTSB-STTTHHHHHHHHHHHHHHHHHHHHHHTT--S-THHHHHHHHHHHHHHHT-TTEEEEEE-SSSPPTT-SEEEE-TTS-EEEEEE-TT--GGGSEEEEEEE---TT-HHHHHHHHHHHHHHHTT-EEEEE-GGGEEEEEEEETTEE---S--SS-EEEEES---EEEEEEEE-SS-EEEEEEEEEEETTEEEEEEPTTSSEEEEEEE-TT-S--EEEEEE-GGG--SHHHHHHHHHHHHT-SEEEEEEE-TTS-EEEEEEEE--GGGTS-HHHHHHHHHHHHHHHHHS-PPPSSPPSS--HHHHHHHHHHHHHHHHSEEEEEEEEEEE-SS--SS---TT-EEEEEESS-EEEETTEEEE-TTEEEEEEEEEEEEE----TTS-EEEEEEEEEEEEEEE--------